Protein AF-A0A7Y3UN35-F1 (afdb_monomer_lite)

pLDDT: mean 78.1, std 20.45, range [21.5, 98.56]

Foldseek 3Di:
DDDDDDDDDDDDDPPPPPPDPPQPDVPPPPPPPDDDDPVNPDDLLWWAKAFDADPCRQCCVQLPPFQFKWKAKAFDDPVRQVVLCVLLVHHDPDRIWTKIFGHHPRHTFKIKTWDWFDWPHRTWIKMWMDTLVQFTQFIATRIDTTNPDCVCRDRVQRCLRGRDALPDNLDDPPSHDDDVRGNRRSVRVSRVVNSVRSVCVAAPNPVDHPDDGDDMGGPNPDPPDLDDFHKDKDWDDALNWIKIKIATNDDPNLVSVLVVVLVVLRVVLSQAARCVPCNRVLVVCLQPQQVDWDDDDPVSLVLLVVQVVLCVLLVNLRFQFLLLLLVQQVNQDPCLPVLVVQRGSVQWDWDPPDVVDTIIHGNDNNTGGHSVLQSQLVSQQVSVVSSVVSVGQFMWIFIFQKIFTAADHPPDRAWWFFAADPVHLQKGQWTFGDHGWMKGKDADSLVSSVVSVVVSCVPPDPPPNDDADPQWRIKMKIANTSSVNSSVRSSCNSYPCVVPVVSQVVHPRMWIWTWGQDPVRDTDIDTDDCSVVTIDRDMDGDDPVCSRGSGTD

Sequence (553 aa):
MKPLLLSTFLSLFIITIASHPRTLFSDYHYILGQKISADDVEPADNYEFQVLLEEDEALGLVLKGCDEVLLQKVELTPDEKQKLEHRIKARFNEDAFDVYIGKKDGEVERYAIITDEMGCFHPITYIMSTRADGKIEQVAIMIYRESRGKDVIKKRFLHQYQGKSVNNAIRINKDIINVTGATVSVRGLNRGIRKMLAVLDAFFLHHNLKIRPKPQITVANQVKEKGEQETFAQTYYSLGDYVEIVLTGITEKNASNAFKEAFKEVDRLNKVLNPDLKSSEIAKINRKAWKKPKKCRRELFNIIDKSLSYGDLTNGRFNITEGYLLTFGEKKPEDIEQTFKAASYKNVVIDSKKEEKLTIFLKDRRTKIDLSPVSKGYVVDKVFDVLKNSGISQLLVSFGGVIRVAGNPPDAPGWQIAIPDPENKGESIGFLNLRDGAIAISGEYENSLMRNREEFTHLLDANIHGTFNPDLIKSIVVAASAFDADAIASAAHLSGLNDDMALVDRIPLAEGINLYKRMDGSIEIEISGGMRKHFAQKREQISAQRIRQACAF

Radius of gyration: 30.13 Å; chains: 1; bounding box: 73×83×80 Å

Secondary structure (DSSP, 8-state):
------------------------S------TT----GGGS--GGGEEEEE---HHHHHHHHSBTBSEEEEEEEEPPHHHHHHHHHHHTS----SEEEEEEEEETTEEEEEEEEEEEE-SSSEEEEEEEEETTS-EEEEEEEEEEESS-GGGGSHHHHGGGTT--TTS---BTTTB---TT-HHHHHHHHHHHHHHHHHHHHHTS-SS--PPPPPPB---S---TT----EEEEEEEETTEEEEEEEESS-HHHHHHHHHHHHHHHHHHHHHH-SSSTTSHHHHHHHHGGGS-EE--HHHHHHHHHHHHHHHHTTTSS-TTSGGGGGTTTS--S-HHHHHHH--GGGEEEE-SSGGG-EEEESSSS-----HHHHHHHHHHHHHHHHHHTT--EEEEEETTEEEEES--TTSSSEEEEEE-SSSTTBEEEEEEESSEEEEEE-SHHHHHHHHHHHHHTTS-GGGS----TTEEEEEEEESSHHHHHHHHHHHHHH-HHHHHHHHHTSTT-EEEEEEE-TTS-EEEEE-TTGGGTEEE---B--HHHHHHT---

Structure (mmCIF, N/CA/C/O backbone):
data_AF-A0A7Y3UN35-F1
#
_entry.id   AF-A0A7Y3UN35-F1
#
loop_
_atom_site.group_PDB
_atom_site.id
_atom_site.type_symbol
_atom_site.label_atom_id
_atom_site.label_alt_id
_atom_site.label_comp_id
_atom_site.label_asym_id
_atom_site.label_entity_id
_atom_site.label_seq_id
_atom_site.pdbx_PDB_ins_code
_atom_site.Cartn_x
_atom_site.Cartn_y
_atom_site.Cartn_z
_atom_site.occupancy
_atom_site.B_iso_or_equiv
_atom_site.auth_seq_id
_atom_site.auth_comp_id
_atom_site.auth_asym_id
_atom_site.auth_atom_id
_atom_site.pdbx_PDB_model_num
ATOM 1 N N . MET A 1 1 ? -17.332 60.306 37.437 1.00 28.44 1 MET A N 1
ATOM 2 C CA . MET A 1 1 ? -17.434 59.200 38.423 1.00 28.44 1 MET A CA 1
ATOM 3 C C . MET A 1 1 ? -18.368 58.123 37.867 1.00 28.44 1 MET A C 1
ATOM 5 O O . MET A 1 1 ? -19.164 58.449 36.998 1.00 28.44 1 MET A O 1
ATOM 9 N N . LYS A 1 2 ? -18.276 56.870 38.338 1.00 31.70 2 LYS A N 1
ATOM 10 C CA . LYS A 1 2 ? -19.365 55.859 38.238 1.00 31.70 2 LYS A CA 1
ATOM 11 C C . LYS A 1 2 ? -20.546 56.293 39.160 1.00 31.70 2 LYS A C 1
ATOM 13 O O . LYS A 1 2 ? -20.263 57.158 39.993 1.00 31.70 2 LYS A O 1
ATOM 18 N N . PRO A 1 3 ? -21.790 55.738 39.097 1.00 44.53 3 PRO A N 1
ATOM 19 C CA . PRO A 1 3 ? -22.137 54.376 38.624 1.00 44.53 3 PRO A CA 1
ATOM 20 C C . PRO A 1 3 ? -23.514 54.156 37.906 1.00 44.53 3 PRO A C 1
ATOM 22 O O . PRO A 1 3 ? -24.346 55.045 37.927 1.00 44.53 3 PRO A O 1
ATOM 25 N N . LEU A 1 4 ? -23.732 52.921 37.384 1.00 27.61 4 LEU A N 1
ATOM 26 C CA . LEU A 1 4 ? -24.973 52.071 37.387 1.00 27.61 4 LEU A CA 1
ATOM 27 C C . LEU A 1 4 ? -26.331 52.627 36.817 1.00 27.61 4 LEU A C 1
ATOM 29 O O . LEU A 1 4 ? -26.540 53.826 36.824 1.00 27.61 4 LEU A O 1
ATOM 33 N N . LEU A 1 5 ? -27.333 51.873 36.299 1.00 27.45 5 LEU A N 1
ATOM 34 C CA . LEU A 1 5 ? -27.738 50.436 36.230 1.00 27.45 5 LEU A CA 1
ATOM 35 C C . LEU A 1 5 ? -28.613 50.149 34.963 1.00 27.45 5 LEU A C 1
ATOM 37 O O . LEU A 1 5 ? -29.275 51.072 34.512 1.00 27.45 5 LEU A O 1
ATOM 41 N N . LEU A 1 6 ? -28.719 48.862 34.543 1.00 24.56 6 LEU A N 1
ATOM 42 C CA . LEU A 1 6 ? -29.773 48.192 33.705 1.00 24.56 6 LEU A CA 1
ATOM 43 C C . LEU A 1 6 ? -30.105 48.773 32.290 1.00 24.56 6 LEU A C 1
ATOM 45 O O . LEU A 1 6 ? -30.072 49.976 32.090 1.00 24.56 6 LEU A O 1
ATOM 49 N N . SER A 1 7 ? -30.510 48.022 31.246 1.00 23.36 7 SER A N 1
ATOM 50 C CA . SER A 1 7 ? -30.516 46.576 30.874 1.00 23.36 7 SER A CA 1
ATOM 51 C C . SER A 1 7 ? -30.922 46.461 29.362 1.00 23.36 7 SER A C 1
ATOM 53 O O . SER A 1 7 ? -30.831 47.475 28.680 1.00 23.36 7 SER A O 1
ATOM 55 N N . THR A 1 8 ? -31.329 45.364 28.686 1.00 27.03 8 THR A N 1
ATOM 56 C CA . THR A 1 8 ? -31.783 43.991 29.039 1.00 27.03 8 THR A CA 1
ATOM 57 C C . THR A 1 8 ? -31.709 43.060 27.804 1.00 27.03 8 THR A C 1
ATOM 59 O O . THR A 1 8 ? -32.062 43.516 26.723 1.00 27.03 8 THR A O 1
ATOM 62 N N . PHE A 1 9 ? -31.401 41.759 27.982 1.00 25.73 9 PHE A N 1
ATOM 63 C CA . PHE A 1 9 ? -31.427 40.679 26.954 1.00 25.73 9 PHE A CA 1
ATOM 64 C C . PHE A 1 9 ? -30.495 40.872 25.722 1.00 25.73 9 PHE A C 1
ATOM 66 O O . PHE A 1 9 ? -29.955 41.948 25.508 1.00 25.73 9 PHE A O 1
ATOM 73 N N . LEU A 1 10 ? -30.176 39.854 24.906 1.00 23.58 10 LEU A N 1
ATOM 74 C CA . LEU A 1 10 ? -30.581 38.435 24.883 1.00 23.58 10 LEU A CA 1
ATOM 75 C C . LEU A 1 10 ? -29.333 37.535 24.721 1.00 23.58 10 LEU A C 1
ATOM 77 O O . LEU A 1 10 ? -28.447 37.848 23.931 1.00 23.58 10 LEU A O 1
ATOM 81 N N . SER A 1 11 ? -29.259 36.410 25.436 1.00 22.88 11 SER A N 1
ATOM 82 C CA . SER A 1 11 ? -28.114 35.486 25.396 1.00 22.88 11 SER A CA 1
ATOM 83 C C . SER A 1 11 ? -28.366 34.278 24.487 1.00 22.88 11 SER A C 1
ATOM 85 O O . SER A 1 11 ? -29.224 33.453 24.802 1.00 22.88 11 SER A O 1
ATOM 87 N N . LEU A 1 12 ? -27.574 34.120 23.421 1.00 23.47 12 LEU A N 1
ATOM 88 C CA . LEU A 1 12 ? -27.537 32.886 22.630 1.00 23.47 12 LEU A CA 1
ATOM 89 C C . LEU A 1 12 ? -26.418 31.970 23.153 1.00 23.47 12 LEU A C 1
ATOM 91 O O . LEU A 1 12 ? -25.238 32.199 22.894 1.00 23.47 12 LEU A O 1
ATOM 95 N N . PHE A 1 13 ? -26.787 30.943 23.919 1.00 22.52 13 PHE A N 1
ATOM 96 C CA . PHE A 1 13 ? -25.850 29.916 24.378 1.00 22.52 13 PHE A CA 1
ATOM 97 C C . PHE A 1 13 ? -25.593 28.927 23.231 1.00 22.52 13 PHE A C 1
ATOM 99 O O . PHE A 1 13 ? -26.361 27.987 23.029 1.00 22.52 13 PHE A O 1
ATOM 106 N N . ILE A 1 14 ? -24.519 29.135 22.466 1.00 23.50 14 ILE A N 1
ATOM 107 C CA . ILE A 1 14 ? -24.016 28.098 21.558 1.00 23.50 14 ILE A CA 1
ATOM 108 C C . ILE A 1 14 ? -23.361 27.026 22.429 1.00 23.50 14 ILE A C 1
ATOM 110 O O . ILE A 1 14 ? -22.270 27.219 22.963 1.00 23.50 14 ILE A O 1
ATOM 114 N N . ILE A 1 15 ? -24.053 25.900 22.602 1.00 22.08 15 ILE A N 1
ATOM 115 C CA . ILE A 1 15 ? -23.472 24.706 23.213 1.00 22.08 15 ILE A CA 1
ATOM 116 C C . ILE A 1 15 ? -22.549 24.084 22.167 1.00 22.08 15 ILE A C 1
ATOM 118 O O . ILE A 1 15 ? -23.001 23.369 21.275 1.00 22.08 15 ILE A O 1
ATOM 122 N N . THR A 1 16 ? -21.252 24.369 22.270 1.00 21.50 16 THR A N 1
ATOM 123 C CA . THR A 1 16 ? -20.226 23.713 21.456 1.00 21.50 16 THR A CA 1
ATOM 124 C C . THR A 1 16 ? -20.115 22.249 21.873 1.00 21.50 16 THR A C 1
ATOM 126 O O . THR A 1 16 ? -19.304 21.893 22.730 1.00 21.50 16 THR A O 1
ATOM 129 N N . ILE A 1 17 ? -20.935 21.386 21.271 1.00 22.88 17 ILE A N 1
ATOM 130 C CA . ILE A 1 17 ? -20.717 19.939 21.303 1.00 22.88 17 ILE A CA 1
ATOM 131 C C . ILE A 1 17 ? -19.449 19.686 20.488 1.00 22.88 17 ILE A C 1
ATOM 133 O O . ILE A 1 17 ? -19.477 19.642 19.263 1.00 22.88 17 ILE A O 1
ATOM 137 N N . ALA A 1 18 ? -18.316 19.585 21.182 1.00 22.25 18 ALA A N 1
ATOM 138 C CA . ALA A 1 18 ? -17.018 19.316 20.580 1.00 22.25 18 ALA A CA 1
ATOM 139 C C . ALA A 1 18 ? -16.896 17.829 20.213 1.00 22.25 18 ALA A C 1
ATOM 141 O O . ALA A 1 18 ? -16.095 17.099 20.805 1.00 22.25 18 ALA A O 1
ATOM 142 N N . SER A 1 19 ? -17.699 17.390 19.239 1.00 23.92 19 SER A N 1
ATOM 143 C CA . SER A 1 19 ? -17.537 16.116 18.542 1.00 23.92 19 SER A CA 1
ATOM 144 C C . SER A 1 19 ? -16.182 16.111 17.836 1.00 23.92 19 SER A C 1
ATOM 146 O O . SER A 1 19 ? -16.053 16.541 16.692 1.00 23.92 19 SER A O 1
ATOM 148 N N . HIS A 1 20 ? -15.152 15.668 18.556 1.00 23.73 20 HIS A N 1
ATOM 149 C CA . HIS A 1 20 ? -13.916 15.230 17.933 1.00 23.73 20 HIS A CA 1
ATOM 150 C C . HIS A 1 20 ? -14.251 13.927 17.203 1.00 23.73 20 HIS A C 1
ATOM 152 O O . HIS A 1 20 ? -14.602 12.964 17.896 1.00 23.73 20 HIS A O 1
ATOM 158 N N . PRO A 1 21 ? -14.146 13.855 15.864 1.00 26.39 21 PRO A N 1
ATOM 159 C CA . PRO A 1 21 ? -14.113 12.555 15.213 1.00 26.39 21 PRO A CA 1
ATOM 160 C C . PRO A 1 21 ? -12.942 11.773 15.819 1.00 26.39 21 PRO A C 1
ATOM 162 O O . PRO A 1 21 ? -11.858 12.332 16.017 1.00 26.39 21 PRO A O 1
ATOM 165 N N . ARG A 1 22 ? -13.132 10.484 16.133 1.00 29.48 22 ARG A N 1
ATOM 166 C CA . ARG A 1 22 ? -12.012 9.607 16.522 1.00 29.48 22 ARG A CA 1
ATOM 167 C C . ARG A 1 22 ? -11.182 9.308 15.270 1.00 29.48 22 ARG A C 1
ATOM 169 O O . ARG A 1 22 ? -11.250 8.216 14.714 1.00 29.48 22 ARG A O 1
ATOM 176 N N . THR A 1 23 ? -10.392 10.281 14.816 1.00 26.75 23 THR A N 1
ATOM 177 C CA . THR A 1 23 ? -9.374 10.075 13.785 1.00 26.75 23 THR A CA 1
ATOM 178 C C . THR A 1 23 ? -8.322 9.119 14.329 1.00 26.75 23 THR A C 1
ATOM 180 O O . THR A 1 23 ? -7.358 9.546 14.959 1.00 26.75 23 THR A O 1
ATOM 183 N N . LEU A 1 24 ? -8.504 7.820 14.076 1.00 29.22 24 LEU A N 1
ATOM 184 C CA . LEU A 1 24 ? -7.547 6.754 14.383 1.00 29.22 24 LEU A CA 1
ATOM 185 C C . LEU A 1 24 ? -6.341 6.783 13.425 1.00 29.22 24 LEU A C 1
ATOM 187 O O . LEU A 1 24 ? -5.913 5.772 12.867 1.00 29.22 24 LEU A O 1
ATOM 191 N N . PHE A 1 25 ? -5.728 7.964 13.311 1.00 28.55 25 PHE A N 1
ATOM 192 C CA . PHE A 1 25 ? -4.288 8.033 13.153 1.00 28.55 25 PHE A CA 1
ATOM 193 C C . PHE A 1 25 ? -3.626 7.330 14.341 1.00 28.55 25 PHE A C 1
ATOM 195 O O . PHE A 1 25 ? -4.165 7.248 15.448 1.00 28.55 25 PHE A O 1
ATOM 202 N N . SER A 1 26 ? -2.410 6.844 14.117 1.00 29.91 26 SER A N 1
ATOM 203 C CA . SER A 1 26 ? -1.549 6.393 15.201 1.00 29.91 26 SER A CA 1
ATOM 204 C C . SER A 1 26 ? -1.017 7.603 15.982 1.00 29.91 26 SER A C 1
ATOM 206 O O . SER A 1 26 ? 0.170 7.916 15.894 1.00 29.91 26 SER A O 1
ATOM 208 N N . ASP A 1 27 ? -1.862 8.218 16.818 1.00 25.61 27 ASP A N 1
ATOM 209 C CA . ASP A 1 27 ? -1.500 9.270 17.793 1.00 25.61 27 ASP A CA 1
ATOM 210 C C . ASP A 1 27 ? -0.646 8.738 18.967 1.00 25.61 27 ASP A C 1
ATOM 212 O O . ASP A 1 27 ? -0.583 9.293 20.067 1.00 25.61 27 ASP A O 1
ATOM 216 N N . TYR A 1 28 ? 0.132 7.690 18.695 1.00 28.31 28 TYR A N 1
ATOM 217 C CA . TYR A 1 28 ? 1.390 7.434 19.372 1.00 28.31 28 TYR A CA 1
ATOM 218 C C . TYR A 1 28 ? 2.398 8.505 18.967 1.00 28.31 28 TYR A C 1
ATOM 220 O O . TYR A 1 28 ? 3.316 8.280 18.178 1.00 28.31 28 TYR A O 1
ATOM 228 N N . HIS A 1 29 ? 2.249 9.675 19.591 1.00 24.02 29 HIS A N 1
ATOM 229 C CA . HIS A 1 29 ? 3.366 10.571 19.830 1.00 24.02 29 HIS A CA 1
ATOM 230 C C . HIS A 1 29 ? 4.499 9.769 20.488 1.00 24.02 29 HIS A C 1
ATOM 232 O O . HIS A 1 29 ? 4.500 9.534 21.700 1.00 24.02 29 HIS A O 1
ATOM 238 N N . TYR A 1 30 ? 5.485 9.362 19.684 1.00 25.25 30 TYR A N 1
ATOM 239 C CA . TYR A 1 30 ? 6.802 8.982 20.183 1.00 25.25 30 TYR A CA 1
ATOM 240 C C . TYR A 1 30 ? 7.269 10.087 21.131 1.00 25.25 30 TYR A C 1
ATOM 242 O O . TYR A 1 30 ? 7.232 11.265 20.772 1.00 25.25 30 TYR A O 1
ATOM 250 N N . ILE A 1 31 ? 7.639 9.715 22.359 1.00 25.39 31 ILE A N 1
ATOM 251 C CA . ILE A 1 31 ? 7.820 10.668 23.460 1.00 25.39 31 ILE A CA 1
ATOM 252 C C . ILE A 1 31 ? 8.952 11.645 23.111 1.00 25.39 31 ILE A C 1
ATOM 254 O O . ILE A 1 31 ? 10.137 11.315 23.214 1.00 25.39 31 ILE A O 1
ATOM 258 N N . LEU A 1 32 ? 8.565 12.854 22.691 1.00 22.33 32 LEU A N 1
ATOM 259 C CA . LEU A 1 32 ? 9.464 13.922 22.261 1.00 22.33 32 LEU A CA 1
ATOM 260 C C . LEU A 1 32 ? 10.412 14.294 23.406 1.00 22.33 32 LEU A C 1
ATOM 262 O O . LEU A 1 32 ? 10.026 14.961 24.364 1.00 22.33 32 LEU A O 1
ATOM 266 N N . GLY A 1 33 ? 11.659 13.832 23.306 1.00 24.28 33 GLY A N 1
ATOM 267 C CA . GLY A 1 33 ? 12.692 14.051 24.319 1.00 24.28 33 GLY A CA 1
ATOM 268 C C . GLY A 1 33 ? 13.729 12.933 24.443 1.00 24.28 33 GLY A C 1
ATOM 269 O O . GLY A 1 33 ? 14.814 13.191 24.962 1.00 24.28 33 GLY A O 1
ATOM 270 N N . GLN A 1 34 ? 13.458 11.712 23.960 1.00 24.11 34 GLN A N 1
ATOM 271 C CA . GLN A 1 34 ? 14.479 10.655 23.924 1.00 24.11 34 GLN A CA 1
ATOM 272 C C . GLN A 1 34 ? 15.329 10.699 22.646 1.00 24.11 34 GLN A C 1
ATOM 274 O O . GLN A 1 34 ? 14.834 10.916 21.541 1.00 24.11 34 GLN A O 1
ATOM 279 N N . LYS A 1 35 ? 16.639 10.489 22.818 1.00 23.02 35 LYS A N 1
ATOM 280 C CA . LYS A 1 35 ? 17.636 10.476 21.743 1.00 23.02 35 LYS A CA 1
ATOM 281 C C . LYS A 1 35 ? 17.771 9.055 21.186 1.00 23.02 35 LYS A C 1
ATOM 283 O O . LYS A 1 35 ? 18.624 8.297 21.632 1.00 23.02 35 LYS A O 1
ATOM 288 N N . ILE A 1 36 ? 16.883 8.736 20.251 1.00 27.17 36 ILE A N 1
ATOM 289 C CA . ILE A 1 36 ? 16.747 7.447 19.555 1.00 27.17 36 ILE A CA 1
ATOM 290 C C . ILE A 1 36 ? 18.049 7.071 18.817 1.00 27.17 36 ILE A C 1
ATOM 292 O O . ILE A 1 36 ? 18.595 7.891 18.072 1.00 27.17 36 ILE A O 1
ATOM 296 N N . SER A 1 37 ? 18.548 5.849 19.033 1.00 28.19 37 SER A N 1
ATOM 297 C CA . SER A 1 37 ? 19.635 5.234 18.259 1.00 28.19 37 SER A CA 1
ATOM 298 C C . SER A 1 37 ? 19.111 4.657 16.940 1.00 28.19 37 SER A C 1
ATOM 300 O O . SER A 1 37 ? 17.914 4.432 16.772 1.00 28.19 37 SER A O 1
ATOM 302 N N . ALA A 1 38 ? 20.015 4.338 16.011 1.00 29.56 38 ALA A N 1
ATOM 303 C CA . ALA A 1 38 ? 19.664 3.573 14.812 1.00 29.56 38 ALA A CA 1
ATOM 304 C C . ALA A 1 38 ? 19.137 2.159 15.148 1.00 29.56 38 ALA A C 1
ATOM 306 O O . ALA A 1 38 ? 18.395 1.579 14.360 1.00 29.56 38 ALA A O 1
ATOM 307 N N . ASP A 1 39 ? 19.491 1.632 16.325 1.00 31.72 39 ASP A N 1
ATOM 308 C CA . ASP A 1 39 ? 19.073 0.321 16.837 1.00 31.72 39 ASP A CA 1
ATOM 309 C C . ASP A 1 39 ? 17.653 0.314 17.441 1.00 31.72 39 ASP A C 1
ATOM 311 O O . ASP A 1 39 ? 17.081 -0.756 17.639 1.00 31.72 39 ASP A O 1
ATOM 315 N N . ASP A 1 40 ? 17.078 1.490 17.730 1.00 31.33 40 ASP A N 1
ATOM 316 C CA . ASP A 1 40 ? 15.750 1.632 18.351 1.00 31.33 40 ASP A CA 1
ATOM 317 C C . ASP A 1 40 ? 14.607 1.713 17.311 1.00 31.33 40 ASP A C 1
ATOM 319 O O . ASP A 1 40 ? 13.440 1.891 17.669 1.00 31.33 40 ASP A O 1
ATOM 323 N N . VAL A 1 41 ? 14.915 1.594 16.012 1.00 36.03 41 VAL A N 1
ATOM 324 C CA . VAL A 1 41 ? 13.903 1.489 14.949 1.00 36.03 41 VAL A CA 1
ATOM 325 C C . VAL A 1 41 ? 13.362 0.061 14.920 1.00 36.03 41 VAL A C 1
ATOM 327 O O . VAL A 1 41 ? 14.054 -0.877 14.524 1.00 36.03 41 VAL A O 1
ATOM 330 N N . GLU A 1 42 ? 12.110 -0.110 15.342 1.00 43.66 42 GLU A N 1
ATOM 331 C CA . GLU A 1 42 ? 11.475 -1.425 15.421 1.00 43.66 42 GLU A CA 1
ATOM 332 C C . GLU A 1 42 ? 11.355 -2.104 14.036 1.00 43.66 42 GLU A C 1
ATOM 334 O O . GLU A 1 42 ? 10.855 -1.489 13.089 1.00 43.66 42 GLU A O 1
ATOM 339 N N . PRO A 1 43 ? 11.770 -3.381 13.887 1.00 44.12 43 PRO A N 1
ATOM 340 C CA . PRO A 1 43 ? 11.574 -4.125 12.648 1.00 44.12 43 PRO A CA 1
ATOM 341 C C . PRO A 1 43 ? 10.089 -4.285 12.307 1.00 44.12 43 PRO A C 1
ATOM 343 O O . PRO A 1 43 ? 9.295 -4.692 13.156 1.00 44.12 43 PRO A O 1
ATOM 346 N N . ALA A 1 44 ? 9.730 -4.080 11.035 1.00 46.50 44 ALA A N 1
ATOM 347 C CA . ALA A 1 44 ? 8.354 -4.227 10.543 1.00 46.50 44 ALA A CA 1
ATOM 348 C C . ALA A 1 44 ? 7.722 -5.606 10.854 1.00 46.50 44 ALA A C 1
ATOM 350 O O . ALA A 1 44 ? 6.506 -5.712 10.980 1.00 46.50 44 ALA A O 1
ATOM 351 N N . ASP A 1 45 ? 8.543 -6.644 11.057 1.00 52.12 45 ASP A N 1
ATOM 352 C CA . ASP A 1 45 ? 8.146 -7.997 11.478 1.00 52.12 45 ASP A CA 1
ATOM 353 C C . ASP A 1 45 ? 7.468 -8.072 12.873 1.00 52.12 45 ASP A C 1
ATOM 355 O O . ASP A 1 45 ? 6.899 -9.110 13.238 1.00 52.12 45 ASP A O 1
ATOM 359 N N . ASN A 1 46 ? 7.546 -7.019 13.696 1.00 54.12 46 ASN A N 1
ATOM 360 C CA . ASN A 1 46 ? 6.958 -6.996 15.042 1.00 54.12 46 ASN A CA 1
ATOM 361 C C . ASN A 1 46 ? 5.507 -6.474 15.091 1.00 54.12 46 ASN A C 1
ATOM 363 O O . ASN A 1 46 ? 4.768 -6.847 16.010 1.00 54.12 46 ASN A O 1
ATOM 367 N N . TYR A 1 47 ? 5.072 -5.674 14.113 1.00 60.34 47 TYR A N 1
ATOM 368 C CA . TYR A 1 47 ? 3.728 -5.090 14.077 1.00 60.34 47 TYR A CA 1
ATOM 369 C C . TYR A 1 47 ? 2.747 -6.014 13.343 1.00 60.34 47 TYR A C 1
ATOM 371 O O . TYR A 1 47 ? 2.957 -6.364 12.184 1.00 60.34 47 TYR A O 1
ATOM 379 N N . GLU A 1 48 ? 1.640 -6.400 13.985 1.00 66.88 48 GLU A N 1
ATOM 380 C CA . GLU A 1 48 ? 0.539 -7.080 13.284 1.00 66.88 48 GLU A CA 1
ATOM 381 C C . GLU A 1 48 ? -0.817 -6.593 13.797 1.00 66.88 48 GLU A C 1
ATOM 383 O O . GLU A 1 48 ? -1.368 -7.120 14.767 1.00 66.88 48 GLU A O 1
ATOM 388 N N . PHE A 1 49 ? -1.365 -5.591 13.111 1.00 68.50 49 PHE A N 1
ATOM 389 C CA . PHE A 1 49 ? -2.663 -4.993 13.404 1.00 68.50 49 PHE A CA 1
ATOM 390 C C . PHE A 1 49 ? -3.824 -5.950 13.085 1.00 68.50 49 PHE A C 1
ATOM 392 O O . PHE A 1 49 ? -4.118 -6.243 11.925 1.00 68.50 49 PHE A O 1
ATOM 399 N N . GLN A 1 50 ? -4.487 -6.440 14.131 1.00 75.50 50 GLN A N 1
ATOM 400 C CA . GLN A 1 50 ? -5.610 -7.375 14.077 1.00 75.50 50 GLN A CA 1
ATOM 401 C C . GLN A 1 50 ? -6.781 -6.817 14.888 1.00 75.50 50 GLN A C 1
ATOM 403 O O . GLN A 1 50 ? -6.760 -6.849 16.122 1.00 75.50 50 GLN A O 1
ATOM 408 N N . VAL A 1 51 ? -7.824 -6.365 14.196 1.00 77.81 51 VAL A N 1
ATOM 409 C CA . VAL A 1 51 ? -9.134 -6.096 14.801 1.00 77.81 51 VAL A CA 1
ATOM 410 C C . VAL A 1 51 ? -9.902 -7.413 14.893 1.00 77.81 51 VAL A C 1
ATOM 412 O O . VAL A 1 51 ? -10.043 -8.154 13.919 1.00 77.81 51 VAL A O 1
ATOM 415 N N . LEU A 1 52 ? -10.357 -7.729 16.098 1.00 85.00 52 LEU A N 1
ATOM 416 C CA . LEU A 1 52 ? -10.957 -9.003 16.488 1.00 85.00 52 LEU A CA 1
ATOM 417 C C . LEU A 1 52 ? -12.457 -8.854 16.765 1.00 85.00 52 LEU A C 1
ATOM 419 O O . LEU A 1 52 ? -13.223 -9.771 16.464 1.00 85.00 52 LEU A O 1
ATOM 423 N N . LEU A 1 53 ? -12.844 -7.710 17.338 1.00 81.38 53 LEU A N 1
ATOM 424 C CA . LEU A 1 53 ? -14.213 -7.296 17.638 1.00 81.38 53 LEU A CA 1
ATOM 425 C C . LEU A 1 53 ? -14.326 -5.783 17.417 1.00 81.38 53 LEU A C 1
ATOM 427 O O . LEU A 1 53 ? -13.483 -5.046 17.932 1.00 81.38 53 LEU A O 1
ATOM 431 N N . GLU A 1 54 ? -15.357 -5.336 16.701 1.00 77.19 54 GLU A N 1
ATOM 432 C CA . GLU A 1 54 ? -15.767 -3.920 16.681 1.00 77.19 54 GLU A CA 1
ATOM 433 C C . GLU A 1 54 ? -16.466 -3.531 18.008 1.00 77.19 54 GLU A C 1
ATOM 435 O O . GLU A 1 54 ? -16.708 -4.385 18.866 1.00 77.19 54 GLU A O 1
ATOM 440 N N . GLU A 1 55 ? -16.736 -2.239 18.238 1.00 80.88 55 GLU A N 1
ATOM 441 C CA . GLU A 1 55 ? -17.261 -1.740 19.527 1.00 80.88 55 GLU A CA 1
ATOM 442 C C . GLU A 1 55 ? -18.643 -2.335 19.867 1.00 80.88 55 GLU A C 1
ATOM 444 O O . GLU A 1 55 ? -18.881 -2.764 20.998 1.00 80.88 55 GLU A O 1
ATOM 449 N N . ASP A 1 56 ? -19.521 -2.464 18.872 1.00 78.31 56 ASP A N 1
ATOM 450 C CA . ASP A 1 56 ? -20.848 -3.076 18.985 1.00 78.31 56 ASP A CA 1
ATOM 451 C C . ASP A 1 56 ? -20.778 -4.605 19.166 1.00 78.31 56 ASP A C 1
ATOM 453 O O . ASP A 1 56 ? -21.444 -5.153 20.048 1.00 78.31 56 ASP A O 1
ATOM 457 N N . GLU A 1 57 ? -19.917 -5.298 18.411 1.00 81.88 57 GLU A N 1
ATOM 458 C CA . GLU A 1 57 ? -19.646 -6.730 18.586 1.00 81.88 57 GLU A CA 1
ATOM 459 C C . GLU A 1 57 ? -19.109 -7.031 19.994 1.00 81.88 57 GLU A C 1
ATOM 461 O O . GLU A 1 57 ? -19.477 -8.036 20.609 1.00 81.88 57 GLU A O 1
ATOM 466 N N . ALA A 1 58 ? -18.241 -6.162 20.517 1.00 89.25 58 ALA A N 1
ATOM 467 C CA . ALA A 1 58 ? -17.662 -6.273 21.848 1.00 89.25 58 ALA A CA 1
ATOM 468 C C . ALA A 1 58 ? -18.712 -6.044 22.946 1.00 89.25 58 ALA A C 1
ATOM 470 O O . ALA A 1 58 ? -18.803 -6.848 23.880 1.00 89.25 58 ALA A O 1
ATOM 471 N N . LEU A 1 59 ? -19.539 -5.002 22.821 1.00 88.81 59 LEU A N 1
ATOM 472 C CA . LEU A 1 59 ? -20.627 -4.703 23.757 1.00 88.81 59 LEU A CA 1
ATOM 473 C C . LEU A 1 59 ? -21.700 -5.798 23.745 1.00 88.81 59 LEU A C 1
ATOM 475 O O . LEU A 1 59 ? -22.013 -6.351 24.801 1.00 88.81 59 LEU A O 1
ATOM 479 N N . GLY A 1 60 ? -22.193 -6.191 22.567 1.00 86.38 60 GLY A N 1
ATOM 480 C CA . GLY A 1 60 ? -23.178 -7.266 22.403 1.00 86.38 60 GLY A CA 1
ATOM 481 C C . GLY A 1 60 ? -22.675 -8.636 22.872 1.00 86.38 60 GLY A C 1
ATOM 482 O O . GLY A 1 60 ? -23.468 -9.486 23.284 1.00 86.38 60 GLY A O 1
ATOM 483 N N . LEU A 1 61 ? -21.354 -8.850 22.881 1.00 91.50 61 LEU A N 1
ATOM 484 C CA . LEU A 1 61 ? -20.725 -10.032 23.462 1.00 91.50 61 LEU A CA 1
ATOM 485 C C . LEU A 1 61 ? -20.712 -10.002 25.001 1.00 91.50 61 LEU A C 1
ATOM 487 O O . LEU A 1 61 ? -21.034 -11.022 25.613 1.00 91.50 61 LEU A O 1
ATOM 491 N N . VAL A 1 62 ? -20.319 -8.890 25.637 1.00 93.25 62 VAL A N 1
ATOM 492 C CA . VAL A 1 62 ?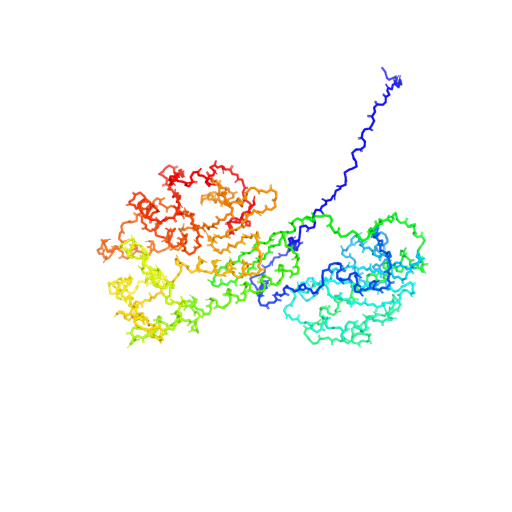 -20.080 -8.852 27.099 1.00 93.25 62 VAL A CA 1
ATOM 493 C C . VAL A 1 62 ? -21.281 -8.393 27.933 1.00 93.25 62 VAL A C 1
ATOM 495 O O . VAL A 1 62 ? -21.428 -8.835 29.078 1.00 93.25 62 VAL A O 1
ATOM 498 N N . LEU A 1 63 ? -22.162 -7.565 27.363 1.00 91.25 63 LEU A N 1
ATOM 499 C CA . LEU A 1 63 ? -23.448 -7.139 27.937 1.00 91.25 63 LEU A CA 1
ATOM 500 C C . LEU A 1 63 ? -24.609 -8.052 27.494 1.00 91.25 63 LEU A C 1
ATOM 502 O O . LEU A 1 63 ? -25.778 -7.718 27.668 1.00 91.25 63 LEU A O 1
ATOM 506 N N . LYS A 1 64 ? -24.307 -9.226 26.924 1.00 90.06 64 LYS A N 1
ATOM 507 C CA . LYS A 1 64 ? -25.311 -10.183 26.449 1.00 90.06 64 LYS A CA 1
ATOM 508 C C . LYS A 1 64 ? -26.342 -10.521 27.534 1.00 90.06 64 LYS A C 1
ATOM 510 O O . LYS A 1 64 ? -25.987 -11.055 28.584 1.00 90.06 64 LYS A O 1
ATOM 515 N N . GLY A 1 65 ? -27.617 -10.301 27.214 1.00 86.19 65 GLY A N 1
ATOM 516 C CA . GLY A 1 65 ? -28.755 -10.519 28.114 1.00 86.19 65 GLY A CA 1
ATOM 517 C C . GLY A 1 65 ? -29.370 -9.226 28.652 1.00 86.19 65 GLY A C 1
ATOM 518 O O . GLY A 1 65 ? -30.470 -9.285 29.190 1.00 86.19 65 GLY A O 1
ATOM 519 N N . CYS A 1 66 ? -28.699 -8.089 28.465 1.00 87.75 66 CYS A N 1
ATOM 520 C CA . CYS A 1 66 ? -29.260 -6.761 28.680 1.00 87.75 66 CYS A CA 1
ATOM 521 C C . CYS A 1 66 ? -30.209 -6.346 27.536 1.00 87.75 66 CYS A C 1
ATOM 523 O O . CYS A 1 66 ? -30.039 -6.801 26.401 1.00 87.75 66 CYS A O 1
ATOM 525 N N . ASP A 1 67 ? -31.182 -5.484 27.836 1.00 87.69 67 ASP A N 1
ATOM 526 C CA . ASP A 1 67 ? -32.146 -4.897 26.889 1.00 87.69 67 ASP A CA 1
ATOM 527 C C . ASP A 1 67 ? -31.888 -3.399 26.625 1.00 87.69 67 ASP A C 1
ATOM 529 O O . ASP A 1 67 ? -31.983 -2.953 25.481 1.00 87.69 67 ASP A O 1
ATOM 533 N N . GLU A 1 68 ? -31.480 -2.645 27.648 1.00 83.75 68 GLU A N 1
ATOM 534 C CA . GLU A 1 68 ? -30.979 -1.269 27.562 1.00 83.75 68 GLU A CA 1
ATOM 535 C C . GLU A 1 68 ? -29.461 -1.215 27.825 1.00 83.75 68 GLU A C 1
ATOM 537 O O . GLU A 1 68 ? -28.933 -1.891 28.714 1.00 83.75 68 GLU A O 1
ATOM 542 N N . VAL A 1 69 ? -28.753 -0.360 27.076 1.00 84.19 69 VAL A N 1
ATOM 543 C CA . VAL A 1 69 ? -27.359 0.025 27.347 1.00 84.19 69 VAL A CA 1
ATOM 544 C C . VAL A 1 69 ? -27.270 1.549 27.438 1.00 84.19 69 VAL A C 1
ATOM 546 O O . VAL A 1 69 ? -27.728 2.267 26.551 1.00 84.19 69 VAL A O 1
ATOM 549 N N . LEU A 1 70 ? -26.668 2.050 28.515 1.00 81.38 70 LEU A N 1
ATOM 550 C CA . LEU A 1 70 ? -26.397 3.475 28.735 1.00 81.38 70 LEU A CA 1
ATOM 551 C C . LEU A 1 70 ? -24.890 3.735 28.685 1.00 81.38 70 LEU A C 1
ATOM 553 O O . LEU A 1 70 ? -24.110 2.872 29.085 1.00 81.38 70 LEU A O 1
ATOM 557 N N . LEU A 1 71 ? -24.481 4.937 28.279 1.00 81.88 71 LEU A N 1
ATOM 558 C CA . LEU A 1 71 ? -23.090 5.386 28.347 1.00 81.88 71 LEU A CA 1
ATOM 559 C C . LEU A 1 71 ? -22.946 6.490 29.403 1.00 81.88 71 LEU A C 1
ATOM 561 O O . LEU A 1 71 ? -23.682 7.478 29.404 1.00 81.88 71 LEU A O 1
ATOM 565 N N . GLN A 1 72 ? -21.976 6.340 30.303 1.00 81.94 72 GLN A N 1
ATOM 566 C CA . GLN A 1 72 ? -21.631 7.341 31.307 1.00 81.94 72 GLN A CA 1
ATOM 567 C C . GLN A 1 72 ? -20.117 7.573 31.315 1.00 81.94 72 GLN A C 1
ATOM 569 O O . GLN A 1 72 ? -19.337 6.684 31.655 1.00 81.94 72 GLN A O 1
ATOM 574 N N . LYS A 1 73 ? -19.696 8.796 30.978 1.00 84.38 73 LYS A N 1
ATOM 575 C CA . LYS A 1 73 ? -18.285 9.189 31.004 1.00 84.38 73 LYS A CA 1
ATOM 576 C C . LYS A 1 73 ? -17.848 9.578 32.417 1.00 84.38 73 LYS A C 1
ATOM 578 O O . LYS A 1 73 ? -18.429 10.460 33.053 1.00 84.38 73 LYS A O 1
ATOM 583 N N . VAL A 1 74 ? -16.801 8.926 32.909 1.00 85.62 74 VAL A N 1
ATOM 584 C CA . VAL A 1 74 ? -16.220 9.125 34.241 1.00 85.62 74 VAL A CA 1
ATOM 585 C C . VAL A 1 74 ? -14.854 9.783 34.097 1.00 85.62 74 VAL A C 1
ATOM 587 O O . VAL A 1 74 ? -13.826 9.112 34.059 1.00 85.62 74 VAL A O 1
ATOM 590 N N . GLU A 1 75 ? -14.840 11.112 33.992 1.00 85.56 75 GLU A N 1
ATOM 591 C CA . GLU A 1 75 ? -13.604 11.897 34.144 1.00 85.56 75 GLU A CA 1
ATOM 592 C C . GLU A 1 75 ? -13.170 11.886 35.613 1.00 85.56 75 GLU A C 1
ATOM 594 O O . GLU A 1 75 ? -14.009 12.130 36.490 1.00 85.56 75 GLU A O 1
ATOM 599 N N . LEU A 1 76 ? -11.884 11.631 35.854 1.00 84.81 76 LEU A N 1
ATOM 600 C CA . LEU A 1 76 ? -11.254 11.570 37.169 1.00 84.81 76 LEU A CA 1
ATOM 601 C C . LEU A 1 76 ? -10.638 12.926 37.525 1.00 84.81 76 LEU A C 1
ATOM 603 O O . LEU A 1 76 ? -9.826 13.462 36.771 1.00 84.81 76 LEU A O 1
ATOM 607 N N . THR A 1 77 ? -10.936 13.461 38.708 1.00 88.25 77 THR A N 1
ATOM 608 C CA . THR A 1 77 ? -10.134 14.568 39.252 1.00 88.25 77 THR A CA 1
ATOM 609 C C . THR A 1 77 ? -8.732 14.078 39.659 1.00 88.25 77 THR A C 1
ATOM 611 O O . THR A 1 77 ? -8.559 12.890 39.950 1.00 88.25 77 THR A O 1
ATOM 614 N N . PRO A 1 78 ? -7.713 14.959 39.749 1.00 88.94 78 PRO A N 1
ATOM 615 C CA . PRO A 1 78 ? -6.358 14.557 40.147 1.00 88.94 78 PRO A CA 1
ATOM 616 C C . PRO A 1 78 ? -6.280 13.840 41.507 1.00 88.94 78 PRO A C 1
ATOM 618 O O . PRO A 1 78 ? -5.467 12.935 41.682 1.00 88.94 78 PRO A O 1
ATOM 621 N N . ASP A 1 79 ? -7.148 14.206 42.453 1.00 88.38 79 ASP A N 1
ATOM 622 C CA . ASP A 1 79 ? -7.254 13.592 43.784 1.00 88.38 79 ASP A CA 1
ATOM 623 C C . ASP A 1 79 ? -7.905 12.193 43.732 1.00 88.38 79 ASP A C 1
ATOM 625 O O . ASP A 1 79 ? -7.381 11.239 44.312 1.00 88.38 79 ASP A O 1
ATOM 629 N N . GLU A 1 80 ? -8.992 12.020 42.972 1.00 87.94 80 GLU A N 1
ATOM 630 C CA . GLU A 1 80 ? -9.592 10.698 42.719 1.00 87.94 80 GLU A CA 1
ATOM 631 C C . GLU A 1 80 ? -8.607 9.771 41.994 1.00 87.94 80 GLU A C 1
ATOM 633 O O . GLU A 1 80 ? -8.414 8.625 42.408 1.00 87.94 80 GLU A O 1
ATOM 638 N N . LYS A 1 81 ? -7.921 10.287 40.966 1.00 90.44 81 LYS A N 1
ATOM 639 C CA . LYS A 1 81 ? -6.873 9.581 40.222 1.00 90.44 81 LYS A CA 1
ATOM 640 C C . LYS A 1 81 ? -5.748 9.129 41.157 1.00 90.44 81 LYS A C 1
ATOM 642 O O . LYS A 1 81 ? -5.455 7.937 41.207 1.00 90.44 81 LYS A O 1
ATOM 647 N N . GLN A 1 82 ? -5.200 10.018 41.990 1.00 89.38 82 GLN A N 1
ATOM 648 C CA . GLN A 1 82 ? -4.156 9.671 42.965 1.00 89.38 82 GLN A CA 1
ATOM 649 C C . GLN A 1 82 ? -4.617 8.611 43.989 1.00 89.38 82 GLN A C 1
ATOM 651 O O . GLN A 1 82 ? -3.859 7.692 44.319 1.00 89.38 82 GLN A O 1
ATOM 656 N N . LYS A 1 83 ? -5.867 8.685 44.467 1.00 89.56 83 LYS A N 1
ATOM 657 C CA . LYS A 1 83 ? -6.454 7.686 45.382 1.00 89.56 83 LYS A CA 1
ATOM 658 C C . LYS A 1 83 ? -6.589 6.310 44.725 1.00 89.56 83 LYS A C 1
ATOM 660 O O . LYS A 1 83 ? -6.241 5.301 45.347 1.00 89.56 83 LYS A O 1
ATOM 665 N N . LEU A 1 84 ? -7.046 6.259 43.473 1.00 89.81 84 LEU A N 1
ATOM 666 C CA . LEU A 1 84 ? -7.130 5.025 42.688 1.00 89.81 84 LEU A CA 1
ATOM 667 C C . LEU A 1 84 ? -5.736 4.435 42.423 1.00 89.81 84 LEU A C 1
ATOM 669 O O . LEU A 1 84 ? -5.530 3.246 42.673 1.00 89.81 84 LEU A O 1
ATOM 673 N N . GLU A 1 85 ? -4.767 5.258 42.006 1.00 90.69 85 GLU A N 1
ATOM 674 C CA . GLU A 1 85 ? -3.372 4.847 41.787 1.00 90.69 85 GLU A CA 1
ATOM 675 C C . GLU A 1 85 ? -2.752 4.207 43.033 1.00 90.69 85 GLU A C 1
ATOM 677 O O . GLU A 1 85 ? -2.165 3.121 42.958 1.00 90.69 85 GLU A O 1
ATOM 682 N N . HIS A 1 86 ? -2.917 4.847 44.195 1.00 88.75 86 HIS A N 1
ATOM 683 C CA . HIS A 1 86 ? -2.410 4.340 45.469 1.00 88.75 86 HIS A CA 1
ATOM 684 C C . HIS A 1 86 ? -3.065 3.003 45.859 1.00 88.75 86 HIS A C 1
ATOM 686 O O . HIS A 1 86 ? -2.374 2.085 46.312 1.00 88.75 86 HIS A O 1
ATOM 692 N N . ARG A 1 87 ? -4.380 2.857 45.627 1.00 86.12 87 ARG A N 1
ATOM 693 C CA . ARG A 1 87 ? -5.131 1.617 45.888 1.00 86.12 87 ARG A CA 1
ATOM 694 C C . ARG A 1 87 ? -4.634 0.449 45.034 1.00 86.12 87 ARG A C 1
ATOM 696 O O . ARG A 1 87 ? -4.375 -0.624 45.577 1.00 86.12 87 ARG A O 1
ATOM 703 N N . ILE A 1 88 ? -4.483 0.636 43.718 1.00 87.25 88 ILE A N 1
ATOM 704 C CA . ILE A 1 88 ? -4.093 -0.455 42.801 1.00 87.25 88 ILE A CA 1
ATOM 705 C C . ILE A 1 88 ? -2.576 -0.636 42.656 1.00 87.25 88 ILE A C 1
ATOM 707 O O . ILE A 1 88 ? -2.135 -1.645 42.099 1.00 87.25 88 ILE A O 1
ATOM 711 N N . LYS A 1 89 ? -1.773 0.314 43.152 1.00 86.00 89 LYS A N 1
ATOM 712 C CA . LYS A 1 89 ? -0.307 0.376 43.008 1.00 86.00 89 LYS A CA 1
ATOM 713 C C . LYS A 1 89 ? 0.144 0.338 41.542 1.00 86.00 89 LYS A C 1
ATOM 715 O O . LYS A 1 89 ? 1.031 -0.427 41.164 1.00 86.00 89 LYS A O 1
ATOM 720 N N . ALA A 1 90 ? -0.512 1.141 40.710 1.00 82.81 90 ALA A N 1
ATOM 721 C CA . ALA A 1 90 ? -0.193 1.364 39.302 1.00 82.81 90 ALA A CA 1
ATOM 722 C C . ALA A 1 90 ? -0.729 2.735 38.870 1.00 82.81 90 ALA A C 1
ATOM 724 O O . ALA A 1 90 ? -1.745 3.172 39.402 1.00 82.81 90 ALA A O 1
ATOM 725 N N . ARG A 1 91 ? -0.061 3.390 37.912 1.00 83.25 91 ARG A N 1
ATOM 726 C CA . ARG A 1 91 ? -0.503 4.687 37.384 1.00 83.25 91 ARG A CA 1
ATOM 727 C C . ARG A 1 91 ? -1.679 4.570 36.417 1.00 83.25 91 ARG A C 1
ATOM 729 O O . ARG A 1 91 ? -1.794 3.567 35.706 1.00 83.25 91 ARG A O 1
ATOM 736 N N . PHE A 1 92 ? -2.488 5.621 36.376 1.00 83.44 92 PHE A N 1
ATOM 737 C CA . PHE A 1 92 ? -3.487 5.889 35.349 1.00 83.44 92 PHE A CA 1
ATOM 738 C C . PHE A 1 92 ? -2.878 6.847 34.319 1.00 83.44 92 PHE A C 1
ATOM 740 O O . PHE A 1 92 ? -2.465 7.955 34.659 1.00 83.44 92 PHE A O 1
ATOM 747 N N . ASN A 1 93 ? -2.833 6.433 33.055 1.00 79.19 93 ASN A N 1
ATOM 748 C CA . ASN A 1 93 ? -2.472 7.338 31.957 1.00 79.19 93 ASN A CA 1
ATOM 749 C C . ASN A 1 93 ? -3.707 8.127 31.489 1.00 79.19 93 ASN A C 1
ATOM 751 O O . ASN A 1 93 ? -3.589 9.180 30.882 1.00 79.19 93 ASN A O 1
ATOM 755 N N . GLU A 1 94 ? -4.886 7.609 31.818 1.00 82.31 94 GLU A N 1
ATOM 756 C CA . GLU A 1 94 ? -6.205 8.042 31.392 1.00 82.31 94 GLU A CA 1
ATOM 757 C C . GLU A 1 94 ? -6.750 9.083 32.378 1.00 82.31 94 GLU A C 1
ATOM 759 O O . GLU A 1 94 ? -6.624 8.905 33.594 1.00 82.31 94 GLU A O 1
ATOM 764 N N . ASP A 1 95 ? -7.362 10.158 31.881 1.00 83.81 95 ASP A N 1
ATOM 765 C CA . ASP A 1 95 ? -8.076 11.147 32.711 1.00 83.81 95 ASP A CA 1
ATOM 766 C C . ASP A 1 95 ? -9.603 10.954 32.683 1.00 83.81 95 ASP A C 1
ATOM 768 O O . ASP A 1 95 ? -10.319 11.553 33.483 1.00 83.81 95 ASP A O 1
ATOM 772 N N . ALA A 1 96 ? -10.118 10.080 31.812 1.00 85.62 96 ALA A N 1
ATOM 773 C CA . ALA A 1 96 ? -11.523 9.690 31.780 1.00 85.62 96 ALA A CA 1
ATOM 774 C C . ALA A 1 96 ? -11.717 8.240 31.318 1.00 85.62 96 ALA A C 1
ATOM 776 O O . ALA A 1 96 ? -10.883 7.697 30.596 1.00 85.62 96 ALA A O 1
ATOM 777 N N . PHE A 1 97 ? -12.845 7.646 31.712 1.00 88.94 97 PHE A N 1
ATOM 778 C CA . PHE A 1 97 ? -13.294 6.321 31.281 1.00 88.94 97 PHE A CA 1
ATOM 779 C C . PHE A 1 97 ? -14.711 6.386 30.720 1.00 88.94 97 PHE A C 1
ATOM 781 O O . PHE A 1 97 ? -15.607 6.927 31.366 1.00 88.94 97 PHE A O 1
ATOM 788 N N . ASP A 1 98 ? -14.916 5.786 29.554 1.00 86.25 98 ASP A N 1
ATOM 789 C CA . ASP A 1 98 ? -16.239 5.571 28.973 1.00 86.25 98 ASP A CA 1
ATOM 790 C C . ASP A 1 98 ? -16.812 4.266 29.557 1.00 86.25 98 ASP A C 1
ATOM 792 O O . ASP A 1 98 ? -16.258 3.181 29.350 1.00 86.25 98 ASP A O 1
ATOM 796 N N . VAL A 1 99 ? -17.874 4.380 30.366 1.00 91.38 99 VAL A N 1
ATOM 797 C CA . VAL A 1 99 ? -18.470 3.256 31.107 1.00 91.38 99 VAL A CA 1
ATOM 798 C C . VAL A 1 99 ? -19.857 2.940 30.566 1.00 91.38 99 VAL A C 1
ATOM 800 O O . VAL A 1 99 ? -20.768 3.766 30.629 1.00 91.38 99 VAL A O 1
ATOM 803 N N . TYR A 1 100 ? -20.020 1.717 30.078 1.00 91.75 100 TYR A N 1
ATOM 804 C CA . TYR A 1 100 ? -21.272 1.194 29.550 1.00 91.75 100 TYR A CA 1
ATOM 805 C C . TYR A 1 100 ? -22.038 0.481 30.668 1.00 91.75 100 TYR A C 1
ATOM 807 O O . TYR A 1 100 ? -21.474 -0.352 31.381 1.00 91.75 100 TYR A O 1
ATOM 815 N N . ILE A 1 101 ? -23.319 0.798 30.826 1.00 91.31 101 ILE A N 1
ATOM 816 C CA . ILE A 1 101 ? -24.201 0.247 31.860 1.00 91.31 101 ILE A CA 1
ATOM 817 C C . ILE A 1 101 ? -25.268 -0.585 31.151 1.00 91.31 101 ILE A C 1
ATOM 819 O O . ILE A 1 101 ? -26.150 -0.028 30.502 1.00 91.31 101 ILE A O 1
ATOM 823 N N . GLY A 1 102 ? -25.167 -1.908 31.252 1.00 90.44 102 GLY A N 1
ATOM 824 C CA . GLY A 1 102 ? -26.140 -2.848 30.706 1.00 90.44 102 GLY A CA 1
ATOM 825 C C . GLY A 1 102 ? -27.224 -3.167 31.732 1.00 90.44 102 GLY A C 1
ATOM 826 O O . GLY A 1 102 ? -26.934 -3.656 32.829 1.00 90.44 102 GLY A O 1
ATOM 827 N N . LYS A 1 103 ? -28.477 -2.917 31.366 1.00 86.81 103 LYS A N 1
ATOM 828 C CA . LYS A 1 103 ? -29.660 -3.183 32.188 1.00 86.81 103 LYS A CA 1
ATOM 829 C C . LYS A 1 103 ? -30.512 -4.313 31.627 1.00 86.81 103 LYS A C 1
ATOM 831 O O . LYS A 1 103 ? -30.394 -4.645 30.454 1.00 86.81 103 LYS A O 1
ATOM 836 N N . LYS A 1 104 ? -31.378 -4.880 32.460 1.00 90.50 104 LYS A N 1
ATOM 837 C CA . LYS A 1 104 ? -32.435 -5.804 32.054 1.00 90.50 104 LYS A CA 1
ATOM 838 C C . LYS A 1 104 ? -33.688 -5.542 32.883 1.00 90.50 104 LYS A C 1
ATOM 840 O O . LYS A 1 104 ? -33.584 -5.379 34.096 1.00 90.50 104 LYS A O 1
ATOM 845 N N . ASP A 1 105 ? -34.854 -5.482 32.243 1.00 90.69 105 ASP A N 1
ATOM 846 C CA . ASP A 1 105 ? -36.141 -5.161 32.883 1.00 90.69 105 ASP A CA 1
ATOM 847 C C . ASP A 1 105 ? -36.095 -3.840 33.702 1.00 90.69 105 ASP A C 1
ATOM 849 O O . ASP A 1 105 ? -36.847 -3.646 34.657 1.00 90.69 105 ASP A O 1
ATOM 853 N N . GLY A 1 106 ? -35.191 -2.921 33.329 1.00 81.88 106 GLY A N 1
ATOM 854 C CA . GLY A 1 106 ? -34.914 -1.645 34.005 1.00 81.88 106 GLY A CA 1
ATOM 855 C C . GLY A 1 106 ? -33.793 -1.668 35.060 1.00 81.88 106 GLY A C 1
ATOM 856 O O . GLY A 1 106 ? -33.187 -0.620 35.309 1.00 81.88 106 GLY A O 1
ATOM 857 N N . GLU A 1 107 ? -33.472 -2.832 35.630 1.00 88.06 107 GLU A N 1
ATOM 858 C CA . GLU A 1 107 ? -32.440 -3.013 36.665 1.00 88.06 107 GLU A CA 1
ATOM 859 C C . GLU A 1 107 ? -31.033 -3.163 36.074 1.00 88.06 107 GLU A C 1
ATOM 861 O O . GLU A 1 107 ? -30.864 -3.656 34.960 1.00 88.06 107 GLU A O 1
ATOM 866 N N . VAL A 1 108 ? -29.992 -2.751 36.807 1.00 90.06 108 VAL A N 1
ATOM 867 C CA . VAL A 1 108 ? -28.602 -2.849 36.317 1.00 90.06 108 VAL A CA 1
ATOM 868 C C . VAL A 1 108 ? -28.049 -4.257 36.537 1.00 90.06 108 VAL A C 1
ATOM 870 O O . VAL A 1 108 ? -27.745 -4.653 37.657 1.00 90.06 108 VAL A O 1
ATOM 873 N N . GLU A 1 109 ? -27.846 -4.987 35.443 1.00 92.25 109 GLU A N 1
ATOM 874 C CA . GLU A 1 109 ? -27.248 -6.326 35.435 1.00 92.25 109 GLU A CA 1
ATOM 875 C C . GLU A 1 109 ? -25.715 -6.267 35.342 1.00 92.25 109 GLU A C 1
ATOM 877 O O . GLU A 1 109 ? -25.000 -7.013 36.022 1.00 92.25 109 GLU A O 1
ATOM 882 N N . ARG A 1 110 ? -25.190 -5.396 34.466 1.00 94.81 110 ARG A N 1
ATOM 883 C CA . ARG A 1 110 ? -23.788 -5.412 34.024 1.00 94.81 110 ARG A CA 1
ATOM 884 C C . ARG A 1 110 ? -23.203 -4.013 33.857 1.00 94.81 110 ARG A C 1
ATOM 886 O O . ARG A 1 110 ? -23.883 -3.073 33.462 1.00 94.81 110 ARG A O 1
ATOM 893 N N . TYR A 1 111 ? -21.895 -3.919 34.052 1.00 95.75 111 TYR A N 1
ATOM 894 C CA . TYR A 1 111 ? -21.077 -2.781 33.635 1.00 95.75 111 TYR A CA 1
ATOM 895 C C . TYR A 1 111 ? -20.006 -3.266 32.663 1.00 95.75 111 TYR A C 1
ATOM 897 O O . TYR A 1 111 ? -19.524 -4.389 32.811 1.00 95.75 111 TYR A O 1
ATOM 905 N N . ALA A 1 112 ? -19.585 -2.434 31.715 1.00 96.88 112 ALA A N 1
ATOM 906 C CA . ALA A 1 112 ? -18.412 -2.686 30.886 1.00 96.88 112 ALA A CA 1
ATOM 907 C C . ALA A 1 112 ? -17.578 -1.418 30.673 1.00 96.88 112 ALA A C 1
ATOM 909 O O . ALA A 1 112 ? -18.104 -0.308 30.655 1.00 96.88 112 ALA A O 1
ATOM 910 N N . ILE A 1 113 ? -16.267 -1.594 30.509 1.00 95.69 113 ILE A N 1
ATOM 911 C CA . ILE A 1 113 ? -15.318 -0.531 30.160 1.00 95.69 113 ILE A CA 1
ATOM 912 C C . ILE A 1 113 ? -14.401 -1.052 29.049 1.00 95.69 113 ILE A C 1
ATOM 914 O O . ILE A 1 113 ? -13.973 -2.210 29.086 1.00 95.69 113 ILE A O 1
ATOM 918 N N . ILE A 1 114 ? -14.107 -0.187 28.079 1.00 91.56 114 ILE A N 1
ATOM 919 C CA . ILE A 1 114 ? -13.097 -0.397 27.035 1.00 91.56 114 ILE A CA 1
ATOM 920 C C . ILE A 1 114 ? -11.834 0.369 27.439 1.00 91.56 114 ILE A C 1
ATOM 922 O O . ILE A 1 114 ? -11.921 1.486 27.950 1.00 91.56 114 ILE A O 1
ATOM 926 N N . THR A 1 115 ? -10.657 -0.226 27.254 1.00 89.31 115 THR A N 1
ATOM 927 C CA . THR A 1 115 ? -9.387 0.429 27.588 1.00 89.31 115 THR A CA 1
ATOM 928 C C . THR A 1 115 ? -8.238 -0.037 26.696 1.00 89.31 115 THR A C 1
ATOM 930 O O . THR A 1 115 ? -8.266 -1.142 26.146 1.00 89.31 115 THR A O 1
ATOM 933 N N . ASP A 1 116 ? -7.208 0.800 26.609 1.00 87.56 116 ASP A N 1
ATOM 934 C CA . ASP A 1 116 ? -5.938 0.513 25.954 1.00 87.56 116 ASP A CA 1
ATOM 935 C C . ASP A 1 116 ? -4.835 0.343 26.997 1.00 87.56 116 ASP A C 1
ATOM 937 O O . ASP A 1 116 ? -4.608 1.206 27.844 1.00 87.56 116 ASP A O 1
ATOM 941 N N . GLU A 1 117 ? -4.095 -0.761 26.918 1.00 86.38 117 GLU A N 1
ATOM 942 C CA . GLU A 1 117 ? -2.886 -0.952 27.718 1.00 86.38 117 GLU A CA 1
ATOM 943 C C . GLU A 1 117 ? -1.696 -1.306 26.839 1.00 86.38 117 GLU A C 1
ATOM 945 O O . GLU A 1 117 ? -1.764 -2.221 26.019 1.00 86.38 117 GLU A O 1
ATOM 950 N N . MET A 1 118 ? -0.576 -0.612 27.055 1.00 81.25 118 MET A N 1
ATOM 951 C CA . MET A 1 118 ? 0.679 -0.917 26.371 1.00 81.25 118 MET A CA 1
ATOM 952 C C . MET A 1 118 ? 1.115 -2.358 26.671 1.00 81.25 118 MET A C 1
ATOM 954 O O . MET A 1 118 ? 1.281 -2.726 27.842 1.00 81.25 118 MET A O 1
ATOM 958 N N . GLY A 1 119 ? 1.285 -3.145 25.608 1.00 80.81 119 GLY A N 1
ATOM 959 C CA . GLY A 1 119 ? 1.787 -4.511 25.633 1.00 80.81 119 GLY A CA 1
ATOM 960 C C . GLY A 1 119 ? 3.311 -4.564 25.733 1.00 80.81 119 GLY A C 1
ATOM 961 O O . GLY A 1 119 ? 3.919 -3.865 26.542 1.00 80.81 119 GLY A O 1
ATOM 962 N N . CYS A 1 120 ? 3.931 -5.424 24.930 1.00 77.62 120 CYS A N 1
ATOM 963 C CA . CYS A 1 120 ? 5.378 -5.481 24.749 1.00 77.62 120 CYS A CA 1
ATOM 964 C C . CYS A 1 120 ? 5.901 -4.301 23.921 1.00 77.62 120 CYS A C 1
ATOM 966 O O . CYS A 1 120 ? 6.922 -3.728 24.297 1.00 77.62 120 CYS A O 1
ATOM 968 N N . PHE A 1 121 ? 5.187 -3.932 22.852 1.00 69.00 121 PHE A N 1
ATOM 969 C CA . PHE A 1 121 ? 5.585 -2.852 21.932 1.00 69.00 121 PHE A CA 1
ATOM 970 C C . PHE A 1 121 ? 4.443 -1.876 21.603 1.00 69.00 121 PHE A C 1
ATOM 972 O O . PHE A 1 121 ? 4.674 -0.681 21.432 1.00 69.00 121 PHE A O 1
ATOM 979 N N . HIS A 1 122 ? 3.197 -2.361 21.566 1.00 76.69 122 HIS A N 1
ATOM 980 C CA . HIS A 1 122 ? 2.035 -1.597 21.095 1.00 76.69 122 HIS A CA 1
ATOM 981 C C . HIS A 1 122 ? 0.835 -1.740 22.047 1.00 76.69 122 HIS A C 1
ATOM 983 O O . HIS A 1 122 ? 0.781 -2.700 22.825 1.00 76.69 122 HIS A O 1
ATOM 989 N N . PRO A 1 123 ? -0.147 -0.818 22.018 1.00 79.62 123 PRO A N 1
ATOM 990 C CA . PRO A 1 123 ? -1.373 -0.954 22.800 1.00 79.62 123 PRO A CA 1
ATOM 991 C C . PRO A 1 123 ? -2.192 -2.180 22.391 1.00 79.62 123 PRO A C 1
ATOM 993 O O . PRO A 1 123 ? -2.355 -2.502 21.207 1.00 79.62 123 PRO A O 1
ATOM 996 N N . ILE A 1 124 ? -2.789 -2.804 23.397 1.00 86.69 124 ILE A N 1
ATOM 997 C CA . ILE A 1 124 ? -3.840 -3.804 23.264 1.00 86.69 124 ILE A CA 1
ATOM 998 C C . ILE A 1 124 ? -5.139 -3.120 23.684 1.00 86.69 124 ILE A C 1
ATOM 1000 O O . ILE A 1 124 ? -5.238 -2.688 24.833 1.00 86.69 124 ILE A O 1
ATOM 1004 N N . THR A 1 125 ? -6.117 -3.045 22.780 1.00 89.31 125 THR A N 1
ATOM 1005 C CA . THR A 1 125 ? -7.458 -2.509 23.068 1.00 89.31 125 THR A CA 1
ATOM 1006 C C . THR A 1 125 ? -8.370 -3.658 23.463 1.00 89.31 125 THR A C 1
ATOM 1008 O O . THR A 1 125 ? -8.437 -4.673 22.760 1.00 89.31 125 THR A O 1
ATOM 1011 N N . TYR A 1 126 ? -9.069 -3.542 24.587 1.00 93.56 126 TYR A N 1
ATOM 1012 C CA . TYR A 1 126 ? -9.913 -4.622 25.087 1.00 93.56 126 TYR A CA 1
ATOM 1013 C C . TYR A 1 126 ? -11.049 -4.127 25.977 1.00 93.56 126 TYR A C 1
ATOM 1015 O O . TYR A 1 126 ? -10.944 -3.100 26.647 1.00 93.56 126 TYR A O 1
ATOM 1023 N N . ILE A 1 127 ? -12.122 -4.915 26.004 1.00 95.94 127 ILE A N 1
ATOM 1024 C CA . ILE A 1 127 ? -13.290 -4.699 26.852 1.00 95.94 127 ILE A CA 1
ATOM 1025 C C . ILE A 1 127 ? -13.266 -5.661 28.045 1.00 95.94 127 ILE A C 1
ATOM 1027 O O . ILE A 1 127 ? -12.862 -6.826 27.931 1.00 95.94 127 ILE A O 1
ATOM 1031 N N . MET A 1 128 ? -13.724 -5.187 29.199 1.00 97.56 128 MET A N 1
ATOM 1032 C CA . MET A 1 128 ? -13.994 -6.005 30.382 1.00 97.56 128 MET A CA 1
ATOM 1033 C C . MET A 1 128 ? -15.367 -5.646 30.937 1.00 97.56 128 MET A C 1
ATOM 1035 O O . MET A 1 128 ? -15.678 -4.463 31.066 1.00 97.56 128 MET A O 1
ATOM 1039 N N . SER A 1 129 ? -16.166 -6.661 31.277 1.00 97.50 129 SER A N 1
ATOM 1040 C CA . SER A 1 129 ? -17.438 -6.489 31.973 1.00 97.50 129 SER A CA 1
ATOM 1041 C C . SER A 1 129 ? -17.441 -7.110 33.364 1.0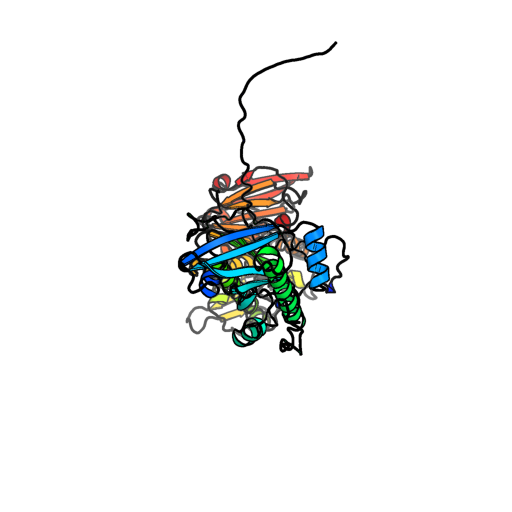0 97.50 129 SER A C 1
ATOM 1043 O O . SER A 1 129 ? -16.861 -8.176 33.596 1.00 97.50 129 SER A O 1
ATOM 1045 N N . THR A 1 130 ? -18.159 -6.468 34.283 1.00 97.56 130 THR A N 1
ATOM 1046 C CA . THR A 1 130 ? -18.576 -7.049 35.563 1.00 97.56 130 THR A CA 1
ATOM 1047 C C . THR A 1 130 ? -20.090 -7.186 35.597 1.00 97.56 130 THR A C 1
ATOM 1049 O O . THR A 1 130 ? -20.807 -6.489 34.880 1.00 97.56 130 THR A O 1
ATOM 1052 N N . ARG A 1 131 ? -20.596 -8.038 36.487 1.00 95.31 131 ARG A N 1
ATOM 1053 C CA . ARG A 1 131 ? -21.992 -7.932 36.937 1.00 95.31 131 ARG A CA 1
ATOM 1054 C C . ARG A 1 131 ? -22.132 -6.809 37.973 1.00 95.31 131 ARG A C 1
ATOM 1056 O O . ARG A 1 131 ? -21.127 -6.246 38.425 1.00 95.31 131 ARG A O 1
ATOM 1063 N N . ALA A 1 132 ? -23.359 -6.563 38.422 1.00 90.62 132 ALA A N 1
ATOM 1064 C CA . ALA A 1 132 ? -23.666 -5.707 39.569 1.00 90.62 132 ALA A CA 1
ATOM 1065 C C . ALA A 1 132 ? -22.983 -6.131 40.892 1.00 90.62 132 ALA A C 1
ATOM 1067 O O . ALA A 1 132 ? -22.818 -5.306 41.783 1.00 90.62 132 ALA A O 1
ATOM 1068 N N . ASP A 1 133 ? -22.516 -7.384 41.027 1.00 90.88 133 ASP A N 1
ATOM 1069 C CA . ASP A 1 133 ? -21.751 -7.857 42.199 1.00 90.88 133 ASP A CA 1
ATOM 1070 C C . ASP A 1 133 ? -20.236 -7.567 42.132 1.00 90.88 133 ASP A C 1
ATOM 1072 O O . ASP A 1 133 ? -19.462 -8.117 42.924 1.00 90.88 133 ASP A O 1
ATOM 1076 N N . GLY A 1 134 ? -19.794 -6.754 41.163 1.00 92.31 134 GLY A N 1
ATOM 1077 C CA . GLY A 1 134 ? -18.401 -6.326 40.998 1.00 92.31 134 GLY A CA 1
ATOM 1078 C C . GLY A 1 134 ? -17.418 -7.418 40.581 1.00 92.31 134 GLY A C 1
ATOM 1079 O O . GLY A 1 134 ? -16.207 -7.178 40.543 1.00 92.31 134 GLY A O 1
ATOM 1080 N N . LYS A 1 135 ? -17.909 -8.623 40.277 1.00 96.44 135 LYS A N 1
ATOM 1081 C CA . LYS A 1 135 ? -17.088 -9.712 39.746 1.00 96.44 135 LYS A CA 1
ATOM 1082 C C . LYS A 1 135 ? -17.075 -9.637 38.223 1.00 96.44 135 LYS A C 1
ATOM 1084 O O . LYS A 1 135 ? -18.123 -9.470 37.600 1.00 96.44 135 LYS A O 1
ATOM 1089 N N . ILE A 1 136 ? -15.887 -9.784 37.639 1.00 97.88 136 ILE A N 1
ATOM 1090 C CA . ILE A 1 136 ? -15.671 -9.900 36.198 1.00 97.88 136 ILE A CA 1
ATOM 1091 C C . ILE A 1 136 ? -16.519 -11.053 35.680 1.00 97.88 136 ILE A C 1
ATOM 1093 O O . ILE A 1 136 ? -16.389 -12.194 36.126 1.00 97.88 136 ILE A O 1
ATOM 1097 N N . GLU A 1 137 ? -17.349 -10.745 34.702 1.00 96.06 137 GLU A N 1
ATOM 1098 C CA . GLU A 1 137 ? -18.137 -11.719 33.970 1.00 96.06 137 GLU A CA 1
ATOM 1099 C C . GLU A 1 137 ? -17.375 -12.155 32.716 1.00 96.06 137 GLU A C 1
ATOM 1101 O O . GLU A 1 137 ? -17.230 -13.351 32.467 1.00 96.06 137 GLU A O 1
ATOM 1106 N N . GLN A 1 138 ? -16.816 -11.198 31.964 1.00 96.44 138 GLN A N 1
ATOM 1107 C CA . GLN A 1 138 ? -16.090 -11.484 30.731 1.00 96.44 138 GLN A CA 1
ATOM 1108 C C . GLN A 1 138 ? -14.995 -10.448 30.422 1.00 96.44 138 GLN A C 1
ATOM 1110 O O . GLN A 1 138 ? -15.092 -9.278 30.778 1.00 96.44 138 GLN A O 1
ATOM 1115 N N . VAL A 1 139 ? -13.951 -10.890 29.715 1.00 97.12 139 VAL A N 1
ATOM 1116 C CA . VAL A 1 139 ? -12.929 -10.039 29.082 1.00 97.12 139 VAL A CA 1
ATOM 1117 C C . VAL A 1 139 ? -12.804 -10.466 27.620 1.00 97.12 139 VAL A C 1
ATOM 1119 O O . VAL A 1 139 ? -12.805 -11.668 27.338 1.00 97.12 139 VAL A O 1
ATOM 1122 N N . ALA A 1 140 ? -12.681 -9.514 26.697 1.00 95.69 140 ALA A N 1
ATOM 1123 C CA . ALA A 1 140 ? -12.438 -9.783 25.280 1.00 95.69 140 ALA A CA 1
ATOM 1124 C C . ALA A 1 140 ? -11.454 -8.763 24.687 1.00 95.69 140 ALA A C 1
ATOM 1126 O O . ALA A 1 140 ? -11.615 -7.562 24.884 1.00 95.69 140 ALA A O 1
ATOM 1127 N N . ILE A 1 141 ? -10.438 -9.237 23.956 1.00 94.31 141 ILE A N 1
ATOM 1128 C CA . ILE A 1 141 ? -9.548 -8.349 23.194 1.00 94.31 141 ILE A CA 1
ATOM 1129 C C . ILE A 1 141 ? -10.293 -7.874 21.946 1.00 94.31 141 ILE A C 1
ATOM 1131 O O . ILE A 1 141 ? -10.843 -8.700 21.218 1.00 94.31 141 ILE A O 1
ATOM 1135 N N . MET A 1 142 ? -10.297 -6.562 21.718 1.00 89.31 142 MET A N 1
ATOM 1136 C CA . MET A 1 142 ? -10.916 -5.920 20.558 1.00 89.31 142 MET A CA 1
ATOM 1137 C C . MET A 1 142 ? -9.889 -5.699 19.453 1.00 89.31 142 MET A C 1
ATOM 1139 O O . MET A 1 142 ? -10.116 -6.114 18.323 1.00 89.31 142 MET A O 1
ATOM 1143 N N . ILE A 1 143 ? -8.727 -5.129 19.790 1.00 83.00 143 ILE A N 1
ATOM 1144 C CA . ILE A 1 143 ? -7.661 -4.827 18.830 1.00 83.00 143 ILE A CA 1
ATOM 1145 C C . ILE A 1 143 ? -6.324 -5.278 19.417 1.00 83.00 143 ILE A C 1
ATOM 1147 O O . ILE A 1 143 ? -5.950 -4.905 20.532 1.00 83.00 143 ILE A O 1
ATOM 1151 N N . TYR A 1 144 ? -5.594 -6.094 18.662 1.00 84.88 144 TYR A N 1
ATOM 1152 C CA . TYR A 1 144 ? -4.263 -6.577 19.013 1.00 84.88 144 TYR A CA 1
ATOM 1153 C C . TYR A 1 144 ? -3.269 -6.133 17.945 1.00 84.88 144 TYR A C 1
ATOM 1155 O O . TYR A 1 144 ? -3.527 -6.319 16.760 1.00 84.88 144 TYR A O 1
ATOM 1163 N N . ARG A 1 145 ? -2.147 -5.530 18.348 1.00 78.94 145 ARG A N 1
ATOM 1164 C CA . ARG A 1 145 ? -1.225 -4.848 17.420 1.00 78.94 145 ARG A CA 1
ATOM 1165 C C . ARG A 1 145 ? 0.184 -5.454 17.388 1.00 78.94 145 ARG A C 1
ATOM 1167 O O . ARG A 1 145 ? 1.091 -4.871 16.811 1.00 78.94 145 ARG A O 1
ATOM 1174 N N . GLU A 1 146 ? 0.371 -6.631 17.985 1.00 77.38 146 GLU A N 1
ATOM 1175 C CA . GLU A 1 146 ? 1.672 -7.303 18.131 1.00 77.38 146 GLU A CA 1
ATOM 1176 C C . GLU A 1 146 ? 1.733 -8.594 17.285 1.00 77.38 146 GLU A C 1
ATOM 1178 O O . GLU A 1 146 ? 0.783 -9.387 17.272 1.00 77.38 146 GLU A O 1
ATOM 1183 N N . SER A 1 147 ? 2.863 -8.873 16.627 1.00 70.88 147 SER A N 1
ATOM 1184 C CA . SER A 1 147 ? 3.063 -10.138 15.894 1.00 70.88 147 SER A CA 1
ATOM 1185 C C . SER A 1 147 ? 3.272 -11.337 16.833 1.00 70.88 147 SER A C 1
ATOM 1187 O O . SER A 1 147 ? 2.909 -12.477 16.517 1.00 70.88 147 SER A O 1
ATOM 1189 N N . ARG A 1 148 ? 3.799 -11.086 18.039 1.00 70.75 148 ARG A N 1
ATOM 1190 C CA . ARG A 1 148 ? 4.079 -12.083 19.086 1.00 70.75 148 ARG A CA 1
ATOM 1191 C C . ARG A 1 148 ? 3.122 -11.926 20.260 1.00 70.75 148 ARG A C 1
ATOM 1193 O O . ARG A 1 148 ? 2.733 -10.824 20.599 1.00 70.75 148 ARG A O 1
ATOM 1200 N N . GLY A 1 149 ? 2.797 -13.042 20.913 1.00 73.06 149 GLY A N 1
ATOM 1201 C CA . GLY A 1 149 ? 2.024 -13.056 22.161 1.00 73.06 149 GLY A CA 1
ATOM 1202 C C . GLY A 1 149 ? 0.536 -13.399 22.037 1.00 73.06 149 GLY A C 1
ATOM 1203 O O . GLY A 1 149 ? -0.140 -13.523 23.057 1.00 73.06 149 GLY A O 1
ATOM 1204 N N . LYS A 1 150 ? 0.057 -13.696 20.820 1.00 79.88 150 LYS A N 1
ATOM 1205 C CA . LYS A 1 150 ? -1.338 -14.039 20.451 1.00 79.88 150 LYS A CA 1
ATOM 1206 C C . LYS A 1 150 ? -2.062 -15.101 21.299 1.00 79.88 150 LYS A C 1
ATOM 1208 O O . LYS A 1 150 ? -3.263 -15.299 21.136 1.00 79.88 150 LYS A O 1
ATOM 1213 N N . ASP A 1 151 ? -1.386 -15.812 22.199 1.00 86.00 151 ASP A N 1
ATOM 1214 C CA . ASP A 1 151 ? -2.051 -16.644 23.208 1.00 86.00 151 ASP A CA 1
ATOM 1215 C C . ASP A 1 151 ? -2.899 -15.833 24.199 1.00 86.00 151 ASP A C 1
ATOM 1217 O O . ASP A 1 151 ? -3.917 -16.356 24.652 1.00 86.00 151 ASP A O 1
ATOM 1221 N N . VAL A 1 152 ? -2.575 -14.554 24.450 1.00 88.56 152 VAL A N 1
ATOM 1222 C CA . VAL A 1 152 ? -3.394 -13.680 25.316 1.00 88.56 152 VAL A CA 1
ATOM 1223 C C . VAL A 1 152 ? -4.771 -13.353 24.722 1.00 88.56 152 VAL A C 1
ATOM 1225 O O . VAL A 1 152 ? -5.712 -13.096 25.464 1.00 88.56 152 VAL A O 1
ATOM 1228 N N . ILE A 1 153 ? -4.917 -13.432 23.394 1.00 89.19 153 ILE A N 1
ATOM 1229 C CA . ILE A 1 153 ? -6.186 -13.224 22.674 1.00 89.19 153 ILE A CA 1
ATOM 1230 C C . ILE A 1 153 ? -7.178 -14.370 22.937 1.00 89.19 153 ILE A C 1
ATOM 1232 O O . ILE A 1 153 ? -8.397 -14.206 22.866 1.00 89.19 153 ILE A O 1
ATOM 1236 N N . LYS A 1 154 ? -6.673 -15.582 23.189 1.00 90.69 154 LYS A N 1
ATOM 1237 C CA . LYS A 1 154 ? -7.485 -16.803 23.123 1.00 90.69 154 LYS A CA 1
ATOM 1238 C C . LYS A 1 154 ? -8.443 -16.860 24.314 1.00 90.69 154 LYS A C 1
ATOM 1240 O O . LYS A 1 154 ? -8.014 -16.741 25.457 1.00 90.69 154 LYS A O 1
ATOM 1245 N N . LYS A 1 155 ? -9.725 -17.169 24.068 1.00 89.19 155 LYS A N 1
ATOM 1246 C CA . LYS A 1 155 ? -10.780 -17.263 25.106 1.00 89.19 155 LYS A CA 1
ATOM 1247 C C . LYS A 1 155 ? -10.354 -18.075 26.345 1.00 89.19 155 LYS A C 1
ATOM 1249 O O . LYS A 1 155 ? -10.634 -17.667 27.465 1.00 89.19 155 LYS A O 1
ATOM 1254 N N . ARG A 1 156 ? -9.590 -19.163 26.152 1.00 91.38 156 ARG A N 1
ATOM 1255 C CA . ARG A 1 156 ? -9.000 -19.996 27.225 1.00 91.38 156 ARG A CA 1
ATOM 1256 C C . ARG A 1 156 ? -8.097 -19.233 28.208 1.00 91.38 156 ARG A C 1
ATOM 1258 O O . ARG A 1 156 ? -8.052 -19.580 29.379 1.00 91.38 156 ARG A O 1
ATOM 1265 N N . PHE A 1 157 ? -7.372 -18.220 27.732 1.00 94.75 157 PHE A N 1
ATOM 1266 C CA . PHE A 1 157 ? -6.512 -17.370 28.550 1.00 94.75 157 PHE A CA 1
ATOM 1267 C C . PHE A 1 157 ? -7.342 -16.308 29.281 1.00 94.75 157 PHE A C 1
ATOM 1269 O O . PHE A 1 157 ? -7.171 -16.120 30.483 1.00 94.75 157 PHE A O 1
ATOM 1276 N N . LEU A 1 158 ? -8.274 -15.660 28.575 1.00 95.56 158 LEU A N 1
ATOM 1277 C CA . LEU A 1 158 ? -9.119 -14.588 29.118 1.00 95.56 158 LEU A CA 1
ATOM 1278 C C . LEU A 1 158 ? -10.115 -15.085 30.180 1.00 95.56 158 LEU A C 1
ATOM 1280 O O . LEU A 1 158 ? -10.405 -14.369 31.134 1.00 95.56 158 LEU A O 1
ATOM 1284 N N . HIS A 1 159 ? -10.576 -16.335 30.077 1.00 94.62 159 HIS A N 1
ATOM 1285 C CA . HIS A 1 159 ? -11.443 -16.972 31.076 1.00 94.62 159 HIS A CA 1
ATOM 1286 C C . HIS A 1 159 ? -10.830 -16.980 32.492 1.00 94.62 159 HIS A C 1
ATOM 1288 O O . HIS A 1 159 ? -11.562 -16.943 33.475 1.00 94.62 159 HIS A O 1
ATOM 1294 N N . GLN A 1 160 ? -9.497 -16.906 32.622 1.00 96.38 160 GLN A N 1
ATOM 1295 C CA . GLN A 1 160 ? -8.822 -16.768 33.919 1.00 96.38 160 GLN A CA 1
ATOM 1296 C C . GLN A 1 160 ? -9.209 -15.498 34.697 1.00 96.38 160 GLN A C 1
ATOM 1298 O O . GLN A 1 160 ? -8.931 -15.426 35.894 1.00 96.38 160 GLN A O 1
ATOM 1303 N N . TYR A 1 161 ? -9.787 -14.480 34.055 1.00 97.25 161 TYR A N 1
ATOM 1304 C CA . TYR A 1 161 ? -10.252 -13.269 34.736 1.00 97.25 161 TYR A CA 1
ATOM 1305 C C . TYR A 1 161 ? -11.656 -13.415 35.340 1.00 97.25 161 TYR A C 1
ATOM 1307 O O . TYR A 1 161 ? -11.984 -12.670 36.260 1.00 97.25 161 TYR A O 1
ATOM 1315 N N . GLN A 1 162 ? -12.464 -14.371 34.874 1.00 96.62 162 GLN A N 1
ATOM 1316 C CA . GLN A 1 162 ? -13.859 -14.523 35.289 1.00 96.62 162 GLN A CA 1
ATOM 1317 C C . GLN A 1 162 ? -13.985 -14.817 36.796 1.00 96.62 162 GLN A C 1
ATOM 1319 O O . GLN A 1 162 ? -13.173 -15.527 37.389 1.00 96.62 162 GLN A O 1
ATOM 1324 N N . GLY A 1 163 ? -14.996 -14.226 37.434 1.00 96.44 163 GLY A N 1
ATOM 1325 C CA . GLY A 1 163 ? -15.268 -14.328 38.869 1.00 96.44 163 GLY A CA 1
ATOM 1326 C C . GLY A 1 163 ? -14.373 -13.472 39.777 1.00 96.44 163 GLY A C 1
ATOM 1327 O O . GLY A 1 163 ? -14.678 -13.349 40.964 1.00 96.44 163 GLY A O 1
ATOM 1328 N N . LYS A 1 164 ? -13.297 -12.857 39.264 1.00 96.81 164 LYS A N 1
ATOM 1329 C CA . LYS A 1 164 ? -12.415 -11.977 40.054 1.00 96.81 164 LYS A CA 1
ATOM 1330 C C . LYS A 1 164 ? -13.016 -10.585 40.227 1.00 96.81 164 LYS A C 1
ATOM 1332 O O . LYS A 1 164 ? -13.802 -10.137 39.411 1.00 96.81 164 LYS A O 1
ATOM 1337 N N . SER A 1 165 ? -12.620 -9.896 41.286 1.00 94.44 165 SER A N 1
ATOM 1338 C CA . SER A 1 165 ? -13.084 -8.560 41.677 1.00 94.44 165 SER A CA 1
ATOM 1339 C C . SER A 1 165 ? -11.893 -7.648 41.988 1.00 94.44 165 SER A C 1
ATOM 1341 O O . SER A 1 165 ? -10.744 -8.099 41.976 1.00 94.44 165 SER A O 1
ATOM 1343 N N . VAL A 1 166 ? -12.152 -6.387 42.350 1.00 91.50 166 VAL A N 1
ATOM 1344 C CA . VAL A 1 166 ? -11.126 -5.434 42.825 1.00 91.50 166 VAL A CA 1
ATOM 1345 C C . VAL A 1 166 ? -10.314 -5.950 44.031 1.00 91.50 166 VAL A C 1
ATOM 1347 O O . VAL A 1 166 ? -9.200 -5.491 44.270 1.00 91.50 166 VAL A O 1
ATOM 1350 N N . ASN A 1 167 ? -10.850 -6.925 44.776 1.00 89.75 167 ASN A N 1
ATOM 1351 C CA . ASN A 1 167 ? -10.203 -7.531 45.943 1.00 89.75 167 ASN A CA 1
ATOM 1352 C C . ASN A 1 167 ? -9.213 -8.655 45.580 1.00 89.75 167 ASN A C 1
ATOM 1354 O O . ASN A 1 167 ? -8.452 -9.111 46.435 1.00 89.75 167 ASN A O 1
ATOM 1358 N N . ASN A 1 168 ? -9.198 -9.121 44.326 1.00 93.06 168 ASN A N 1
ATOM 135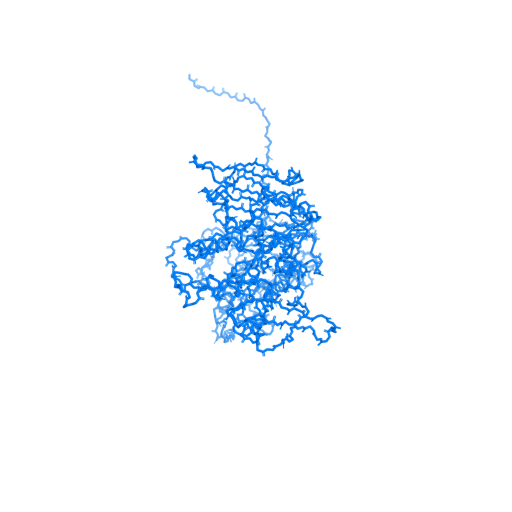9 C CA . ASN A 1 168 ? -8.231 -10.108 43.850 1.00 93.06 168 ASN A CA 1
ATOM 1360 C C . ASN A 1 168 ? -6.925 -9.423 43.422 1.00 93.06 168 ASN A C 1
ATOM 1362 O O . ASN A 1 168 ? -6.925 -8.319 42.883 1.00 93.06 168 ASN A O 1
ATOM 1366 N N . ALA A 1 169 ? -5.786 -10.087 43.629 1.00 87.56 169 ALA A N 1
ATOM 1367 C CA . ALA A 1 169 ? -4.486 -9.460 43.401 1.00 87.56 169 ALA A CA 1
ATOM 1368 C C . ALA A 1 169 ? -4.107 -9.356 41.909 1.00 87.56 169 ALA A C 1
ATOM 1370 O O . ALA A 1 169 ? -3.292 -8.503 41.552 1.00 87.56 169 ALA A O 1
ATOM 1371 N N . ILE A 1 170 ? -4.683 -10.223 41.061 1.00 93.12 170 ILE A N 1
ATOM 1372 C CA . ILE A 1 170 ? -4.482 -10.305 39.599 1.00 93.12 170 ILE A CA 1
ATOM 1373 C C . ILE A 1 170 ? -2.984 -10.275 39.227 1.00 93.12 170 ILE A C 1
ATOM 1375 O O . ILE A 1 170 ? -2.524 -9.530 38.360 1.00 93.12 170 ILE A O 1
ATOM 1379 N N . ARG A 1 171 ? -2.185 -11.083 39.937 1.00 88.75 171 ARG A N 1
ATOM 1380 C CA . ARG A 1 171 ? -0.737 -11.201 39.750 1.00 88.75 171 ARG A CA 1
ATOM 1381 C C . ARG A 1 171 ? -0.391 -12.343 38.805 1.00 88.75 171 ARG A C 1
ATOM 1383 O O . ARG A 1 171 ? -0.924 -13.450 38.882 1.00 88.75 171 ARG A O 1
ATOM 1390 N N . ILE A 1 172 ? 0.582 -12.068 37.949 1.00 89.88 172 ILE A N 1
ATOM 1391 C CA . ILE A 1 172 ? 1.190 -13.048 37.052 1.00 89.88 172 ILE A CA 1
ATOM 1392 C C . ILE A 1 172 ? 1.877 -14.166 37.859 1.00 89.88 172 ILE A C 1
ATOM 1394 O O . ILE A 1 172 ? 2.489 -13.898 38.895 1.00 89.88 172 ILE A O 1
ATOM 1398 N N . ASN A 1 173 ? 1.748 -15.414 37.407 1.00 86.94 173 ASN A N 1
ATOM 1399 C CA . ASN A 1 173 ? 2.205 -16.634 38.088 1.00 86.94 173 ASN A CA 1
ATOM 1400 C C . ASN A 1 173 ? 1.653 -16.831 39.520 1.00 86.94 173 ASN A C 1
ATOM 1402 O O . ASN A 1 173 ? 2.265 -17.542 40.317 1.00 86.94 173 ASN A O 1
ATOM 1406 N N . LYS A 1 174 ? 0.508 -16.216 39.856 1.00 86.50 174 LYS A N 1
ATOM 1407 C CA . LYS A 1 174 ? -0.257 -16.493 41.089 1.00 86.50 174 LYS A CA 1
ATOM 1408 C C . LYS A 1 174 ? -1.757 -16.559 40.822 1.00 86.50 174 LYS A C 1
ATOM 1410 O O . LYS A 1 174 ? -2.371 -17.592 41.041 1.00 86.50 174 LYS A O 1
ATOM 1415 N N . ASP A 1 175 ? -2.325 -15.471 40.308 1.00 89.31 175 ASP A N 1
ATOM 1416 C CA . ASP A 1 175 ? -3.729 -15.389 39.904 1.00 89.31 175 ASP A CA 1
ATOM 1417 C C . ASP A 1 175 ? -3.909 -15.702 38.409 1.00 89.31 175 ASP A C 1
ATOM 1419 O O . ASP A 1 175 ? -4.963 -16.191 38.013 1.00 89.31 175 ASP A O 1
ATOM 1423 N N . ILE A 1 176 ? -2.920 -15.356 37.575 1.00 95.06 176 ILE A N 1
ATOM 1424 C CA . ILE A 1 176 ? -2.957 -15.448 36.105 1.00 95.06 176 ILE A CA 1
ATOM 1425 C C . ILE A 1 176 ? -1.703 -16.181 35.612 1.00 95.06 176 ILE A C 1
ATOM 1427 O O . ILE A 1 176 ? -0.583 -15.771 35.927 1.00 95.06 176 ILE A O 1
ATOM 1431 N N . ILE A 1 177 ? -1.881 -17.245 34.830 1.00 91.62 177 ILE A N 1
ATOM 1432 C CA . ILE A 1 177 ? -0.803 -18.009 34.185 1.00 91.62 177 ILE A CA 1
ATOM 1433 C C . ILE A 1 177 ? -0.090 -17.105 33.167 1.00 91.62 177 ILE A C 1
ATOM 1435 O O . ILE A 1 177 ? -0.744 -16.417 32.385 1.00 91.62 177 ILE A O 1
ATOM 1439 N N . ASN A 1 178 ? 1.247 -17.088 33.162 1.00 89.81 178 ASN A N 1
ATOM 1440 C CA . ASN A 1 178 ? 2.007 -16.347 32.153 1.00 89.81 178 ASN A CA 1
ATOM 1441 C C . ASN A 1 178 ? 2.005 -17.048 30.783 1.00 89.81 178 ASN A C 1
ATOM 1443 O O . ASN A 1 178 ? 1.975 -18.273 30.694 1.00 89.81 178 ASN A O 1
ATOM 1447 N N . VAL A 1 179 ? 2.145 -16.262 29.717 1.00 85.56 179 VAL A N 1
ATOM 1448 C CA . VAL A 1 179 ? 2.384 -16.735 28.351 1.00 85.56 179 VAL A CA 1
ATOM 1449 C C . VAL A 1 179 ? 3.847 -16.472 27.988 1.00 85.56 179 VAL A C 1
ATOM 1451 O O . VAL A 1 179 ? 4.313 -15.330 28.009 1.00 85.56 179 VAL A O 1
ATOM 1454 N N . THR A 1 180 ? 4.585 -17.528 27.640 1.00 81.94 180 THR A N 1
ATOM 1455 C CA . THR A 1 180 ? 5.973 -17.432 27.161 1.00 81.94 180 THR A CA 1
ATOM 1456 C C . THR A 1 180 ? 6.052 -16.499 25.952 1.00 81.94 180 THR A C 1
ATOM 1458 O O . THR A 1 180 ? 5.310 -16.662 24.988 1.00 81.94 180 THR A O 1
ATOM 1461 N N . GLY A 1 181 ? 6.937 -15.500 26.008 1.00 77.19 181 GLY A N 1
ATOM 1462 C CA . GLY A 1 181 ? 7.068 -14.485 24.957 1.00 77.19 181 GLY A CA 1
ATOM 1463 C C . GLY A 1 181 ? 6.016 -13.366 24.978 1.00 77.19 181 GLY A C 1
ATOM 1464 O O . GLY A 1 181 ? 6.124 -12.463 24.161 1.00 77.19 181 GLY A O 1
ATOM 1465 N N . ALA A 1 182 ? 5.050 -13.377 25.908 1.00 84.44 182 ALA A N 1
ATOM 1466 C CA . ALA A 1 182 ? 4.034 -12.321 26.063 1.00 84.44 182 ALA A CA 1
ATOM 1467 C C . ALA A 1 182 ? 3.978 -11.730 27.486 1.00 84.44 182 ALA A C 1
ATOM 1469 O O . ALA A 1 182 ? 2.999 -11.093 27.870 1.00 84.44 182 ALA A O 1
ATOM 1470 N N . THR A 1 183 ? 5.019 -11.942 28.301 1.00 88.31 183 THR A N 1
ATOM 1471 C CA . THR A 1 183 ? 5.063 -11.539 29.720 1.00 88.31 183 THR A CA 1
ATOM 1472 C C . THR A 1 183 ? 4.740 -10.057 29.947 1.00 88.31 183 THR A C 1
ATOM 1474 O O . THR A 1 183 ? 4.186 -9.709 30.990 1.00 88.31 183 THR A O 1
ATOM 1477 N N . VAL A 1 184 ? 5.081 -9.177 28.999 1.00 85.56 184 VAL A N 1
ATOM 1478 C CA . VAL A 1 184 ? 4.769 -7.741 29.082 1.00 85.56 184 VAL A CA 1
ATOM 1479 C C . VAL A 1 184 ? 3.295 -7.488 28.751 1.00 85.56 184 VAL A C 1
ATOM 1481 O O . VAL A 1 184 ? 2.595 -6.901 29.570 1.00 85.56 184 VAL A O 1
ATOM 1484 N N . SER A 1 185 ? 2.784 -8.051 27.655 1.00 89.19 185 SER A N 1
ATOM 1485 C CA . SER A 1 185 ? 1.368 -8.033 27.255 1.00 89.19 185 SER A CA 1
ATOM 1486 C C . SER A 1 185 ? 0.434 -8.539 28.370 1.00 89.19 185 SER A C 1
ATOM 1488 O O . SER A 1 185 ? -0.562 -7.895 28.698 1.00 89.19 185 SER A O 1
ATOM 1490 N N . VAL A 1 186 ? 0.802 -9.630 29.057 1.00 92.44 186 VAL A N 1
ATOM 1491 C CA . VAL A 1 186 ? 0.075 -10.143 30.238 1.00 92.44 186 VAL A CA 1
ATOM 1492 C C . VAL A 1 186 ? 0.117 -9.156 31.417 1.00 92.44 186 VAL A C 1
ATOM 1494 O O . VAL A 1 186 ? -0.866 -9.020 32.145 1.00 92.44 186 VAL A O 1
ATOM 1497 N N . ARG A 1 187 ? 1.230 -8.438 31.629 1.00 90.69 187 ARG A N 1
ATOM 1498 C CA . ARG A 1 187 ? 1.325 -7.384 32.660 1.00 90.69 187 ARG A CA 1
ATOM 1499 C C . ARG A 1 187 ? 0.490 -6.149 32.306 1.00 90.69 187 ARG A C 1
ATOM 1501 O O . ARG A 1 187 ? -0.088 -5.576 33.226 1.00 90.69 187 ARG A O 1
ATOM 1508 N N . GLY A 1 188 ? 0.401 -5.783 31.024 1.00 89.31 188 GLY A N 1
ATOM 1509 C CA . GLY A 1 188 ? -0.473 -4.724 30.508 1.00 89.31 188 GLY A CA 1
ATOM 1510 C C . GLY A 1 188 ? -1.944 -5.027 30.792 1.00 89.31 188 GLY A C 1
ATOM 1511 O O . GLY A 1 188 ? -2.585 -4.284 31.532 1.00 89.31 188 GLY A O 1
ATOM 1512 N N . LEU A 1 189 ? -2.435 -6.193 30.355 1.00 92.50 189 LEU A N 1
ATOM 1513 C CA . LEU A 1 189 ? -3.797 -6.665 30.653 1.00 92.50 189 LEU A CA 1
ATOM 1514 C C . LEU A 1 189 ? -4.084 -6.680 32.167 1.00 92.50 189 LEU A C 1
ATOM 1516 O O . LEU A 1 189 ? -5.087 -6.135 32.633 1.00 92.50 189 LEU A O 1
ATOM 1520 N N . ASN A 1 190 ? -3.157 -7.217 32.969 1.00 94.12 190 ASN A N 1
ATOM 1521 C CA . ASN A 1 190 ? -3.265 -7.216 34.432 1.00 94.12 190 ASN A CA 1
ATOM 1522 C C . ASN A 1 190 ? -3.202 -5.806 35.061 1.00 94.12 190 ASN A C 1
ATOM 1524 O O . ASN A 1 190 ? -3.542 -5.665 36.236 1.00 94.12 190 ASN A O 1
ATOM 1528 N N . ARG A 1 191 ? -2.742 -4.764 34.355 1.00 91.81 191 ARG A N 1
ATOM 1529 C CA . ARG A 1 191 ? -2.777 -3.362 34.811 1.00 91.81 191 ARG A CA 1
ATOM 1530 C C . ARG A 1 191 ? -4.153 -2.757 34.543 1.00 91.81 191 ARG A C 1
ATOM 1532 O O . ARG A 1 191 ? -4.819 -2.388 35.510 1.00 91.81 191 ARG A O 1
ATOM 1539 N N . GLY A 1 192 ? -4.618 -2.758 33.296 1.00 92.38 192 GLY A N 1
ATOM 1540 C CA . GLY A 1 192 ? -5.880 -2.110 32.929 1.00 92.38 192 GLY A CA 1
ATOM 1541 C C . GLY A 1 192 ? -7.105 -2.802 33.519 1.00 92.38 192 GLY A C 1
ATOM 1542 O O . GLY A 1 192 ? -8.031 -2.130 33.958 1.00 92.38 192 GLY A O 1
ATOM 1543 N N . ILE A 1 193 ? -7.085 -4.132 33.687 1.00 95.38 193 ILE A N 1
ATOM 1544 C CA . ILE A 1 193 ? -8.176 -4.842 34.384 1.00 95.38 193 ILE A CA 1
ATOM 1545 C C . ILE A 1 193 ? -8.301 -4.364 35.840 1.00 95.38 193 ILE A C 1
ATOM 1547 O O . ILE A 1 193 ? -9.414 -4.186 36.330 1.00 95.38 193 ILE A O 1
ATOM 1551 N N . ARG A 1 194 ? -7.180 -4.075 36.521 1.00 94.31 194 ARG A N 1
ATOM 1552 C CA . ARG A 1 194 ? -7.202 -3.491 37.875 1.00 94.31 194 ARG A CA 1
ATOM 1553 C C . ARG A 1 194 ? -7.605 -2.013 37.877 1.00 94.31 194 ARG A C 1
ATOM 1555 O O . ARG A 1 194 ? -8.299 -1.619 38.810 1.00 94.31 194 ARG A O 1
ATOM 1562 N N . LYS A 1 195 ? -7.235 -1.219 36.859 1.00 93.94 195 LYS A N 1
ATOM 1563 C CA . LYS A 1 195 ? -7.746 0.158 36.680 1.00 93.94 195 LYS A CA 1
ATOM 1564 C C . LYS A 1 195 ? -9.271 0.159 36.577 1.00 93.94 195 LYS A C 1
ATOM 1566 O O . LYS A 1 195 ? -9.937 0.760 37.412 1.00 93.94 195 LYS A O 1
ATOM 1571 N N . MET A 1 196 ? -9.811 -0.572 35.601 1.00 94.81 196 MET A N 1
ATOM 1572 C CA . MET A 1 196 ? -11.246 -0.622 35.313 1.00 94.81 196 MET A CA 1
ATOM 1573 C C . MET A 1 196 ? -12.053 -1.148 36.507 1.00 94.81 196 MET A C 1
ATOM 1575 O O . MET A 1 196 ? -13.049 -0.536 36.880 1.00 94.81 196 MET A O 1
ATOM 1579 N N . LEU A 1 197 ? -11.590 -2.213 37.178 1.00 94.94 197 LEU A N 1
ATOM 1580 C CA . LEU A 1 197 ? -12.216 -2.697 38.417 1.00 94.94 197 LEU A CA 1
ATOM 1581 C C . LEU A 1 197 ? -12.244 -1.638 39.528 1.00 94.94 197 LEU A C 1
ATOM 1583 O O . LEU A 1 197 ? -13.236 -1.540 40.246 1.00 94.94 197 LEU A O 1
ATOM 1587 N N . ALA A 1 198 ? -11.179 -0.847 39.685 1.00 92.56 198 ALA A N 1
ATOM 1588 C CA . ALA A 1 198 ? -11.131 0.202 40.700 1.00 92.56 198 ALA A CA 1
ATOM 1589 C C . ALA A 1 198 ? -12.023 1.407 40.355 1.00 92.56 198 ALA A C 1
ATOM 1591 O O . ALA A 1 198 ? -12.581 2.008 41.271 1.00 92.56 198 ALA A O 1
ATOM 1592 N N . VAL A 1 199 ? -12.204 1.726 39.067 1.00 92.00 199 VAL A N 1
ATOM 1593 C CA . VAL A 1 199 ? -13.175 2.733 38.597 1.00 92.00 199 VAL A CA 1
ATOM 1594 C C . VAL A 1 199 ? -14.609 2.258 38.856 1.00 92.00 199 VAL A C 1
ATOM 1596 O O . VAL A 1 199 ? -15.384 2.983 39.476 1.00 92.00 199 VAL A O 1
ATOM 1599 N N . LEU A 1 200 ? -14.961 1.026 38.473 1.00 92.62 200 LEU A N 1
ATOM 1600 C CA . LEU A 1 200 ? -16.302 0.477 38.721 1.00 92.62 200 LEU A CA 1
ATOM 1601 C C . LEU A 1 200 ? -16.638 0.431 40.222 1.00 92.62 200 LEU A C 1
ATOM 1603 O O . LEU A 1 200 ? -17.705 0.887 40.635 1.00 92.62 200 LEU A O 1
ATOM 1607 N N . ASP A 1 201 ? -15.701 -0.032 41.054 1.00 90.62 201 ASP A N 1
ATOM 1608 C CA . ASP A 1 201 ? -15.870 -0.092 42.511 1.00 90.62 201 ASP A CA 1
ATOM 1609 C C . ASP A 1 201 ? -16.027 1.289 43.174 1.00 90.62 201 ASP A C 1
ATOM 1611 O O . ASP A 1 201 ? -16.842 1.453 44.085 1.00 90.62 201 ASP A O 1
ATOM 1615 N N . ALA A 1 202 ? -15.284 2.291 42.692 1.00 88.00 202 ALA A N 1
ATOM 1616 C CA . ALA A 1 202 ? -15.331 3.653 43.216 1.00 88.00 202 ALA A CA 1
ATOM 1617 C C . ALA A 1 202 ? -16.609 4.416 42.833 1.00 88.00 202 ALA A C 1
ATOM 1619 O O . ALA A 1 202 ? -17.165 5.115 43.680 1.00 88.00 202 ALA A O 1
ATOM 1620 N N . PHE A 1 203 ? -17.061 4.302 41.579 1.00 85.88 203 PHE A N 1
ATOM 1621 C CA . PHE A 1 203 ? -18.107 5.172 41.025 1.00 85.88 203 PHE A CA 1
ATOM 1622 C C . PHE A 1 203 ? -19.497 4.522 40.916 1.00 85.88 203 PHE A C 1
ATOM 1624 O O . PHE A 1 203 ? -20.480 5.260 40.896 1.00 85.88 203 PHE A O 1
ATOM 1631 N N . PHE A 1 204 ? -19.603 3.185 40.874 1.00 84.62 204 PHE A N 1
ATOM 1632 C CA . PHE A 1 204 ? -20.875 2.486 40.607 1.00 84.62 204 PHE A CA 1
ATOM 1633 C C . PHE A 1 204 ? -21.259 1.444 41.665 1.00 84.62 204 PHE A C 1
ATOM 1635 O O . PHE A 1 204 ? -22.426 1.342 42.024 1.00 84.62 204 PHE A O 1
ATOM 1642 N N . LEU A 1 205 ? -20.293 0.694 42.206 1.00 81.81 205 LEU A N 1
ATOM 1643 C CA . LEU A 1 205 ? -20.563 -0.358 43.206 1.00 81.81 205 LEU A CA 1
ATOM 1644 C C . LEU A 1 205 ? -20.569 0.179 44.656 1.00 81.81 205 LEU A C 1
ATOM 1646 O O . LEU A 1 205 ? -20.796 -0.565 45.611 1.00 81.81 205 LEU A O 1
ATOM 1650 N N . HIS A 1 206 ? -20.303 1.480 44.821 1.00 63.59 206 HIS A N 1
ATOM 1651 C CA . HIS A 1 206 ? -20.409 2.259 46.063 1.00 63.59 206 HIS A CA 1
ATOM 1652 C C . HIS A 1 206 ? -19.699 1.671 47.298 1.00 63.59 206 HIS A C 1
ATOM 1654 O O . HIS A 1 206 ? -20.076 1.949 48.437 1.00 63.59 206 HIS A O 1
ATOM 1660 N N . HIS A 1 207 ? -18.625 0.903 47.103 1.00 55.66 207 HIS A N 1
ATOM 1661 C CA . HIS A 1 207 ? -17.966 0.174 48.190 1.00 55.66 207 HIS A CA 1
ATOM 1662 C C . HIS A 1 207 ? -17.069 1.028 49.107 1.00 55.66 207 HIS A C 1
ATOM 1664 O O . HIS A 1 207 ? -16.666 0.524 50.154 1.00 55.66 207 HIS A O 1
ATOM 1670 N N . ASN A 1 208 ? -16.764 2.298 48.779 1.00 47.47 208 ASN A N 1
ATOM 1671 C CA . ASN A 1 208 ? -16.219 3.260 49.767 1.00 47.47 208 ASN A CA 1
ATOM 1672 C C . ASN A 1 208 ? -16.239 4.767 49.401 1.00 47.47 208 ASN A C 1
ATOM 1674 O O . ASN A 1 208 ? -15.770 5.577 50.199 1.00 47.47 208 ASN A O 1
ATOM 1678 N N . LEU A 1 209 ? -16.745 5.193 48.234 1.00 45.94 209 LEU A N 1
ATOM 1679 C CA . LEU A 1 209 ? -16.690 6.604 47.812 1.00 45.94 209 LEU A CA 1
ATOM 1680 C C . LEU A 1 209 ? -18.088 7.180 47.527 1.00 45.94 209 LEU A C 1
ATOM 1682 O O . LEU A 1 209 ? -18.816 6.705 46.659 1.00 45.94 209 LEU A O 1
ATOM 1686 N N . LYS A 1 210 ? -18.461 8.236 48.267 1.00 41.25 210 LYS A N 1
ATOM 1687 C CA . LYS A 1 210 ? -19.731 8.977 48.114 1.00 41.25 210 LYS A CA 1
ATOM 1688 C C . LYS A 1 210 ? -19.648 10.017 46.988 1.00 41.25 210 LYS A C 1
ATOM 1690 O O . LYS A 1 210 ? -19.828 11.212 47.221 1.00 41.25 210 LYS A O 1
ATOM 1695 N N . ILE A 1 211 ? -19.338 9.565 45.779 1.00 48.34 211 ILE A N 1
ATOM 1696 C CA . ILE A 1 211 ? -19.295 10.417 44.585 1.00 48.34 211 ILE A CA 1
ATOM 1697 C C . ILE A 1 211 ? -20.715 10.520 44.008 1.00 48.34 211 ILE A C 1
ATOM 1699 O O . ILE A 1 211 ? -21.469 9.548 44.021 1.00 48.34 211 ILE A O 1
ATOM 1703 N N . ARG A 1 212 ? -21.118 11.712 43.547 1.00 42.09 212 ARG A N 1
ATOM 1704 C CA . ARG A 1 212 ? -22.432 11.906 42.908 1.00 42.09 212 ARG A CA 1
ATOM 1705 C C . ARG A 1 212 ? -22.427 11.277 41.507 1.00 42.09 212 ARG A C 1
ATOM 1707 O O . ARG A 1 212 ? -21.445 11.479 40.791 1.00 42.09 212 ARG A O 1
ATOM 1714 N N . PRO A 1 213 ? -23.503 10.595 41.074 1.00 47.12 213 PRO A N 1
ATOM 1715 C CA . PRO A 1 213 ? -23.612 10.148 39.690 1.00 47.12 213 PRO A CA 1
ATOM 1716 C C . PRO A 1 213 ? -23.565 11.354 38.738 1.00 47.12 213 PRO A C 1
ATOM 1718 O O . PRO A 1 213 ? -24.258 12.353 38.950 1.00 47.12 213 PRO A O 1
ATOM 1721 N N . LYS A 1 214 ? -22.730 11.260 37.698 1.00 50.34 214 LYS A N 1
ATOM 1722 C CA . LYS A 1 214 ? -22.750 12.177 36.547 1.00 50.34 214 LYS A CA 1
ATOM 1723 C C . LYS A 1 214 ? -23.980 11.851 35.674 1.00 50.34 214 LYS A C 1
ATOM 1725 O O . LYS A 1 214 ? -24.452 10.714 35.728 1.00 50.34 214 LYS A O 1
ATOM 1730 N N . PRO A 1 215 ? -24.528 12.809 34.902 1.00 48.00 215 PRO A N 1
ATOM 1731 C CA . PRO A 1 215 ? -25.668 12.539 34.026 1.00 48.00 215 PRO A CA 1
ATOM 1732 C C . PRO A 1 215 ? -25.356 11.398 33.046 1.00 48.00 215 PRO A C 1
ATOM 1734 O O . PRO A 1 215 ? -24.280 11.354 32.451 1.00 48.00 215 PRO A O 1
ATOM 1737 N N . GLN A 1 216 ? -26.306 10.476 32.903 1.00 51.91 216 GLN A N 1
ATOM 1738 C CA . GLN A 1 216 ? -26.223 9.347 31.977 1.00 51.91 216 GLN A CA 1
ATOM 1739 C C . GLN A 1 216 ? -26.644 9.790 30.575 1.00 51.91 216 GLN A C 1
ATOM 1741 O O . GLN A 1 216 ? -27.587 10.570 30.431 1.00 51.91 216 GLN A O 1
ATOM 1746 N N . ILE A 1 217 ? -25.970 9.273 29.548 1.00 52.09 217 ILE A N 1
ATOM 1747 C CA . ILE A 1 217 ? -26.375 9.433 28.151 1.00 52.09 217 ILE A CA 1
ATOM 1748 C C . ILE A 1 217 ? -27.050 8.130 27.718 1.00 52.09 217 ILE A C 1
ATOM 1750 O O . ILE A 1 217 ? -26.430 7.063 27.694 1.00 52.09 217 ILE A O 1
ATOM 1754 N N . THR A 1 218 ? -28.338 8.208 27.393 1.00 43.34 218 THR A N 1
ATOM 1755 C CA . THR A 1 218 ? -29.119 7.062 26.917 1.00 43.34 218 THR A CA 1
ATOM 1756 C C . THR A 1 218 ? -28.787 6.764 25.458 1.00 43.34 218 THR A C 1
ATOM 1758 O O . THR A 1 218 ? -29.366 7.349 24.546 1.00 43.34 218 THR A O 1
ATOM 1761 N N . VAL A 1 219 ? -27.863 5.828 25.235 1.00 49.28 219 VAL A N 1
ATOM 1762 C CA . VAL A 1 219 ? -27.501 5.321 23.901 1.00 49.28 219 VAL A CA 1
ATOM 1763 C C . VAL A 1 219 ? -28.430 4.154 23.546 1.00 49.28 219 VAL A C 1
ATOM 1765 O O . VAL A 1 219 ? -28.017 3.003 23.443 1.00 49.28 219 VAL A O 1
ATOM 1768 N N . ALA A 1 220 ? -29.726 4.450 23.402 1.00 40.47 220 ALA A N 1
ATOM 1769 C CA . ALA A 1 220 ? -30.769 3.455 23.144 1.00 40.47 220 ALA A CA 1
ATOM 1770 C C . ALA A 1 220 ? -30.625 2.820 21.746 1.00 40.47 220 ALA A C 1
ATOM 1772 O O . ALA A 1 220 ? -31.248 3.275 20.790 1.00 40.47 220 ALA A O 1
ATOM 1773 N N . ASN A 1 221 ? -29.786 1.780 21.640 1.00 39.94 221 ASN A N 1
ATOM 1774 C CA . ASN A 1 221 ? -29.484 1.023 20.417 1.00 39.94 221 ASN A CA 1
ATOM 1775 C C . ASN A 1 221 ? -29.315 1.909 19.168 1.00 39.94 221 ASN A C 1
ATOM 1777 O O . ASN A 1 221 ? -29.838 1.614 18.091 1.00 39.94 221 ASN A O 1
ATOM 1781 N N . GLN A 1 222 ? -28.548 2.995 19.309 1.00 37.53 222 GLN A N 1
ATOM 1782 C CA . GLN A 1 222 ? -28.127 3.792 18.165 1.00 37.53 222 GLN A CA 1
ATOM 1783 C C . GLN A 1 222 ? -27.107 3.006 17.338 1.00 37.53 222 GLN A C 1
ATOM 1785 O O . GLN A 1 222 ? -25.896 3.115 17.517 1.00 37.53 222 GLN A O 1
ATOM 1790 N N . VAL A 1 223 ? -27.630 2.251 16.369 1.00 39.84 223 VAL A N 1
ATOM 1791 C CA . VAL A 1 223 ? -26.959 2.049 15.081 1.00 39.84 223 VAL A CA 1
ATOM 1792 C C . VAL A 1 223 ? -26.434 3.420 14.649 1.00 39.84 223 VAL A C 1
ATOM 1794 O O . VAL A 1 223 ? -27.254 4.322 14.470 1.00 39.84 223 VAL A O 1
ATOM 1797 N N . LYS A 1 224 ? -25.104 3.595 14.540 1.00 34.88 224 LYS A N 1
ATOM 1798 C CA . LYS A 1 224 ? -24.467 4.875 14.163 1.00 34.88 224 LYS A CA 1
ATOM 1799 C C . LYS A 1 224 ? -25.233 5.491 12.986 1.00 34.88 224 LYS A C 1
ATOM 1801 O O . LYS A 1 224 ? -25.230 4.917 11.893 1.00 34.88 224 LYS A O 1
ATOM 1806 N N . GLU A 1 225 ? -25.896 6.631 13.195 1.00 33.09 225 GLU A N 1
ATOM 1807 C CA . GLU A 1 225 ? -26.625 7.309 12.119 1.00 33.09 225 GLU A CA 1
ATOM 1808 C C . GLU A 1 225 ? -25.636 7.662 11.006 1.00 33.09 225 GLU A C 1
ATOM 1810 O O . GLU A 1 225 ? -24.716 8.434 11.249 1.00 33.09 225 GLU A O 1
ATOM 1815 N N . LYS A 1 226 ? -25.808 7.043 9.821 1.00 35.75 226 LYS A N 1
ATOM 1816 C CA . LYS A 1 226 ? -24.978 7.203 8.604 1.00 35.75 226 LYS A CA 1
ATOM 1817 C C . LYS A 1 226 ? -23.544 7.651 8.913 1.00 35.75 226 LYS A C 1
ATOM 1819 O O . LYS A 1 226 ? -23.190 8.798 8.658 1.00 35.75 226 LYS A O 1
ATOM 1824 N N . GLY A 1 227 ? -22.783 6.726 9.499 1.00 40.31 227 GLY A N 1
ATOM 1825 C CA . GLY A 1 227 ? -21.557 7.031 10.232 1.00 40.31 227 GLY A CA 1
ATOM 1826 C C . GLY A 1 227 ? -20.562 7.955 9.528 1.00 40.31 227 GLY A C 1
ATOM 1827 O O . GLY A 1 227 ? -20.436 7.956 8.300 1.00 40.31 227 GLY A O 1
ATOM 1828 N N . GLU A 1 228 ? -19.817 8.687 10.361 1.00 46.19 228 GLU A N 1
ATOM 1829 C CA . GLU A 1 228 ? -18.575 9.364 9.987 1.00 46.19 228 GLU A CA 1
ATOM 1830 C C . GLU A 1 228 ? -17.741 8.439 9.087 1.00 46.19 228 GLU A C 1
ATOM 1832 O O . GLU A 1 228 ? -17.585 7.251 9.384 1.00 46.19 228 GLU A O 1
ATOM 1837 N N . GLN A 1 229 ? -17.224 8.956 7.967 1.00 55.81 229 GLN A N 1
ATOM 1838 C CA . GLN A 1 229 ? -16.406 8.161 7.048 1.00 55.81 229 GLN A CA 1
ATOM 1839 C C . GLN A 1 229 ? -15.000 7.991 7.631 1.00 55.81 229 GLN A C 1
ATOM 1841 O O . GLN A 1 229 ? -14.043 8.651 7.220 1.00 55.81 229 GLN A O 1
ATOM 1846 N N . GLU A 1 230 ? -14.902 7.101 8.620 1.00 71.69 230 GLU A N 1
ATOM 1847 C CA . GLU A 1 230 ? -13.661 6.754 9.301 1.00 71.69 230 GLU A CA 1
ATOM 1848 C C . GLU A 1 230 ? -12.572 6.422 8.268 1.00 71.69 230 GLU A C 1
ATOM 1850 O O . GLU A 1 230 ? -12.784 5.701 7.285 1.00 71.69 230 GLU A O 1
ATOM 1855 N N . THR A 1 231 ? -11.419 7.056 8.467 1.00 76.25 231 THR A N 1
ATOM 1856 C CA . THR A 1 231 ? -10.278 7.047 7.555 1.00 76.25 231 THR A CA 1
ATOM 1857 C C . THR A 1 231 ? -9.129 6.336 8.241 1.00 76.25 231 THR A C 1
ATOM 1859 O O . THR A 1 231 ? -8.677 6.761 9.304 1.00 76.25 231 THR A O 1
ATOM 1862 N N . PHE A 1 232 ? -8.649 5.263 7.622 1.00 77.19 232 PHE A N 1
ATOM 1863 C CA . PHE A 1 232 ? -7.575 4.431 8.150 1.00 77.19 232 PHE A CA 1
ATOM 1864 C C . PHE A 1 232 ? -6.367 4.521 7.228 1.00 77.19 232 PHE A C 1
ATOM 1866 O O . PHE A 1 232 ? -6.505 4.361 6.016 1.00 77.19 232 PHE A O 1
ATOM 1873 N N . ALA A 1 233 ? -5.183 4.722 7.802 1.00 78.12 233 ALA A N 1
ATOM 1874 C CA . ALA A 1 233 ? -3.924 4.756 7.068 1.00 78.12 233 ALA A CA 1
ATOM 1875 C C . ALA A 1 233 ? -2.905 3.797 7.695 1.00 78.12 233 ALA A C 1
ATOM 1877 O O . ALA A 1 233 ? -2.760 3.761 8.919 1.00 78.12 233 ALA A O 1
ATOM 1878 N N . GLN A 1 234 ? -2.187 3.034 6.868 1.00 76.88 234 GLN A N 1
ATOM 1879 C CA . GLN A 1 234 ? -1.043 2.222 7.297 1.00 76.88 234 GLN A CA 1
ATOM 1880 C C . GLN A 1 234 ? 0.092 2.269 6.274 1.00 76.88 234 GLN A C 1
ATOM 1882 O O . GLN A 1 234 ? -0.132 2.401 5.070 1.00 76.88 234 GLN A O 1
ATOM 1887 N N . THR A 1 235 ? 1.318 2.110 6.771 1.00 76.38 235 THR A N 1
ATOM 1888 C CA . THR A 1 235 ? 2.553 2.160 5.984 1.00 76.38 235 THR A CA 1
ATOM 1889 C C . THR A 1 235 ? 3.389 0.907 6.247 1.00 76.38 235 THR A C 1
ATOM 1891 O O . THR A 1 235 ? 3.496 0.459 7.388 1.00 76.38 235 THR A O 1
ATOM 1894 N N . TYR A 1 236 ? 4.005 0.346 5.207 1.00 77.81 236 TYR A N 1
ATOM 1895 C CA . TYR A 1 236 ? 4.794 -0.883 5.265 1.00 77.81 236 TYR A CA 1
ATOM 1896 C C . TYR A 1 236 ? 6.069 -0.756 4.423 1.00 77.81 236 TYR A C 1
ATOM 1898 O O . TYR A 1 236 ? 6.016 -0.408 3.244 1.00 77.81 236 TYR A O 1
ATOM 1906 N N . TYR A 1 237 ? 7.225 -1.038 5.027 1.00 80.25 237 TYR A N 1
ATOM 1907 C CA . TYR A 1 237 ? 8.521 -0.945 4.352 1.00 80.25 237 TYR A CA 1
ATOM 1908 C C . TYR A 1 237 ? 8.839 -2.231 3.581 1.00 80.25 237 TYR A C 1
ATOM 1910 O O . TYR A 1 237 ? 8.929 -3.312 4.167 1.00 80.25 237 TYR A O 1
ATOM 1918 N N . SER A 1 238 ? 9.031 -2.131 2.266 1.00 81.88 238 SER A N 1
ATOM 1919 C CA . SER A 1 238 ? 9.426 -3.263 1.422 1.00 81.88 238 SER A CA 1
ATOM 1920 C C . SER A 1 238 ? 10.040 -2.791 0.106 1.00 81.88 238 SER A C 1
ATOM 1922 O O . SER A 1 238 ? 9.870 -1.646 -0.293 1.00 81.88 238 SER A O 1
ATOM 1924 N N . LEU A 1 239 ? 10.763 -3.674 -0.594 1.00 82.75 239 LEU A N 1
ATOM 1925 C CA . LEU A 1 239 ? 11.400 -3.353 -1.886 1.00 82.75 239 LEU A CA 1
ATOM 1926 C C . LEU A 1 239 ? 12.319 -2.099 -1.861 1.00 82.75 239 LEU A C 1
ATOM 1928 O O . LEU A 1 239 ? 12.640 -1.551 -2.909 1.00 82.75 239 LEU A O 1
ATOM 1932 N N . GLY A 1 240 ? 12.788 -1.690 -0.675 1.00 79.44 240 GLY A N 1
ATOM 1933 C CA . GLY A 1 240 ? 13.693 -0.553 -0.460 1.00 79.44 240 GLY A CA 1
ATOM 1934 C C . GLY A 1 240 ? 13.018 0.754 -0.025 1.00 79.44 240 GLY A C 1
ATOM 1935 O O . GLY A 1 240 ? 13.728 1.685 0.354 1.00 79.44 240 GLY A O 1
ATOM 1936 N N . ASP A 1 241 ? 11.685 0.825 -0.021 1.00 80.62 241 ASP A N 1
ATOM 1937 C CA . ASP A 1 241 ? 10.914 2.063 0.172 1.00 80.62 241 ASP A CA 1
ATOM 1938 C C . ASP A 1 241 ? 9.587 1.779 0.926 1.00 80.62 241 ASP A C 1
ATOM 1940 O O . ASP A 1 241 ? 9.322 0.645 1.335 1.00 80.62 241 ASP A O 1
ATOM 1944 N N . TYR A 1 242 ? 8.753 2.791 1.165 1.00 80.44 242 TYR A N 1
ATOM 1945 C CA . TYR A 1 242 ? 7.517 2.677 1.947 1.00 80.44 242 TYR A CA 1
ATOM 1946 C C . TYR A 1 242 ? 6.269 2.612 1.058 1.00 80.44 242 TYR A C 1
ATOM 1948 O O . TYR A 1 242 ? 5.968 3.559 0.332 1.00 80.44 242 TYR A O 1
ATOM 1956 N N . VAL A 1 243 ? 5.518 1.509 1.153 1.00 83.69 243 VAL A N 1
ATOM 1957 C CA . VAL A 1 243 ? 4.151 1.400 0.618 1.00 83.69 243 VAL A CA 1
ATOM 1958 C C . VAL A 1 243 ? 3.185 1.957 1.658 1.00 83.69 243 VAL A C 1
ATOM 1960 O O . VAL A 1 243 ? 3.195 1.518 2.806 1.00 83.69 243 VAL A O 1
ATOM 1963 N N . GLU A 1 244 ? 2.326 2.883 1.264 1.00 83.94 244 GLU A N 1
ATOM 1964 C CA . GLU A 1 244 ? 1.303 3.499 2.103 1.00 83.94 244 GLU A CA 1
ATOM 1965 C C . GLU A 1 244 ? -0.083 3.274 1.508 1.00 83.94 244 GLU A C 1
ATOM 1967 O O . GLU A 1 244 ? -0.267 3.295 0.291 1.00 83.94 244 GLU A O 1
ATOM 1972 N N . ILE A 1 245 ? -1.061 3.027 2.372 1.00 86.50 245 ILE A N 1
ATOM 1973 C CA . ILE A 1 245 ? -2.437 2.733 1.984 1.00 86.50 245 ILE A CA 1
ATOM 1974 C C . ILE A 1 245 ? -3.362 3.561 2.870 1.00 86.50 245 ILE A C 1
ATOM 1976 O O . ILE A 1 245 ? -3.254 3.488 4.094 1.00 86.50 245 ILE A O 1
ATOM 1980 N N . VAL A 1 246 ? -4.292 4.291 2.255 1.00 86.50 246 VAL A N 1
ATOM 1981 C CA . VAL A 1 246 ? -5.376 5.020 2.927 1.00 86.50 246 VAL A CA 1
ATOM 1982 C C . VAL A 1 246 ? -6.716 4.466 2.444 1.00 86.50 246 VAL A C 1
ATOM 1984 O O . VAL A 1 246 ? -6.944 4.350 1.240 1.00 86.50 246 VAL A O 1
ATOM 1987 N N . LEU A 1 247 ? -7.595 4.114 3.381 1.00 85.25 247 LEU A N 1
ATOM 1988 C CA . LEU A 1 247 ? -8.911 3.513 3.144 1.00 85.25 247 LEU A CA 1
ATOM 1989 C C . LEU A 1 247 ? -9.977 4.354 3.855 1.00 85.25 247 LEU A C 1
ATOM 1991 O O . LEU A 1 247 ? -9.800 4.682 5.029 1.00 85.25 247 LEU A O 1
ATOM 1995 N N . THR A 1 248 ? -11.078 4.681 3.177 1.00 82.50 248 THR A N 1
ATOM 1996 C CA . THR A 1 248 ? -12.134 5.555 3.723 1.00 82.50 248 THR A CA 1
ATOM 1997 C C . THR A 1 248 ? -13.526 4.964 3.500 1.00 82.50 248 THR A C 1
ATOM 1999 O O . THR A 1 248 ? -13.727 4.144 2.601 1.00 82.50 248 THR A O 1
ATOM 2002 N N . GLY A 1 249 ? -14.490 5.331 4.353 1.00 78.00 249 GLY A N 1
ATOM 2003 C CA . GLY A 1 249 ? -15.869 4.827 4.251 1.00 78.00 249 GLY A CA 1
ATOM 2004 C C . GLY A 1 249 ? -15.994 3.317 4.507 1.00 78.00 249 GLY A C 1
ATOM 2005 O O . GLY A 1 249 ? -16.845 2.649 3.920 1.00 78.00 249 GLY A O 1
ATOM 2006 N N . ILE A 1 250 ? -15.120 2.777 5.358 1.00 77.19 250 ILE A N 1
ATOM 2007 C CA . ILE A 1 250 ? -14.956 1.353 5.683 1.00 77.19 250 ILE A CA 1
ATOM 2008 C C . ILE A 1 250 ? -14.979 1.170 7.212 1.00 77.19 250 ILE A C 1
ATOM 2010 O O . ILE A 1 250 ? -14.754 2.133 7.936 1.00 77.19 250 ILE A O 1
ATOM 2014 N N . THR A 1 251 ? -15.232 -0.037 7.728 1.00 75.75 251 THR A N 1
ATOM 2015 C CA . THR A 1 251 ? -15.075 -0.314 9.173 1.00 75.75 251 THR A CA 1
ATOM 2016 C C . THR A 1 251 ? -13.630 -0.690 9.519 1.00 75.75 251 THR A C 1
ATOM 2018 O O . THR A 1 251 ? -12.926 -1.279 8.690 1.00 75.75 251 THR A O 1
ATOM 2021 N N . GLU A 1 252 ? -13.185 -0.416 10.752 1.00 74.94 252 GLU A N 1
ATOM 2022 C CA . GLU A 1 252 ? -11.809 -0.694 11.210 1.00 74.94 252 GLU A CA 1
ATOM 2023 C C . GLU A 1 252 ? -11.408 -2.170 10.998 1.00 74.94 252 GLU A C 1
ATOM 2025 O O . GLU A 1 252 ? -10.280 -2.480 10.606 1.00 74.94 252 GLU A O 1
ATOM 2030 N N . LYS A 1 253 ? -12.352 -3.105 11.175 1.00 72.12 253 LYS A N 1
ATOM 2031 C CA . LYS A 1 253 ? -12.142 -4.547 10.968 1.00 72.12 253 LYS A CA 1
ATOM 2032 C C . LYS A 1 253 ? -11.910 -4.908 9.509 1.00 72.12 253 LYS A C 1
ATOM 2034 O O . LYS A 1 253 ? -11.045 -5.731 9.201 1.00 72.12 253 LYS A O 1
ATOM 2039 N N . ASN A 1 254 ? -12.656 -4.293 8.599 1.00 78.19 254 ASN A N 1
ATOM 2040 C CA . ASN A 1 254 ? -12.466 -4.503 7.169 1.00 78.19 254 ASN A CA 1
ATOM 2041 C C . ASN A 1 254 ? -11.171 -3.828 6.687 1.00 78.19 254 ASN A C 1
ATOM 2043 O O . ASN A 1 254 ? -10.427 -4.446 5.927 1.00 78.19 254 ASN A O 1
ATOM 2047 N N . ALA A 1 255 ? -10.819 -2.653 7.222 1.00 78.00 255 ALA A N 1
ATOM 2048 C CA . ALA A 1 255 ? -9.522 -2.016 6.988 1.00 78.00 255 ALA A CA 1
ATOM 2049 C C . ALA A 1 255 ? -8.345 -2.890 7.477 1.00 78.00 255 ALA A C 1
ATOM 2051 O O . ALA A 1 255 ? -7.420 -3.154 6.713 1.00 78.00 255 ALA A O 1
ATOM 2052 N N . SER A 1 256 ? -8.410 -3.431 8.702 1.00 77.44 256 SER A N 1
ATOM 2053 C CA . SER A 1 256 ? -7.406 -4.352 9.270 1.00 77.44 256 SER A CA 1
ATOM 2054 C C . SER A 1 256 ? -7.143 -5.567 8.372 1.00 77.44 256 SER A C 1
ATOM 2056 O O . SER A 1 256 ? -5.987 -5.911 8.115 1.00 77.44 256 SER A O 1
ATOM 2058 N N . ASN A 1 257 ? -8.202 -6.198 7.856 1.00 77.69 257 ASN A N 1
ATOM 2059 C CA . ASN A 1 257 ? -8.073 -7.326 6.932 1.00 77.69 257 ASN A CA 1
ATOM 2060 C C . ASN A 1 257 ? -7.514 -6.896 5.562 1.00 77.69 257 ASN A C 1
ATOM 2062 O O . ASN A 1 257 ? -6.681 -7.602 4.991 1.00 77.69 257 ASN A O 1
ATOM 2066 N N . ALA A 1 258 ? -7.923 -5.728 5.060 1.00 84.12 258 ALA A N 1
ATOM 2067 C CA . ALA A 1 258 ? -7.478 -5.188 3.780 1.00 84.12 258 ALA A CA 1
ATOM 2068 C C . ALA A 1 258 ? -5.980 -4.834 3.772 1.00 84.12 258 ALA A C 1
ATOM 2070 O O . ALA A 1 258 ? -5.263 -5.278 2.876 1.00 84.12 258 ALA A O 1
ATOM 2071 N N . PHE A 1 259 ? -5.479 -4.127 4.794 1.00 83.44 259 PHE A N 1
ATOM 2072 C CA . PHE A 1 259 ? -4.043 -3.852 4.955 1.00 83.44 259 PHE A CA 1
ATOM 2073 C C . PHE A 1 259 ? -3.225 -5.147 5.015 1.00 83.44 259 PHE A C 1
ATOM 2075 O O . PHE A 1 259 ? -2.190 -5.272 4.362 1.00 83.44 259 PHE A O 1
ATOM 2082 N N . LYS A 1 260 ? -3.715 -6.150 5.754 1.00 82.12 260 LYS A N 1
ATOM 2083 C CA . LYS A 1 260 ? -3.039 -7.440 5.917 1.00 82.12 260 LYS A CA 1
ATOM 2084 C C . LYS A 1 260 ? -2.877 -8.204 4.602 1.00 82.12 260 LYS A C 1
ATOM 2086 O O . LYS A 1 260 ? -1.792 -8.718 4.332 1.00 82.12 260 LYS A O 1
ATOM 2091 N N . GLU A 1 261 ? -3.923 -8.282 3.782 1.00 86.56 261 GLU A N 1
ATOM 2092 C CA . GLU A 1 261 ? -3.841 -8.944 2.473 1.00 86.56 261 GLU A CA 1
ATOM 2093 C C . GLU A 1 261 ? -3.065 -8.102 1.444 1.00 86.56 261 GLU A C 1
ATOM 2095 O O . GLU A 1 261 ? -2.324 -8.662 0.635 1.00 86.56 261 GLU A O 1
ATOM 2100 N N . ALA A 1 262 ? -3.124 -6.770 1.531 1.00 90.62 262 ALA A N 1
ATOM 2101 C CA . ALA A 1 262 ? -2.318 -5.866 0.714 1.00 90.62 262 ALA A CA 1
ATOM 2102 C C . ALA A 1 262 ? -0.806 -5.985 0.988 1.00 90.62 262 ALA A C 1
ATOM 2104 O O . ALA A 1 262 ? -0.025 -6.182 0.059 1.00 90.62 262 ALA A O 1
ATOM 2105 N N . PHE A 1 263 ? -0.360 -5.925 2.247 1.00 87.31 263 PHE A N 1
ATOM 2106 C CA . PHE A 1 263 ? 1.069 -6.040 2.577 1.00 87.31 263 PHE A CA 1
ATOM 2107 C C . PHE A 1 263 ? 1.617 -7.451 2.316 1.00 87.31 263 PHE A C 1
ATOM 2109 O O . PHE A 1 263 ? 2.758 -7.608 1.885 1.00 87.31 263 PHE A O 1
ATOM 2116 N N . LYS A 1 264 ? 0.781 -8.485 2.457 1.00 84.94 264 LYS A N 1
ATOM 2117 C CA . LYS A 1 264 ? 1.065 -9.857 2.005 1.00 84.94 264 LYS A CA 1
ATOM 2118 C C . LYS A 1 264 ? 1.273 -9.948 0.484 1.00 84.94 264 LYS A C 1
ATOM 2120 O O . LYS A 1 264 ? 2.099 -10.747 0.039 1.00 84.94 264 LYS A O 1
ATOM 2125 N N . GLU A 1 265 ? 0.580 -9.129 -0.309 1.00 96.62 265 GLU A N 1
ATOM 2126 C CA . GLU A 1 265 ? 0.807 -9.009 -1.756 1.00 96.62 265 GLU A CA 1
ATOM 2127 C C . GLU A 1 265 ? 2.105 -8.246 -2.073 1.00 96.62 265 GLU A C 1
ATOM 2129 O O . GLU A 1 265 ? 2.902 -8.728 -2.880 1.00 96.62 265 GLU A O 1
ATOM 2134 N N . VAL A 1 266 ? 2.404 -7.138 -1.378 1.00 91.88 266 VAL A N 1
ATOM 2135 C CA . VAL A 1 266 ? 3.722 -6.464 -1.459 1.00 91.88 266 VAL A CA 1
ATOM 2136 C C . VAL A 1 266 ? 4.849 -7.463 -1.178 1.00 91.88 266 VAL A C 1
ATOM 2138 O O . VAL A 1 266 ? 5.810 -7.574 -1.939 1.00 91.88 266 VAL A O 1
ATOM 2141 N N . ASP A 1 267 ? 4.703 -8.258 -0.120 1.00 88.12 267 ASP A N 1
ATOM 2142 C CA . ASP A 1 267 ? 5.686 -9.253 0.291 1.00 88.12 267 ASP A CA 1
ATOM 2143 C C . ASP A 1 267 ? 5.766 -10.451 -0.688 1.00 88.12 267 ASP A C 1
ATOM 2145 O O . ASP A 1 267 ? 6.824 -11.076 -0.844 1.00 88.12 267 ASP A O 1
ATOM 2149 N N . ARG A 1 268 ? 4.698 -10.750 -1.442 1.00 95.50 268 ARG A N 1
ATOM 2150 C CA . ARG A 1 268 ? 4.740 -11.675 -2.590 1.00 95.50 268 ARG A CA 1
ATOM 2151 C C . ARG A 1 268 ? 5.522 -11.077 -3.762 1.00 95.50 268 ARG A C 1
ATOM 2153 O O . ARG A 1 268 ? 6.341 -11.781 -4.358 1.00 95.50 268 ARG A O 1
ATOM 2160 N N . LEU A 1 269 ? 5.302 -9.804 -4.080 1.00 96.56 269 LEU A N 1
ATOM 2161 C CA . LEU A 1 269 ? 5.941 -9.094 -5.194 1.00 96.56 269 LEU A CA 1
ATOM 2162 C C . LEU A 1 269 ? 7.424 -8.819 -4.939 1.00 96.56 269 LEU A C 1
ATOM 2164 O O . LEU A 1 269 ? 8.232 -8.978 -5.852 1.00 96.56 269 LEU A O 1
ATOM 2168 N N . ASN A 1 270 ? 7.820 -8.567 -3.690 1.00 91.12 270 ASN A N 1
ATOM 2169 C CA . ASN A 1 270 ? 9.216 -8.552 -3.243 1.00 91.12 270 ASN A CA 1
ATOM 2170 C C . ASN A 1 270 ? 9.953 -9.843 -3.674 1.00 91.12 270 ASN A C 1
ATOM 2172 O O . ASN A 1 270 ? 11.061 -9.808 -4.210 1.00 91.12 270 ASN A O 1
ATOM 2176 N N . LYS A 1 271 ? 9.286 -11.003 -3.583 1.00 91.94 271 LYS A N 1
ATOM 2177 C CA . LYS A 1 271 ? 9.820 -12.317 -4.001 1.00 91.94 271 LYS A CA 1
ATOM 2178 C C . LYS A 1 271 ? 9.831 -12.536 -5.529 1.00 91.94 271 LYS A C 1
ATOM 2180 O O . LYS A 1 271 ? 10.339 -13.561 -5.988 1.00 91.94 271 LYS A O 1
ATOM 2185 N N . VAL A 1 272 ? 9.334 -11.585 -6.323 1.00 95.38 272 VAL A N 1
ATOM 2186 C CA . VAL A 1 272 ? 9.373 -11.584 -7.799 1.00 95.38 272 VAL A CA 1
ATOM 2187 C C . VAL A 1 272 ? 10.343 -10.521 -8.329 1.00 95.38 272 VAL A C 1
ATOM 2189 O O . VAL A 1 272 ? 11.200 -10.859 -9.148 1.00 95.38 272 VAL A O 1
ATOM 2192 N N . LEU A 1 273 ? 10.229 -9.284 -7.830 1.00 95.12 273 LEU A N 1
ATOM 2193 C CA . LEU A 1 273 ? 10.795 -8.053 -8.399 1.00 95.12 273 LEU A CA 1
ATOM 2194 C C . LEU A 1 273 ? 12.098 -7.562 -7.749 1.00 95.12 273 LEU A C 1
ATOM 2196 O O . LEU A 1 273 ? 12.806 -6.776 -8.366 1.00 95.12 273 LEU A O 1
ATOM 2200 N N . ASN A 1 274 ? 12.447 -8.010 -6.539 1.00 91.31 274 ASN A N 1
ATOM 2201 C CA . ASN A 1 274 ? 13.642 -7.523 -5.841 1.00 91.31 274 ASN A CA 1
ATOM 2202 C C . ASN A 1 274 ? 14.935 -8.103 -6.472 1.00 91.31 274 ASN A C 1
ATOM 2204 O O . ASN A 1 274 ? 15.081 -9.333 -6.495 1.00 91.31 274 ASN A O 1
ATOM 2208 N N . PRO A 1 275 ? 15.882 -7.288 -6.981 1.00 88.00 275 PRO A N 1
ATOM 2209 C CA . PRO A 1 275 ? 17.105 -7.787 -7.619 1.00 88.00 275 PRO A CA 1
ATOM 2210 C C . PRO A 1 275 ? 18.135 -8.348 -6.620 1.00 88.00 275 PRO A C 1
ATOM 2212 O O . PRO A 1 275 ? 18.822 -9.327 -6.938 1.00 88.00 275 PRO A O 1
ATOM 2215 N N . ASP A 1 276 ? 18.211 -7.785 -5.413 1.00 86.25 276 ASP A N 1
ATOM 2216 C CA . ASP A 1 276 ? 19.180 -8.147 -4.368 1.00 86.25 276 ASP A CA 1
ATOM 2217 C C . ASP A 1 276 ? 18.788 -9.418 -3.614 1.00 86.25 276 ASP A C 1
ATOM 2219 O O . ASP A 1 276 ? 19.640 -10.227 -3.216 1.00 86.25 276 ASP A O 1
ATOM 2223 N N . LEU A 1 277 ? 17.481 -9.649 -3.470 1.00 87.94 277 LEU A N 1
ATOM 2224 C CA . LEU A 1 277 ? 16.924 -10.877 -2.927 1.00 87.94 277 LEU A CA 1
ATOM 2225 C C . LEU A 1 277 ? 17.306 -12.049 -3.838 1.00 87.94 277 LEU A C 1
ATOM 2227 O O . LEU A 1 277 ? 16.632 -12.378 -4.811 1.00 87.94 277 LEU A O 1
ATOM 2231 N N . LYS A 1 278 ? 18.395 -12.744 -3.493 1.00 91.12 278 LYS A N 1
ATOM 2232 C CA . LYS A 1 278 ? 18.982 -13.828 -4.305 1.00 91.12 278 LYS A CA 1
ATOM 2233 C C . LYS A 1 278 ? 17.974 -14.921 -4.692 1.00 91.12 278 LYS A C 1
ATOM 2235 O O . LYS A 1 278 ? 18.171 -15.589 -5.711 1.00 91.12 278 LYS A O 1
ATOM 2240 N N . SER A 1 279 ? 16.912 -15.117 -3.913 1.00 90.25 279 SER A N 1
ATOM 2241 C CA . SER A 1 279 ? 15.830 -16.075 -4.160 1.00 90.25 279 SER A CA 1
ATOM 2242 C C . SER A 1 279 ? 14.698 -15.563 -5.067 1.00 90.25 279 SER A C 1
ATOM 2244 O O . SER A 1 279 ? 13.857 -16.385 -5.438 1.00 90.25 279 SER A O 1
ATOM 2246 N N . SER A 1 280 ? 14.666 -14.287 -5.464 1.00 93.56 280 SER A N 1
ATOM 2247 C CA . SER A 1 280 ? 13.609 -13.710 -6.308 1.00 93.56 280 SER A CA 1
ATOM 2248 C C . SER A 1 280 ? 13.595 -14.275 -7.731 1.00 93.56 280 SER A C 1
ATOM 2250 O O . SER A 1 280 ? 14.494 -15.024 -8.135 1.00 93.56 280 SER A O 1
ATOM 2252 N N . GLU A 1 281 ? 12.554 -13.967 -8.505 1.00 95.19 281 GLU A N 1
ATOM 2253 C CA . GLU A 1 281 ? 12.470 -14.409 -9.897 1.00 95.19 281 GLU A CA 1
ATOM 2254 C C . GLU A 1 281 ? 13.372 -13.584 -10.829 1.00 95.19 281 GLU A C 1
ATOM 2256 O O . GLU A 1 281 ? 14.187 -14.177 -11.543 1.00 95.19 281 GLU A O 1
ATOM 2261 N N . ILE A 1 282 ? 13.349 -12.248 -10.741 1.00 95.69 282 ILE A N 1
ATOM 2262 C CA . ILE A 1 282 ? 14.227 -11.379 -11.543 1.00 95.69 282 ILE A CA 1
ATOM 2263 C C . ILE A 1 282 ? 15.717 -11.683 -11.310 1.00 95.69 282 ILE A C 1
ATOM 2265 O O . ILE A 1 282 ? 16.488 -11.839 -12.261 1.00 95.69 282 ILE A O 1
ATOM 2269 N N . ALA A 1 283 ? 16.128 -11.930 -10.061 1.00 94.19 283 ALA A N 1
ATOM 2270 C CA . ALA A 1 283 ? 17.516 -12.257 -9.742 1.00 94.19 283 ALA A CA 1
ATOM 2271 C C . ALA A 1 283 ? 17.932 -13.643 -10.289 1.00 94.19 283 ALA A C 1
ATOM 2273 O O . ALA A 1 283 ? 19.103 -13.873 -10.614 1.00 94.19 283 ALA A O 1
ATOM 2274 N N . LYS A 1 284 ? 16.988 -14.588 -10.447 1.00 95.50 284 LYS A N 1
ATOM 2275 C CA . LYS A 1 284 ? 17.236 -15.875 -11.130 1.00 95.50 284 LYS A CA 1
ATOM 2276 C C . LYS A 1 284 ? 17.393 -15.697 -12.643 1.00 95.50 284 LYS A C 1
ATOM 2278 O O . LYS A 1 284 ? 18.239 -16.390 -13.216 1.00 95.50 284 LYS A O 1
ATOM 2283 N N . ILE A 1 285 ? 16.628 -14.795 -13.266 1.00 96.50 285 ILE A N 1
ATOM 2284 C CA . ILE A 1 285 ? 16.772 -14.415 -14.682 1.00 96.50 285 ILE A CA 1
ATOM 2285 C C . ILE A 1 285 ? 18.149 -13.776 -14.900 1.00 96.50 285 ILE A C 1
ATOM 2287 O O . ILE A 1 285 ? 18.977 -14.355 -15.607 1.00 96.50 285 ILE A O 1
ATOM 2291 N N . ASN A 1 286 ? 18.466 -12.694 -14.188 1.00 95.50 286 ASN A N 1
ATOM 2292 C CA . ASN A 1 286 ? 19.710 -11.925 -14.329 1.00 95.50 286 ASN A CA 1
ATOM 2293 C C . ASN A 1 286 ? 20.998 -12.756 -14.194 1.00 95.50 286 ASN A C 1
ATOM 2295 O O . ASN A 1 286 ? 21.988 -12.497 -14.881 1.00 95.50 286 ASN A O 1
ATOM 2299 N N . ARG A 1 287 ? 20.997 -13.799 -13.353 1.00 94.44 287 ARG A N 1
ATOM 2300 C CA . ARG A 1 287 ? 22.155 -14.698 -13.184 1.00 94.44 287 ARG A CA 1
ATOM 2301 C C . ARG A 1 287 ? 22.241 -15.843 -14.200 1.00 94.44 287 ARG A C 1
ATOM 2303 O O . ARG A 1 287 ? 23.292 -16.481 -14.278 1.00 94.44 287 ARG A O 1
ATOM 2310 N N . LYS A 1 288 ? 21.155 -16.198 -14.903 1.00 95.19 288 LYS A N 1
ATOM 2311 C CA . LYS A 1 288 ? 21.080 -17.473 -15.652 1.00 95.19 288 LYS A CA 1
ATOM 2312 C C . LYS A 1 288 ? 20.486 -17.396 -17.063 1.00 95.19 288 LYS A C 1
ATOM 2314 O O . LYS A 1 288 ? 20.691 -18.354 -17.811 1.00 95.19 288 LYS A O 1
ATOM 2319 N N . ALA A 1 289 ? 19.766 -16.337 -17.430 1.00 95.94 289 ALA A N 1
ATOM 2320 C CA . ALA A 1 289 ? 19.065 -16.232 -18.714 1.00 95.94 289 ALA A CA 1
ATOM 2321 C C . ALA A 1 289 ? 19.993 -16.057 -19.920 1.00 95.94 289 ALA A C 1
ATOM 2323 O O . ALA A 1 289 ? 19.653 -16.525 -20.999 1.00 95.94 289 ALA A O 1
ATOM 2324 N N . TRP A 1 290 ? 21.206 -15.538 -19.725 1.00 95.94 290 TRP A N 1
ATOM 2325 C CA . TRP A 1 290 ? 22.228 -15.483 -20.776 1.00 95.94 290 TRP A CA 1
ATOM 2326 C C . TRP A 1 290 ? 22.817 -16.851 -21.164 1.00 95.94 290 TRP A C 1
ATOM 2328 O O . TRP A 1 290 ? 23.355 -17.016 -22.251 1.00 95.94 290 TRP A O 1
ATOM 2338 N N . LYS A 1 291 ? 22.720 -17.869 -20.292 1.00 96.69 291 LYS A N 1
ATOM 2339 C CA . LYS A 1 291 ? 23.297 -19.205 -20.561 1.00 96.69 291 LYS A CA 1
ATOM 2340 C C . LYS A 1 291 ? 22.413 -20.098 -21.435 1.00 96.69 291 LYS A C 1
ATOM 2342 O O . LYS A 1 291 ? 22.908 -21.055 -22.016 1.00 96.69 291 LYS A O 1
ATOM 2347 N N . LYS A 1 292 ? 21.098 -19.868 -21.401 1.00 94.81 292 LYS A N 1
ATOM 2348 C CA . LYS A 1 292 ? 20.034 -20.450 -22.245 1.00 94.81 292 LYS A CA 1
ATOM 2349 C C . LYS A 1 292 ? 18.683 -19.899 -21.771 1.00 94.81 292 LYS A C 1
ATOM 2351 O O . LYS A 1 292 ? 18.591 -19.626 -20.565 1.00 94.81 292 LYS A O 1
ATOM 2356 N N . PRO A 1 293 ? 17.647 -19.830 -22.632 1.00 94.88 293 PRO A N 1
ATOM 2357 C CA . PRO A 1 293 ? 16.323 -19.332 -22.259 1.00 94.88 293 PRO A CA 1
ATOM 2358 C C . PRO A 1 293 ? 15.802 -19.926 -20.942 1.00 94.88 293 PRO A C 1
ATOM 2360 O O . PRO A 1 293 ? 16.025 -21.107 -20.633 1.00 94.88 293 PRO A O 1
ATOM 2363 N N . LYS A 1 294 ? 15.137 -19.097 -20.133 1.00 95.12 294 LYS A N 1
ATOM 2364 C CA . LYS A 1 294 ? 14.610 -19.461 -18.810 1.00 95.12 294 LYS A CA 1
ATOM 2365 C C . LYS A 1 294 ? 13.121 -19.252 -18.740 1.00 95.12 294 LYS A C 1
ATOM 2367 O O . LYS A 1 294 ? 12.649 -18.174 -19.070 1.00 95.12 294 LYS A O 1
ATOM 2372 N N . LYS A 1 295 ? 12.417 -20.272 -18.243 1.00 93.25 295 LYS A N 1
ATOM 2373 C CA . LYS A 1 295 ? 11.010 -20.136 -17.884 1.00 93.25 295 LYS A CA 1
ATOM 2374 C C . LYS A 1 295 ? 10.849 -19.107 -16.768 1.00 93.25 295 LYS A C 1
ATOM 2376 O O . LYS A 1 295 ? 11.604 -19.142 -15.795 1.00 93.25 295 LYS A O 1
ATOM 2381 N N . CYS A 1 296 ? 9.843 -18.266 -16.928 1.00 92.69 296 CYS A N 1
ATOM 2382 C CA . CYS A 1 296 ? 9.327 -17.319 -15.948 1.00 92.69 296 CYS A CA 1
ATOM 2383 C C . CYS A 1 296 ? 7.813 -17.530 -15.783 1.00 92.69 296 CYS A C 1
ATOM 2385 O O . CYS A 1 296 ? 7.183 -18.277 -16.539 1.00 92.69 296 CYS A O 1
ATOM 2387 N N . ARG A 1 297 ? 7.225 -16.890 -14.774 1.00 92.81 297 ARG A N 1
ATOM 2388 C CA . ARG A 1 297 ? 5.774 -16.773 -14.596 1.00 92.81 297 ARG A CA 1
ATOM 2389 C C . ARG A 1 297 ? 5.197 -15.748 -15.576 1.00 92.81 297 ARG A C 1
ATOM 2391 O O . ARG A 1 297 ? 5.883 -14.806 -15.964 1.00 92.81 297 ARG A O 1
ATOM 2398 N N . ARG A 1 298 ? 3.905 -15.889 -15.912 1.00 93.56 298 ARG A N 1
ATOM 2399 C CA . ARG A 1 298 ? 3.162 -14.933 -16.761 1.00 93.56 298 ARG A CA 1
ATOM 2400 C C . ARG A 1 298 ? 3.233 -13.500 -16.234 1.00 93.56 298 ARG A C 1
ATOM 2402 O O . ARG A 1 298 ? 3.355 -12.584 -17.025 1.00 93.56 298 ARG A O 1
ATOM 2409 N N . GLU A 1 299 ? 3.232 -13.327 -14.918 1.00 95.12 299 GLU A N 1
ATOM 2410 C CA . GLU A 1 299 ? 3.447 -12.040 -14.252 1.00 95.12 299 GLU A CA 1
ATOM 2411 C C . GLU A 1 299 ? 4.758 -11.361 -14.678 1.00 95.12 299 GLU A C 1
ATOM 2413 O O . GLU A 1 299 ? 4.723 -10.313 -15.317 1.00 95.12 299 GLU A O 1
ATOM 2418 N N . LEU A 1 300 ? 5.913 -11.980 -14.397 1.00 95.94 300 LEU A N 1
ATOM 2419 C CA . LEU A 1 300 ? 7.212 -11.399 -14.743 1.00 95.94 300 LEU A CA 1
ATOM 2420 C C . LEU A 1 300 ? 7.407 -11.286 -16.263 1.00 95.94 300 LEU A C 1
ATOM 2422 O O . LEU A 1 300 ? 8.045 -10.345 -16.727 1.00 95.94 300 LEU A O 1
ATOM 2426 N N . PHE A 1 301 ? 6.839 -12.221 -17.036 1.00 96.19 301 PHE A N 1
ATOM 2427 C CA . PHE A 1 301 ? 6.801 -12.125 -18.494 1.00 96.19 301 PHE A CA 1
ATOM 2428 C C . PHE A 1 301 ? 6.082 -10.847 -18.945 1.00 96.19 301 PHE A C 1
ATOM 2430 O O . PHE A 1 301 ? 6.684 -10.054 -19.654 1.00 96.19 301 PHE A O 1
ATOM 2437 N N . ASN A 1 302 ? 4.844 -10.619 -18.492 1.00 95.69 302 ASN A N 1
ATOM 2438 C CA . ASN A 1 302 ? 4.024 -9.472 -18.892 1.00 95.69 302 ASN A CA 1
ATOM 2439 C C . ASN A 1 302 ? 4.641 -8.130 -18.479 1.00 95.69 302 ASN A C 1
ATOM 2441 O O . ASN A 1 302 ? 4.522 -7.159 -19.218 1.00 95.69 302 ASN A O 1
ATOM 2445 N N . ILE A 1 303 ? 5.293 -8.070 -17.313 1.00 97.38 303 ILE A N 1
ATOM 2446 C CA . ILE A 1 303 ? 6.011 -6.870 -16.856 1.00 97.38 303 ILE A CA 1
ATOM 2447 C C . ILE A 1 303 ? 7.135 -6.529 -17.839 1.00 97.38 303 ILE A C 1
ATOM 2449 O O . ILE A 1 303 ? 7.198 -5.409 -18.334 1.00 97.38 303 ILE A O 1
ATOM 2453 N N . ILE A 1 304 ? 7.982 -7.509 -18.169 1.00 97.25 304 ILE A N 1
ATOM 2454 C CA . ILE A 1 304 ? 9.099 -7.317 -19.101 1.00 97.25 304 ILE A CA 1
ATOM 2455 C C . ILE A 1 304 ? 8.589 -7.020 -20.517 1.00 97.25 304 ILE A C 1
ATOM 2457 O O . ILE A 1 304 ? 9.097 -6.106 -21.146 1.00 97.25 304 ILE A O 1
ATOM 2461 N N . ASP A 1 305 ? 7.574 -7.735 -21.000 1.00 96.00 305 ASP A N 1
ATOM 2462 C CA . ASP A 1 305 ? 6.932 -7.527 -22.306 1.00 96.00 305 ASP A CA 1
ATOM 2463 C C . ASP A 1 305 ? 6.388 -6.091 -22.449 1.00 96.00 305 ASP A C 1
ATOM 2465 O O . ASP A 1 305 ? 6.768 -5.361 -23.367 1.00 96.00 305 ASP A O 1
ATOM 2469 N N . LYS A 1 306 ? 5.614 -5.615 -21.461 1.00 94.69 306 LYS A N 1
ATOM 2470 C CA . LYS A 1 306 ? 5.104 -4.235 -21.445 1.00 94.69 306 LYS A CA 1
ATOM 2471 C C . LYS A 1 306 ? 6.242 -3.210 -21.358 1.00 94.69 306 LYS A C 1
ATOM 2473 O O . LYS A 1 306 ? 6.241 -2.247 -22.121 1.00 94.69 306 LYS A O 1
ATOM 2478 N N . SER A 1 307 ? 7.257 -3.433 -20.524 1.00 94.69 307 SER A N 1
ATOM 2479 C CA . SER A 1 307 ? 8.449 -2.572 -20.467 1.00 94.69 307 SER A CA 1
ATOM 2480 C C . SER A 1 307 ? 9.272 -2.555 -21.762 1.00 94.69 307 SER A C 1
ATOM 2482 O O . SER A 1 307 ? 9.824 -1.514 -22.110 1.00 94.69 307 SER A O 1
ATOM 2484 N N . LEU A 1 308 ? 9.355 -3.664 -22.503 1.00 94.00 308 LEU A N 1
ATOM 2485 C CA . LEU A 1 308 ? 9.996 -3.684 -23.822 1.00 94.00 308 LEU A CA 1
ATOM 2486 C C . LEU A 1 308 ? 9.176 -2.882 -24.841 1.00 94.00 308 LEU A C 1
ATOM 2488 O O . LEU A 1 308 ? 9.768 -2.135 -25.614 1.00 94.00 308 LEU A O 1
ATOM 2492 N N . SER A 1 309 ? 7.839 -2.934 -24.775 1.00 91.12 309 SER A N 1
ATOM 2493 C CA . SER A 1 309 ? 6.980 -2.085 -25.615 1.00 91.12 309 SER A CA 1
ATOM 2494 C C . SER A 1 309 ? 7.163 -0.586 -25.333 1.00 91.12 309 SER A C 1
ATOM 2496 O O . SER A 1 309 ? 7.198 0.202 -26.273 1.00 91.12 309 SER A O 1
ATOM 2498 N N . TYR A 1 310 ? 7.397 -0.187 -24.075 1.00 87.62 310 TYR A N 1
ATOM 2499 C CA . TYR A 1 310 ? 7.816 1.181 -23.737 1.00 87.62 310 TYR A CA 1
ATOM 2500 C C . TYR A 1 310 ? 9.202 1.523 -24.302 1.00 87.62 310 TYR A C 1
ATOM 2502 O O . TYR A 1 310 ? 9.409 2.637 -24.783 1.00 87.62 310 TYR A O 1
ATOM 2510 N N . GLY A 1 311 ? 10.134 0.566 -24.320 1.00 86.62 311 GLY A N 1
ATOM 2511 C CA . GLY A 1 311 ? 11.423 0.717 -24.999 1.00 86.62 311 GLY A CA 1
ATOM 2512 C C . GLY A 1 311 ? 11.275 0.968 -26.502 1.00 86.62 311 GLY A C 1
ATOM 2513 O O . GLY A 1 311 ? 11.903 1.881 -27.029 1.00 86.62 311 GLY A O 1
ATOM 2514 N N . ASP A 1 312 ? 10.398 0.240 -27.193 1.00 86.94 312 ASP A N 1
ATOM 2515 C CA . ASP A 1 312 ? 10.136 0.469 -28.620 1.00 86.94 312 ASP A CA 1
ATOM 2516 C C . ASP A 1 312 ? 9.381 1.786 -28.885 1.00 86.94 312 ASP A C 1
ATOM 2518 O O . ASP A 1 312 ? 9.773 2.538 -29.779 1.00 86.94 312 ASP A O 1
ATOM 2522 N N . LEU A 1 313 ? 8.363 2.126 -28.081 1.00 81.25 313 LEU A N 1
ATOM 2523 C CA . LEU A 1 313 ? 7.604 3.388 -28.189 1.00 81.25 313 LEU A CA 1
ATOM 2524 C C . LEU A 1 313 ? 8.477 4.642 -28.016 1.00 81.25 313 LEU A C 1
ATOM 2526 O O . LEU A 1 313 ? 8.175 5.680 -28.604 1.00 81.25 313 LEU A O 1
ATOM 2530 N N . THR A 1 314 ? 9.546 4.536 -27.223 1.00 78.94 314 THR A N 1
ATOM 2531 C CA . THR A 1 314 ? 10.483 5.624 -26.885 1.00 78.94 314 THR A CA 1
ATOM 2532 C C . THR A 1 314 ? 11.815 5.524 -27.642 1.00 78.94 314 THR A C 1
ATOM 2534 O O . THR A 1 314 ? 12.779 6.213 -27.306 1.00 78.94 314 THR A O 1
ATOM 2537 N N . ASN A 1 315 ? 11.909 4.631 -28.639 1.00 79.06 315 ASN A N 1
ATOM 2538 C CA . ASN A 1 315 ? 13.129 4.332 -29.404 1.00 79.06 315 ASN A CA 1
ATOM 2539 C C . ASN A 1 315 ? 14.375 4.038 -28.525 1.00 79.06 315 ASN A C 1
ATOM 2541 O O . ASN A 1 315 ? 15.511 4.333 -28.895 1.00 79.06 315 ASN A O 1
ATOM 2545 N N . GLY A 1 316 ? 14.164 3.446 -27.350 1.00 79.75 316 GLY A N 1
ATOM 2546 C CA . GLY A 1 316 ? 15.195 3.087 -26.379 1.00 79.75 316 GLY A CA 1
ATOM 2547 C C . GLY A 1 316 ? 15.522 4.145 -25.326 1.00 79.75 316 GLY A C 1
ATOM 2548 O O . GLY A 1 316 ? 16.378 3.867 -24.489 1.00 79.75 316 GLY A O 1
ATOM 2549 N N . ARG A 1 317 ? 14.854 5.313 -25.313 1.00 77.12 317 ARG A N 1
ATOM 2550 C CA . ARG A 1 317 ? 15.004 6.307 -24.228 1.00 77.12 317 ARG A CA 1
ATOM 2551 C C . ARG A 1 317 ? 14.567 5.715 -22.875 1.00 77.12 317 ARG A C 1
ATOM 2553 O O . ARG A 1 317 ? 15.253 5.921 -21.877 1.00 77.12 317 ARG A O 1
ATOM 2560 N N . PHE A 1 318 ? 13.506 4.899 -22.852 1.00 84.44 318 PHE A N 1
ATOM 2561 C CA . PHE A 1 318 ? 13.163 4.017 -21.729 1.00 84.44 318 PHE A CA 1
ATOM 2562 C C . PHE A 1 318 ? 13.857 2.649 -21.881 1.00 84.44 318 PHE A C 1
ATOM 2564 O O . PHE A 1 318 ? 13.674 1.963 -22.889 1.00 84.44 318 PHE A O 1
ATOM 2571 N N . ASN A 1 319 ? 14.643 2.215 -20.887 1.00 87.19 319 ASN A N 1
ATOM 2572 C CA . ASN A 1 319 ? 15.466 1.004 -21.011 1.00 87.19 319 ASN A CA 1
ATOM 2573 C C . ASN A 1 319 ? 15.659 0.240 -19.684 1.00 87.19 319 ASN A C 1
ATOM 2575 O O . ASN A 1 319 ? 16.557 0.535 -18.893 1.00 87.19 319 ASN A O 1
ATOM 2579 N N . ILE A 1 320 ? 14.890 -0.842 -19.502 1.00 92.31 320 ILE A N 1
ATOM 2580 C CA . ILE A 1 320 ? 14.974 -1.795 -18.370 1.00 92.31 320 ILE A CA 1
ATOM 2581 C C . ILE A 1 320 ? 16.266 -2.640 -18.315 1.00 92.31 320 ILE A C 1
ATOM 2583 O O . ILE A 1 320 ? 16.273 -3.735 -17.755 1.00 92.31 320 ILE A O 1
ATOM 2587 N N . THR A 1 321 ? 17.375 -2.188 -18.905 1.00 91.75 321 THR A N 1
ATOM 2588 C CA . THR A 1 321 ? 18.694 -2.838 -18.764 1.00 91.75 321 THR A CA 1
ATOM 2589 C C . THR A 1 321 ? 19.819 -1.898 -18.325 1.00 91.75 321 THR A C 1
ATOM 2591 O O . THR A 1 321 ? 20.930 -2.360 -18.060 1.00 91.75 321 THR A O 1
ATOM 2594 N N . GLU A 1 322 ? 19.537 -0.599 -18.183 1.00 84.94 322 GLU A N 1
ATOM 2595 C CA . GLU A 1 322 ? 20.537 0.415 -17.820 1.00 84.94 322 GLU A CA 1
ATOM 2596 C C . GLU A 1 322 ? 20.745 0.593 -16.315 1.00 84.94 322 GLU A C 1
ATOM 2598 O O . GLU A 1 322 ? 21.837 0.980 -15.917 1.00 84.94 322 GLU A O 1
ATOM 2603 N N . GLY A 1 323 ? 19.784 0.230 -15.458 1.00 78.06 323 GLY A N 1
ATOM 2604 C CA . GLY A 1 323 ? 19.950 0.319 -13.997 1.00 78.06 323 GLY A CA 1
ATOM 2605 C C . GLY A 1 323 ? 21.133 -0.493 -13.446 1.00 78.06 323 GLY A C 1
ATOM 2606 O O . GLY A 1 323 ? 21.659 -0.198 -12.376 1.00 78.06 323 GLY A O 1
ATOM 2607 N N . TYR A 1 324 ? 21.661 -1.454 -14.216 1.00 77.75 324 TYR A N 1
ATOM 2608 C CA . TYR A 1 324 ? 22.924 -2.125 -13.891 1.00 77.75 324 TYR A CA 1
ATOM 2609 C C . TYR A 1 324 ? 24.132 -1.169 -13.855 1.00 77.75 324 TYR A C 1
ATOM 2611 O O . TYR A 1 324 ? 25.061 -1.403 -13.081 1.00 77.75 324 TYR A O 1
ATOM 2619 N N . LEU A 1 325 ? 24.111 -0.079 -14.629 1.00 76.38 325 LEU A N 1
ATOM 2620 C CA . LEU A 1 325 ? 25.152 0.954 -14.626 1.00 76.38 325 LEU A CA 1
ATOM 2621 C C . LEU A 1 325 ? 25.279 1.619 -13.242 1.00 76.38 325 LEU A C 1
ATOM 2623 O O . LEU A 1 325 ? 26.392 1.875 -12.793 1.00 76.38 325 LEU A O 1
ATOM 2627 N N . LEU A 1 326 ? 24.168 1.771 -12.509 1.00 75.69 326 LEU A N 1
ATOM 2628 C CA . LEU A 1 326 ? 24.156 2.303 -11.139 1.00 75.69 326 LEU A CA 1
ATOM 2629 C C . LEU A 1 326 ? 24.923 1.423 -10.138 1.00 75.69 326 LEU A C 1
ATOM 2631 O O . LEU A 1 326 ? 25.379 1.916 -9.111 1.00 75.69 326 LEU A O 1
ATOM 2635 N N . THR A 1 327 ? 25.090 0.124 -10.419 1.00 76.19 327 THR A N 1
ATOM 2636 C CA . THR A 1 327 ? 25.780 -0.807 -9.501 1.00 76.19 327 THR A CA 1
ATOM 2637 C C . THR A 1 327 ? 27.300 -0.618 -9.457 1.00 76.19 327 THR A C 1
ATOM 2639 O O . THR A 1 327 ? 27.963 -1.196 -8.594 1.00 76.19 327 THR A O 1
ATOM 2642 N N . PHE A 1 328 ? 27.848 0.195 -10.364 1.00 72.19 328 PHE A N 1
ATOM 2643 C CA . PHE A 1 328 ? 29.260 0.571 -10.399 1.00 72.19 328 PHE A CA 1
ATOM 2644 C C . PHE A 1 328 ? 29.545 1.827 -9.564 1.00 72.19 328 PHE A C 1
ATOM 2646 O O . PHE A 1 328 ? 30.538 1.862 -8.830 1.00 72.19 328 PHE A O 1
ATOM 2653 N N . GLY A 1 329 ? 28.678 2.844 -9.656 1.00 69.69 329 GLY A N 1
ATOM 2654 C CA . GLY A 1 329 ? 28.978 4.192 -9.168 1.00 69.69 329 GLY A CA 1
ATOM 2655 C C . GLY A 1 329 ? 30.316 4.691 -9.729 1.00 69.69 329 GLY A C 1
ATOM 2656 O O . GLY A 1 329 ? 30.679 4.375 -10.861 1.00 69.69 329 GLY A O 1
ATOM 2657 N N . GLU A 1 330 ? 31.110 5.362 -8.892 1.00 63.38 330 GLU A N 1
ATOM 2658 C CA . GLU A 1 330 ? 32.456 5.859 -9.236 1.00 63.38 330 GLU A CA 1
ATOM 2659 C C . GLU A 1 330 ? 33.427 4.764 -9.750 1.00 63.38 330 GLU A C 1
ATOM 2661 O O . GLU A 1 330 ? 34.438 5.058 -10.398 1.00 63.38 330 GLU A O 1
ATOM 2666 N N . LYS A 1 331 ? 33.168 3.475 -9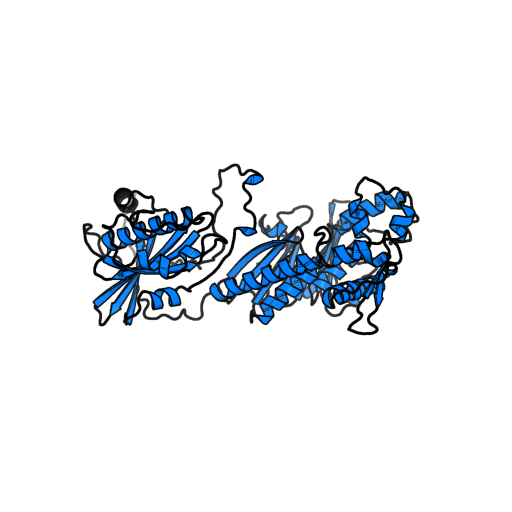.467 1.00 67.50 331 LYS A N 1
ATOM 2667 C CA . LYS A 1 331 ? 34.053 2.360 -9.847 1.00 67.50 331 LYS A CA 1
ATOM 2668 C C . LYS A 1 331 ? 33.788 1.897 -11.274 1.00 67.50 331 LYS A C 1
ATOM 2670 O O . LYS A 1 331 ? 33.092 0.905 -11.493 1.00 67.50 331 LYS A O 1
ATOM 2675 N N . LYS A 1 332 ? 34.402 2.588 -12.238 1.00 68.12 332 LYS A N 1
ATOM 2676 C CA . LYS A 1 332 ? 34.276 2.280 -13.672 1.00 68.12 332 LYS A CA 1
ATOM 2677 C C . LYS A 1 332 ? 34.490 0.774 -13.955 1.00 68.12 332 LYS A C 1
ATOM 2679 O O . LYS A 1 332 ? 35.461 0.203 -13.453 1.00 68.12 332 LYS A O 1
ATOM 2684 N N . PRO A 1 333 ? 33.621 0.121 -14.752 1.00 72.75 333 PRO A N 1
ATOM 2685 C CA . PRO A 1 333 ? 33.817 -1.270 -15.164 1.00 72.75 333 PRO A CA 1
ATOM 2686 C C . PRO A 1 333 ? 35.118 -1.450 -15.960 1.00 72.75 333 PRO A C 1
ATOM 2688 O O . PRO A 1 333 ? 35.488 -0.577 -16.742 1.00 72.75 333 PRO A O 1
ATOM 2691 N N . GLU A 1 334 ? 35.752 -2.624 -15.838 1.00 75.69 334 GLU A N 1
ATOM 2692 C CA . GLU A 1 334 ? 36.972 -3.004 -16.588 1.00 75.69 334 GLU A CA 1
ATOM 2693 C C . GLU A 1 334 ? 36.820 -2.866 -18.116 1.00 75.69 334 GLU A C 1
ATOM 2695 O O . GLU A 1 334 ? 37.794 -2.672 -18.836 1.00 75.69 334 GLU A O 1
ATOM 2700 N N . ASP A 1 335 ? 35.586 -2.988 -18.605 1.00 82.50 335 ASP A N 1
ATOM 2701 C CA . ASP A 1 335 ? 35.209 -2.969 -20.015 1.00 82.50 335 ASP A CA 1
ATOM 2702 C C . ASP A 1 335 ? 33.908 -2.169 -20.162 1.00 82.50 335 ASP A C 1
ATOM 2704 O O . ASP A 1 335 ? 32.793 -2.706 -20.170 1.00 82.50 335 ASP A O 1
ATOM 2708 N N . ILE A 1 336 ? 34.066 -0.847 -20.177 1.00 77.75 336 ILE A N 1
ATOM 2709 C CA . ILE A 1 336 ? 32.977 0.131 -20.233 1.00 77.75 336 ILE A CA 1
ATOM 2710 C C . ILE A 1 336 ? 32.187 0.050 -21.544 1.00 77.75 336 ILE A C 1
ATOM 2712 O O . ILE A 1 336 ? 30.957 0.051 -21.520 1.00 77.75 336 ILE A O 1
ATOM 2716 N N . GLU A 1 337 ? 32.871 -0.138 -22.672 1.00 78.75 337 GLU A N 1
ATOM 2717 C CA . GLU A 1 337 ? 32.258 -0.204 -23.999 1.00 78.75 337 GLU A CA 1
ATOM 2718 C C . GLU A 1 337 ? 31.332 -1.422 -24.144 1.00 78.75 337 GLU A C 1
ATOM 2720 O O . GLU A 1 337 ? 30.180 -1.275 -24.563 1.00 78.75 337 GLU A O 1
ATOM 2725 N N . GLN A 1 338 ? 31.773 -2.627 -23.750 1.00 82.50 338 GLN A N 1
ATOM 2726 C CA . GLN A 1 338 ? 30.891 -3.800 -23.790 1.00 82.50 338 GLN A CA 1
ATOM 2727 C C . GLN A 1 338 ? 29.836 -3.775 -22.677 1.00 82.50 338 GLN A C 1
ATOM 2729 O O . GLN A 1 338 ? 28.805 -4.431 -22.815 1.00 82.50 338 GLN A O 1
ATOM 2734 N N . THR A 1 339 ? 30.049 -3.032 -21.586 1.00 83.50 339 THR A N 1
ATOM 2735 C CA . THR A 1 339 ? 29.022 -2.851 -20.545 1.00 83.50 339 THR A CA 1
ATOM 2736 C C . THR A 1 339 ? 27.876 -1.974 -21.055 1.00 83.50 339 THR A C 1
ATOM 2738 O O . THR A 1 339 ? 26.721 -2.385 -20.944 1.00 83.50 339 THR A O 1
ATOM 2741 N N . PHE A 1 340 ? 28.174 -0.854 -21.723 1.00 79.75 340 PHE A N 1
ATOM 2742 C CA . PHE A 1 340 ? 27.168 -0.018 -22.392 1.00 79.75 340 PHE A CA 1
ATOM 2743 C C . PHE A 1 340 ? 26.457 -0.757 -23.533 1.00 79.75 340 PHE A C 1
ATOM 2745 O O . PHE A 1 340 ? 25.231 -0.828 -23.551 1.00 79.75 340 PHE A O 1
ATOM 2752 N N . LYS A 1 341 ? 27.199 -1.421 -24.431 1.00 83.25 341 LYS A N 1
ATOM 2753 C CA . LYS A 1 341 ? 26.603 -2.223 -25.522 1.00 83.25 341 LYS A CA 1
ATOM 2754 C C . LYS A 1 341 ? 25.724 -3.380 -25.019 1.00 83.25 341 LYS A C 1
ATOM 2756 O O . LYS A 1 341 ? 24.798 -3.804 -25.714 1.00 83.25 341 LYS A O 1
ATOM 2761 N N . ALA A 1 342 ? 25.978 -3.887 -23.811 1.00 87.62 342 ALA A N 1
ATOM 2762 C CA . ALA A 1 342 ? 25.132 -4.888 -23.170 1.00 87.62 342 ALA A CA 1
ATOM 2763 C C . ALA A 1 342 ? 23.868 -4.300 -22.512 1.00 87.62 342 ALA A C 1
ATOM 2765 O O . ALA A 1 342 ? 22.860 -5.013 -22.433 1.00 87.62 342 ALA A O 1
ATOM 2766 N N . ALA A 1 343 ? 23.895 -3.033 -22.088 1.00 87.81 343 ALA A N 1
ATOM 2767 C CA . ALA A 1 343 ? 22.782 -2.283 -21.499 1.00 87.81 343 ALA A CA 1
ATOM 2768 C C . ALA A 1 343 ? 21.789 -1.764 -22.564 1.00 87.81 343 ALA A C 1
ATOM 2770 O O . ALA A 1 343 ? 21.387 -0.604 -22.570 1.00 87.81 343 ALA A O 1
ATOM 2771 N N . SER A 1 344 ? 21.378 -2.640 -23.485 1.00 88.69 344 SER A N 1
ATOM 2772 C CA . SER A 1 344 ? 20.329 -2.367 -24.469 1.00 88.69 344 SER A CA 1
ATOM 2773 C C . SER A 1 344 ? 19.132 -3.283 -24.240 1.00 88.69 344 SER A C 1
ATOM 2775 O O . SER A 1 344 ? 19.287 -4.507 -24.200 1.00 88.69 344 SER A O 1
ATOM 2777 N N . TYR A 1 345 ? 17.923 -2.715 -24.189 1.00 88.88 345 TYR A N 1
ATOM 2778 C CA . TYR A 1 345 ? 16.675 -3.481 -24.084 1.00 88.88 345 TYR A CA 1
ATOM 2779 C C . TYR A 1 345 ? 16.535 -4.531 -25.206 1.00 88.88 345 TYR A C 1
ATOM 2781 O O . TYR A 1 345 ? 16.045 -5.634 -24.972 1.00 88.88 345 TYR A O 1
ATOM 2789 N N . LYS A 1 346 ? 17.106 -4.256 -26.391 1.00 91.75 346 LYS A N 1
ATOM 2790 C CA . LYS A 1 346 ? 17.175 -5.167 -27.552 1.00 91.75 346 LYS A CA 1
ATOM 2791 C C . LYS A 1 346 ? 18.025 -6.427 -27.299 1.00 91.75 346 LYS A C 1
ATOM 2793 O O . LYS A 1 346 ? 18.010 -7.342 -28.129 1.00 91.75 346 LYS A O 1
ATOM 2798 N N . ASN A 1 347 ? 18.751 -6.514 -26.180 1.00 94.56 347 ASN A N 1
ATOM 2799 C CA . ASN A 1 347 ? 19.429 -7.732 -25.718 1.00 94.56 347 ASN A CA 1
ATOM 2800 C C . ASN A 1 347 ? 18.519 -8.668 -24.911 1.00 94.56 347 ASN A C 1
ATOM 2802 O O . ASN A 1 347 ? 18.876 -9.835 -24.736 1.00 94.56 347 ASN A O 1
ATOM 2806 N N . VAL A 1 348 ? 17.351 -8.207 -24.461 1.00 96.69 348 VAL A N 1
ATOM 2807 C CA . VAL A 1 348 ? 16.311 -9.066 -23.888 1.00 96.69 348 VAL A CA 1
ATOM 2808 C C . VAL A 1 348 ? 15.527 -9.709 -25.031 1.00 96.69 348 VAL A C 1
ATOM 2810 O O . VAL A 1 348 ? 15.106 -9.042 -25.971 1.00 96.69 348 VAL A O 1
ATOM 2813 N N . VAL A 1 349 ? 15.343 -11.026 -24.969 1.00 95.88 349 VAL A N 1
ATOM 2814 C CA . VAL A 1 349 ? 14.490 -11.777 -25.897 1.00 95.88 349 VAL A CA 1
ATOM 2815 C C . VAL A 1 349 ? 13.451 -12.528 -25.088 1.00 95.88 349 VAL A C 1
ATOM 2817 O O . VAL A 1 349 ? 13.799 -13.312 -24.204 1.00 95.88 349 VAL A O 1
ATOM 2820 N N . ILE A 1 350 ? 12.187 -12.313 -25.426 1.00 94.75 350 ILE A N 1
ATOM 2821 C CA . ILE A 1 350 ? 11.046 -13.043 -24.883 1.00 94.75 350 ILE A CA 1
ATOM 2822 C C . ILE A 1 350 ? 10.487 -14.008 -25.937 1.00 94.75 350 ILE A C 1
ATOM 2824 O O . ILE A 1 350 ? 10.496 -13.709 -27.130 1.00 94.75 350 ILE A O 1
ATOM 2828 N N . ASP A 1 351 ? 10.015 -15.179 -25.508 1.00 92.06 351 ASP A N 1
ATOM 2829 C CA . ASP A 1 351 ? 9.277 -16.122 -26.359 1.00 92.06 351 ASP A CA 1
ATOM 2830 C C . ASP A 1 351 ? 7.947 -16.496 -25.692 1.00 92.06 351 ASP A C 1
ATOM 2832 O O . ASP A 1 351 ? 7.930 -17.022 -24.576 1.00 92.06 351 ASP A O 1
ATOM 2836 N N . SER A 1 352 ? 6.846 -16.205 -26.389 1.00 86.12 352 SER A N 1
ATOM 2837 C CA . SER A 1 352 ? 5.454 -16.463 -26.004 1.00 86.12 352 SER A CA 1
ATOM 2838 C C . SER A 1 352 ? 4.782 -17.576 -26.825 1.00 86.12 352 SER A C 1
ATOM 2840 O O . SER A 1 352 ? 3.624 -17.901 -26.565 1.00 86.12 352 SER A O 1
ATOM 2842 N N . LYS A 1 353 ? 5.477 -18.207 -27.789 1.00 75.00 353 LYS A N 1
ATOM 2843 C CA . LYS A 1 353 ? 4.888 -19.086 -28.832 1.00 75.00 353 LYS A CA 1
ATOM 2844 C C . LYS A 1 353 ? 4.102 -20.297 -28.319 1.00 75.00 353 LYS A C 1
ATOM 2846 O O . LYS A 1 353 ? 3.379 -20.916 -29.096 1.00 75.00 353 LYS A O 1
ATOM 2851 N N . LYS A 1 354 ? 4.261 -20.671 -27.046 1.00 67.88 354 LYS A N 1
ATOM 2852 C CA . LYS A 1 354 ? 3.361 -21.571 -26.307 1.00 67.88 354 LYS A CA 1
ATOM 2853 C C . LYS A 1 354 ? 3.262 -21.082 -24.866 1.00 67.88 354 LYS A C 1
ATOM 2855 O O . LYS A 1 354 ? 4.295 -20.853 -24.242 1.00 67.88 354 LYS A O 1
ATOM 2860 N N . GLU A 1 355 ? 2.055 -21.010 -24.307 1.00 61.47 355 GLU A N 1
ATOM 2861 C CA . GLU A 1 355 ? 1.832 -20.482 -22.950 1.00 61.47 355 GLU A CA 1
ATOM 2862 C C . GLU A 1 355 ? 2.578 -21.254 -21.848 1.00 61.47 355 GLU A C 1
ATOM 2864 O O . GLU A 1 355 ? 3.027 -20.664 -20.871 1.00 61.47 355 GLU A O 1
ATOM 2869 N N . GLU A 1 356 ? 2.804 -22.557 -22.027 1.00 63.84 356 GLU A N 1
ATOM 2870 C CA . GLU A 1 356 ? 3.619 -23.378 -21.119 1.00 63.84 356 GLU A CA 1
ATOM 2871 C C . GLU A 1 356 ? 5.131 -23.086 -21.200 1.00 63.84 356 GLU A C 1
ATOM 2873 O O . GLU A 1 356 ? 5.923 -23.637 -20.425 1.00 63.84 356 GLU A O 1
ATOM 2878 N N . LYS A 1 357 ? 5.568 -22.293 -22.183 1.00 73.69 357 LYS A N 1
ATOM 2879 C CA . LYS A 1 357 ? 6.971 -22.038 -22.538 1.00 73.69 357 LYS A CA 1
ATOM 2880 C C . LYS A 1 357 ? 7.292 -20.545 -22.658 1.00 73.69 357 LYS A C 1
ATOM 2882 O O . LYS A 1 357 ? 8.211 -20.199 -23.392 1.00 73.69 357 LYS A O 1
ATOM 2887 N N . LEU A 1 358 ? 6.613 -19.697 -21.879 1.00 92.00 358 LEU A N 1
ATOM 2888 C CA . LEU A 1 358 ? 7.077 -18.331 -21.608 1.00 92.00 358 LEU A CA 1
ATOM 2889 C C . LEU A 1 358 ? 8.548 -18.386 -21.197 1.00 92.00 358 LEU A C 1
ATOM 2891 O O . LEU A 1 358 ? 8.875 -19.026 -20.192 1.00 92.00 358 LEU A O 1
ATOM 2895 N N . THR A 1 359 ? 9.440 -17.777 -21.975 1.00 94.94 359 THR A N 1
ATOM 2896 C CA . THR A 1 359 ? 10.860 -17.721 -21.614 1.00 94.94 359 THR A CA 1
ATOM 2897 C C . THR A 1 359 ? 11.490 -16.368 -21.879 1.00 94.94 359 THR A C 1
ATOM 2899 O O . THR A 1 359 ? 11.112 -15.673 -22.814 1.00 94.94 359 THR A O 1
ATOM 2902 N N . ILE A 1 360 ? 12.485 -16.040 -21.052 1.00 96.69 360 ILE A N 1
ATOM 2903 C CA . ILE A 1 360 ? 13.378 -14.889 -21.204 1.00 96.69 360 ILE A CA 1
ATOM 2904 C C . ILE A 1 360 ? 14.789 -15.408 -21.505 1.00 96.69 360 ILE A C 1
ATOM 2906 O O . ILE A 1 360 ? 15.282 -16.335 -20.848 1.00 96.69 360 ILE A O 1
ATOM 2910 N N . PHE A 1 361 ? 15.453 -14.795 -22.476 1.00 97.06 361 PHE A N 1
ATOM 2911 C CA . PHE A 1 361 ? 16.856 -14.991 -22.830 1.00 97.06 361 PHE A CA 1
ATOM 2912 C C . PHE A 1 361 ? 17.563 -13.631 -22.894 1.00 97.06 361 PHE A C 1
ATOM 2914 O O . PHE A 1 361 ? 16.940 -12.623 -23.214 1.00 97.06 361 PHE A O 1
ATOM 2921 N N . LEU A 1 362 ? 18.858 -13.602 -22.572 1.00 97.06 362 LEU A N 1
ATOM 2922 C CA . LEU A 1 362 ? 19.682 -12.390 -22.617 1.00 97.06 362 LEU A CA 1
ATOM 2923 C C . LEU A 1 362 ? 20.830 -12.622 -23.602 1.00 97.06 362 LEU A C 1
ATOM 2925 O O . LEU A 1 362 ? 21.568 -13.594 -23.446 1.00 97.06 362 LEU A O 1
ATOM 2929 N N . LYS A 1 363 ? 20.971 -11.766 -24.620 1.00 96.06 363 LYS A N 1
ATOM 2930 C CA . LYS A 1 363 ? 21.970 -11.947 -25.690 1.00 96.06 363 LYS A CA 1
ATOM 2931 C C . LYS A 1 363 ? 23.413 -11.809 -25.187 1.00 96.06 363 LYS A C 1
ATOM 2933 O O . LYS A 1 363 ? 24.267 -12.564 -25.639 1.00 96.06 363 LYS A O 1
ATOM 2938 N N . ASP A 1 364 ? 23.674 -10.911 -24.231 1.00 93.00 364 ASP A N 1
ATOM 2939 C CA . ASP A 1 364 ? 24.975 -10.781 -23.556 1.00 93.00 364 ASP A CA 1
ATOM 2940 C C . ASP A 1 364 ? 24.905 -11.294 -22.100 1.00 93.00 364 ASP A C 1
ATOM 2942 O O . ASP A 1 364 ? 23.884 -11.202 -21.413 1.00 93.00 364 ASP A O 1
ATOM 2946 N N . ARG A 1 365 ? 26.032 -11.816 -21.602 1.00 91.81 365 ARG A N 1
ATOM 2947 C CA . ARG A 1 365 ? 26.251 -12.198 -20.195 1.00 91.81 365 ARG A CA 1
ATOM 2948 C C . ARG A 1 365 ? 26.222 -11.003 -19.230 1.00 91.81 365 ARG A C 1
ATOM 2950 O O . ARG A 1 365 ? 25.891 -11.174 -18.052 1.00 91.81 365 ARG A O 1
ATOM 2957 N N . ARG A 1 366 ? 26.587 -9.811 -19.713 1.00 90.31 366 ARG A N 1
ATOM 2958 C CA . ARG A 1 366 ? 26.639 -8.540 -18.981 1.00 90.31 366 ARG A CA 1
ATOM 2959 C C . ARG A 1 366 ? 25.253 -7.936 -18.800 1.00 90.31 366 ARG A C 1
ATOM 2961 O O . ARG A 1 366 ? 24.986 -7.477 -17.696 1.00 90.31 366 ARG A O 1
ATOM 2968 N N . THR A 1 367 ? 24.342 -8.058 -19.772 1.00 92.44 367 THR A N 1
ATOM 2969 C CA . THR A 1 367 ? 22.953 -7.573 -19.656 1.00 92.44 367 THR A CA 1
ATOM 2970 C C . THR A 1 367 ? 22.305 -8.079 -18.366 1.00 92.44 367 THR A C 1
ATOM 2972 O O . THR A 1 367 ? 22.343 -9.276 -18.054 1.00 92.44 367 THR A O 1
ATOM 2975 N N . LYS A 1 368 ? 21.728 -7.166 -17.590 1.00 93.12 368 LYS A N 1
ATOM 2976 C CA . LYS A 1 368 ? 20.820 -7.447 -16.474 1.00 93.12 368 LYS A CA 1
ATOM 2977 C C . LYS A 1 368 ? 19.527 -6.710 -16.785 1.00 93.12 368 LYS A C 1
ATOM 2979 O O . LYS A 1 368 ? 19.577 -5.664 -17.417 1.00 93.12 368 LYS A O 1
ATOM 2984 N N . ILE A 1 369 ? 18.399 -7.263 -16.367 1.00 95.12 369 ILE A N 1
ATOM 2985 C CA . ILE A 1 369 ? 17.134 -6.541 -16.367 1.00 95.12 369 ILE A CA 1
ATOM 2986 C C . ILE A 1 369 ? 17.009 -5.848 -15.012 1.00 95.12 369 ILE A C 1
ATOM 2988 O O . ILE A 1 369 ? 17.092 -6.520 -13.980 1.00 95.12 369 ILE A O 1
ATOM 2992 N N . ASP A 1 370 ? 16.807 -4.538 -15.023 1.00 92.19 370 ASP A N 1
ATOM 2993 C CA . ASP A 1 370 ? 16.343 -3.781 -13.864 1.00 92.19 370 ASP A CA 1
ATOM 2994 C C . ASP A 1 370 ? 14.915 -3.302 -14.136 1.00 92.19 370 ASP A C 1
ATOM 2996 O O . ASP A 1 370 ? 14.614 -2.797 -15.215 1.00 92.19 370 ASP A O 1
ATOM 3000 N N . LEU A 1 371 ? 14.032 -3.507 -13.163 1.00 93.69 371 LEU A N 1
ATOM 3001 C CA . LEU A 1 371 ? 12.623 -3.133 -13.235 1.00 93.69 371 LEU A CA 1
ATOM 3002 C C . LEU A 1 371 ? 12.307 -1.908 -12.372 1.00 93.69 371 LEU A C 1
ATOM 3004 O O . LEU A 1 371 ? 11.141 -1.530 -12.305 1.00 93.69 371 LEU A O 1
ATOM 3008 N N . SER A 1 372 ? 13.308 -1.274 -11.748 1.00 89.12 372 SER A N 1
ATOM 3009 C CA . SER A 1 372 ? 13.134 -0.064 -10.931 1.00 89.12 372 SER A CA 1
ATOM 3010 C C . SER A 1 372 ? 12.178 0.975 -11.562 1.00 89.12 372 SER A C 1
ATOM 3012 O O . SER A 1 372 ? 11.230 1.320 -10.860 1.00 89.12 372 SER A O 1
ATOM 3014 N N . PRO A 1 373 ? 12.279 1.335 -12.869 1.00 88.94 373 PRO A N 1
ATOM 3015 C CA . PRO A 1 373 ? 11.401 2.319 -13.546 1.00 88.94 373 PRO A CA 1
ATOM 3016 C C . PRO A 1 373 ? 9.913 1.953 -13.728 1.00 88.94 373 PRO A C 1
ATOM 3018 O O . PRO A 1 373 ? 9.177 2.690 -14.374 1.00 88.94 373 PRO A O 1
ATOM 3021 N N . VAL A 1 374 ? 9.487 0.761 -13.296 1.00 93.38 374 VAL A N 1
ATOM 3022 C CA . VAL A 1 374 ? 8.079 0.296 -13.354 1.00 93.38 374 VAL A CA 1
ATOM 3023 C C . VAL A 1 374 ? 7.653 -0.519 -12.132 1.00 93.38 374 VAL A C 1
ATOM 3025 O O . VAL A 1 374 ? 6.491 -0.912 -11.987 1.00 93.38 374 VAL A O 1
ATOM 3028 N N . SER A 1 375 ? 8.607 -0.875 -11.270 1.00 94.50 375 SER A N 1
ATOM 3029 C CA . SER A 1 375 ? 8.384 -1.777 -10.143 1.00 94.50 375 SER A CA 1
ATOM 3030 C C . SER A 1 375 ? 7.471 -1.160 -9.092 1.00 94.50 375 SER A C 1
ATOM 3032 O O . SER A 1 375 ? 6.664 -1.886 -8.503 1.00 94.50 375 SER A O 1
ATOM 3034 N N . LYS A 1 376 ? 7.545 0.165 -8.897 1.00 94.88 376 LYS A N 1
ATOM 3035 C CA . LYS A 1 376 ? 6.690 0.867 -7.943 1.00 94.88 376 LYS A CA 1
ATOM 3036 C C . LYS A 1 376 ? 5.262 0.917 -8.470 1.00 94.88 376 LYS A C 1
ATOM 3038 O O . LYS A 1 376 ? 4.351 0.451 -7.787 1.00 94.88 376 LYS A O 1
ATOM 3043 N N . GLY A 1 377 ? 5.082 1.327 -9.724 1.00 97.00 377 GLY A N 1
ATOM 3044 C CA . GLY A 1 377 ? 3.800 1.310 -10.420 1.00 97.00 377 GLY A CA 1
ATOM 3045 C C . GLY A 1 377 ? 3.143 -0.069 -10.467 1.00 97.00 377 GLY A C 1
ATOM 3046 O O . GLY A 1 377 ? 1.947 -0.183 -10.203 1.00 97.00 377 GLY A O 1
ATOM 3047 N N . TYR A 1 378 ? 3.908 -1.144 -10.696 1.00 98.19 378 TYR A N 1
ATOM 3048 C CA . TYR A 1 378 ? 3.357 -2.504 -10.650 1.00 98.19 378 TYR A CA 1
ATOM 3049 C C . TYR A 1 378 ? 2.855 -2.898 -9.253 1.00 98.19 378 TYR A C 1
ATOM 3051 O O . TYR A 1 378 ? 1.780 -3.488 -9.128 1.00 98.19 378 TYR A O 1
ATOM 3059 N N . VAL A 1 379 ? 3.620 -2.582 -8.201 1.00 98.25 379 VAL A N 1
ATOM 3060 C CA . VAL A 1 379 ? 3.236 -2.873 -6.810 1.00 98.25 379 VAL A CA 1
ATOM 3061 C C . VAL A 1 379 ? 2.003 -2.070 -6.409 1.00 98.25 379 VAL A C 1
ATOM 3063 O O . VAL A 1 379 ? 1.059 -2.662 -5.889 1.00 98.25 379 VAL A O 1
ATOM 3066 N N . VAL A 1 380 ? 1.963 -0.771 -6.722 1.00 98.44 380 VAL A N 1
ATOM 3067 C CA . VAL A 1 380 ? 0.789 0.087 -6.502 1.00 98.44 380 VAL A CA 1
ATOM 3068 C C . VAL A 1 380 ? -0.432 -0.486 -7.218 1.00 98.44 380 VAL A C 1
ATOM 3070 O O . VAL A 1 380 ? -1.468 -0.665 -6.584 1.00 98.44 380 VAL A O 1
ATOM 3073 N N . ASP A 1 381 ? -0.315 -0.868 -8.495 1.00 98.56 381 ASP A N 1
ATOM 3074 C CA . ASP A 1 381 ? -1.425 -1.469 -9.241 1.00 98.56 381 ASP A CA 1
ATOM 3075 C C . ASP A 1 381 ? -1.906 -2.793 -8.634 1.00 98.56 381 ASP A C 1
ATOM 3077 O O . ASP A 1 381 ? -3.106 -3.037 -8.583 1.00 98.56 381 ASP A O 1
ATOM 3081 N N . LYS A 1 382 ? -1.012 -3.679 -8.181 1.00 98.56 382 LYS A N 1
ATOM 3082 C CA . LYS A 1 382 ? -1.414 -4.960 -7.566 1.00 98.56 382 LYS A CA 1
ATOM 3083 C C . LYS A 1 382 ? -2.032 -4.792 -6.179 1.00 98.56 382 LYS A C 1
ATOM 3085 O O . LYS A 1 382 ? -3.039 -5.435 -5.898 1.00 98.56 382 LYS A O 1
ATOM 3090 N N . VAL A 1 383 ? -1.483 -3.913 -5.344 1.00 98.19 383 VAL A N 1
ATOM 3091 C CA . VAL A 1 383 ? -2.060 -3.577 -4.033 1.00 98.19 383 VAL A CA 1
ATOM 3092 C C . VAL A 1 383 ? -3.435 -2.933 -4.206 1.00 98.19 383 VAL A C 1
ATOM 3094 O O . VAL A 1 383 ? -4.398 -3.364 -3.575 1.00 98.19 383 VAL A O 1
ATOM 3097 N N . PHE A 1 384 ? -3.555 -1.970 -5.122 1.00 98.50 384 PHE A N 1
ATOM 3098 C CA . PHE A 1 384 ? -4.825 -1.351 -5.492 1.00 98.50 384 PHE A CA 1
ATOM 3099 C C . PHE A 1 384 ? -5.850 -2.395 -5.955 1.00 98.50 384 PHE A C 1
ATOM 3101 O O . PHE A 1 384 ? -6.978 -2.392 -5.465 1.00 98.50 384 PHE A O 1
ATOM 3108 N N . ASP A 1 385 ? -5.465 -3.326 -6.835 1.00 97.94 385 ASP A N 1
ATOM 3109 C CA . ASP A 1 385 ? -6.359 -4.392 -7.300 1.00 97.94 385 ASP A CA 1
ATOM 3110 C C . ASP A 1 385 ? -6.823 -5.300 -6.140 1.00 97.94 385 ASP A C 1
ATOM 3112 O O . ASP A 1 385 ? -7.998 -5.660 -6.088 1.00 97.94 385 ASP A O 1
ATOM 3116 N N . VAL A 1 386 ? -5.954 -5.659 -5.184 1.00 97.56 386 VAL A N 1
ATOM 3117 C CA . VAL A 1 386 ? -6.329 -6.456 -3.992 1.00 97.56 386 VAL A CA 1
ATOM 3118 C C . VAL A 1 386 ? -7.362 -5.723 -3.130 1.00 97.56 386 VAL A C 1
ATOM 3120 O O . VAL A 1 386 ? -8.368 -6.313 -2.731 1.00 97.56 386 VAL A O 1
ATOM 3123 N N . LEU A 1 387 ? -7.161 -4.429 -2.883 1.00 96.06 387 LEU A N 1
ATOM 3124 C CA . LEU A 1 387 ? -8.082 -3.597 -2.104 1.00 96.06 387 LEU A CA 1
ATOM 3125 C C . LEU A 1 387 ? -9.422 -3.413 -2.837 1.00 96.06 387 LEU A C 1
ATOM 3127 O O . LEU A 1 387 ? -10.488 -3.589 -2.244 1.00 96.06 387 LEU A O 1
ATOM 3131 N N . LYS A 1 388 ? -9.387 -3.146 -4.149 1.00 95.44 388 LYS A N 1
ATOM 3132 C CA . LYS A 1 388 ? -10.585 -2.966 -4.982 1.00 95.44 388 LYS A CA 1
ATOM 3133 C C . LYS A 1 388 ? -11.427 -4.239 -5.072 1.00 95.44 388 LYS A C 1
ATOM 3135 O O . LYS A 1 388 ? -12.644 -4.181 -4.911 1.00 95.44 388 LYS A O 1
ATOM 3140 N N . ASN A 1 389 ? -10.785 -5.393 -5.267 1.00 93.12 389 ASN A N 1
ATOM 3141 C CA . ASN A 1 389 ? -11.451 -6.700 -5.292 1.00 93.12 389 ASN A CA 1
ATOM 3142 C C . ASN A 1 389 ? -11.991 -7.120 -3.913 1.00 93.12 389 ASN A C 1
ATOM 3144 O O . ASN A 1 389 ? -12.898 -7.944 -3.843 1.00 93.12 389 ASN A O 1
ATOM 3148 N N . SER A 1 390 ? -11.496 -6.510 -2.831 1.00 87.75 390 SER A N 1
ATOM 3149 C CA . SER A 1 390 ? -12.048 -6.647 -1.475 1.00 87.75 390 SER A CA 1
ATOM 3150 C C . SER A 1 390 ? -13.277 -5.752 -1.232 1.00 87.75 390 SER A C 1
ATOM 3152 O O . SER A 1 390 ? -13.737 -5.628 -0.102 1.00 87.75 390 SER A O 1
ATOM 3154 N N . GLY A 1 391 ? -13.817 -5.113 -2.280 1.00 90.19 391 GLY A N 1
ATOM 3155 C CA . GLY A 1 391 ? -15.025 -4.278 -2.245 1.00 90.19 391 GLY A CA 1
ATOM 3156 C C . GLY A 1 391 ? -14.795 -2.802 -1.905 1.00 90.19 391 GLY A C 1
ATOM 3157 O O . GLY A 1 391 ? -15.762 -2.045 -1.821 1.00 90.19 391 GLY A O 1
ATOM 3158 N N . ILE A 1 392 ? -13.544 -2.366 -1.731 1.00 91.56 392 ILE A N 1
ATOM 3159 C CA . ILE A 1 392 ? -13.239 -1.008 -1.271 1.00 91.56 392 ILE A CA 1
ATOM 3160 C C . ILE A 1 392 ? -13.439 0.004 -2.409 1.00 91.56 392 ILE A C 1
ATOM 3162 O O . ILE A 1 392 ? -12.797 -0.036 -3.465 1.00 91.56 392 ILE A O 1
ATOM 3166 N N . SER A 1 393 ? -14.370 0.934 -2.204 1.00 90.88 393 SER A N 1
ATOM 3167 C CA . SER A 1 393 ? -14.779 1.920 -3.208 1.00 90.88 393 SER A CA 1
ATOM 3168 C C . SER A 1 393 ? -13.893 3.170 -3.207 1.00 90.88 393 SER A C 1
ATOM 3170 O O . SER A 1 393 ? -13.539 3.632 -4.292 1.00 90.88 393 SER A O 1
ATOM 3172 N N . GLN A 1 394 ? -13.491 3.649 -2.029 1.00 91.25 394 GLN A N 1
ATOM 3173 C CA . GLN A 1 394 ? -12.653 4.829 -1.812 1.00 91.25 394 GLN A CA 1
ATOM 3174 C C . GLN A 1 394 ? -11.291 4.400 -1.240 1.00 91.25 394 GLN A C 1
ATOM 3176 O O . GLN A 1 394 ? -11.242 3.788 -0.171 1.00 91.25 394 GLN A O 1
ATOM 3181 N N . LEU A 1 395 ? -10.191 4.669 -1.948 1.00 94.06 395 LEU A N 1
ATOM 3182 C CA . LEU A 1 395 ? -8.842 4.353 -1.457 1.00 94.06 395 LEU A CA 1
ATOM 3183 C C . LEU A 1 395 ? -7.734 5.120 -2.188 1.00 94.06 395 LEU A C 1
ATOM 3185 O O . LEU A 1 395 ? -7.884 5.469 -3.360 1.00 94.06 395 LEU A O 1
ATOM 3189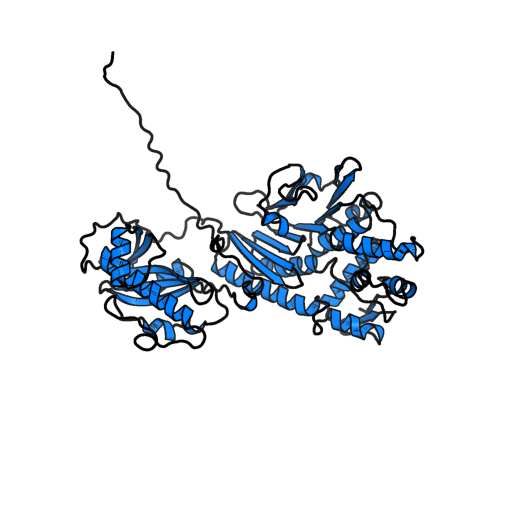 N N . LEU A 1 396 ? -6.599 5.273 -1.508 1.00 94.19 396 LEU A N 1
ATOM 3190 C CA . LEU A 1 396 ? -5.318 5.716 -2.053 1.00 94.19 396 LEU A CA 1
ATOM 3191 C C . LEU A 1 396 ? -4.243 4.674 -1.721 1.00 94.19 396 LEU A C 1
ATOM 3193 O O . LEU A 1 396 ? -4.180 4.168 -0.602 1.00 94.19 396 LEU A O 1
ATOM 3197 N N . VAL A 1 397 ? -3.378 4.375 -2.687 1.00 96.25 397 VAL A N 1
ATOM 3198 C CA . VAL A 1 397 ? -2.151 3.587 -2.502 1.00 96.25 397 VAL A CA 1
ATOM 3199 C C . VAL A 1 397 ? -0.983 4.426 -3.005 1.00 96.25 397 VAL A C 1
ATOM 3201 O O . VAL A 1 397 ? -1.015 4.857 -4.153 1.00 96.25 397 VAL A O 1
ATOM 3204 N N . SER A 1 398 ? 0.035 4.647 -2.176 1.00 91.06 398 SER A N 1
ATOM 3205 C CA . SER A 1 398 ? 1.290 5.318 -2.539 1.00 91.06 398 SER A CA 1
ATOM 3206 C C . SER A 1 398 ? 2.470 4.365 -2.347 1.00 91.06 398 SER A C 1
ATOM 3208 O O . SER A 1 398 ? 2.462 3.520 -1.453 1.00 91.06 398 SER A O 1
ATOM 3210 N N . PHE A 1 399 ? 3.491 4.477 -3.186 1.00 91.12 399 PHE A N 1
ATOM 3211 C CA . PHE A 1 399 ? 4.770 3.800 -3.023 1.00 91.12 399 PHE A CA 1
ATOM 3212 C C . PHE A 1 399 ? 5.864 4.655 -3.662 1.00 91.12 399 PHE A C 1
ATOM 3214 O O . PHE A 1 399 ? 6.003 4.702 -4.885 1.00 91.12 399 PHE A O 1
ATOM 3221 N N . GLY A 1 400 ? 6.637 5.354 -2.829 1.00 79.56 400 GLY A N 1
ATOM 3222 C CA . GLY A 1 400 ? 7.892 5.978 -3.248 1.00 79.56 400 GLY A CA 1
ATOM 3223 C C . GLY A 1 400 ? 7.805 6.959 -4.424 1.00 79.56 400 GLY A C 1
ATOM 3224 O O . GLY A 1 400 ? 8.677 6.919 -5.294 1.00 79.56 400 GLY A O 1
ATOM 3225 N N . GLY A 1 401 ? 6.755 7.786 -4.478 1.00 83.56 401 GLY A N 1
ATOM 3226 C CA . GLY A 1 401 ? 6.509 8.760 -5.553 1.00 83.56 401 GLY A CA 1
ATOM 3227 C C . GLY A 1 401 ? 5.495 8.320 -6.618 1.00 83.56 401 GLY A C 1
ATOM 3228 O O . GLY A 1 401 ? 5.129 9.134 -7.465 1.00 83.56 401 GLY A O 1
ATOM 3229 N N . VAL A 1 402 ? 5.007 7.076 -6.564 1.00 94.25 402 VAL A N 1
ATOM 3230 C CA . VAL A 1 402 ? 3.924 6.569 -7.425 1.00 94.25 402 VAL A CA 1
ATOM 3231 C C . VAL A 1 402 ? 2.659 6.360 -6.599 1.00 94.25 402 VAL A C 1
ATOM 3233 O O . VAL A 1 402 ? 2.719 5.771 -5.524 1.00 94.25 402 VAL A O 1
ATOM 3236 N N . ILE A 1 403 ? 1.514 6.836 -7.084 1.00 95.38 403 ILE A N 1
ATOM 3237 C CA . ILE A 1 403 ? 0.238 6.884 -6.358 1.00 95.38 403 ILE A CA 1
ATOM 3238 C C . ILE A 1 403 ? -0.884 6.360 -7.261 1.00 95.38 403 ILE A C 1
ATOM 3240 O O . ILE A 1 403 ? -0.904 6.658 -8.453 1.00 95.38 403 ILE A O 1
ATOM 3244 N N . ARG A 1 404 ? -1.867 5.638 -6.715 1.00 97.31 404 ARG A N 1
ATOM 3245 C CA . ARG A 1 404 ? -3.136 5.327 -7.394 1.00 97.31 404 ARG A CA 1
ATOM 3246 C C . ARG A 1 404 ? -4.320 5.527 -6.462 1.00 97.31 404 ARG A C 1
ATOM 3248 O O . ARG A 1 404 ? -4.284 5.100 -5.310 1.00 97.31 404 ARG A O 1
ATOM 3255 N N . VAL A 1 405 ? -5.363 6.168 -6.977 1.00 96.31 405 VAL A N 1
ATOM 3256 C CA . VAL A 1 405 ? -6.560 6.571 -6.234 1.00 96.31 405 VAL A CA 1
ATOM 3257 C C . VAL A 1 405 ? -7.838 6.050 -6.879 1.00 96.31 405 VAL A C 1
ATOM 3259 O O . VAL A 1 405 ? -7.897 5.817 -8.092 1.00 96.31 405 VAL A O 1
ATOM 3262 N N . ALA A 1 406 ? -8.861 5.856 -6.051 1.00 95.94 406 ALA A N 1
ATOM 3263 C CA . ALA A 1 406 ? -10.223 5.594 -6.488 1.00 95.94 406 ALA A CA 1
ATOM 3264 C C . ALA A 1 406 ? -11.253 6.313 -5.617 1.00 95.94 406 ALA A C 1
ATOM 3266 O O . ALA A 1 406 ? -11.070 6.453 -4.403 1.00 95.94 406 ALA A O 1
ATOM 3267 N N . GLY A 1 407 ? -12.379 6.668 -6.235 1.00 93.88 407 GLY A N 1
ATOM 3268 C CA . GLY A 1 407 ? -13.479 7.363 -5.577 1.00 93.88 407 GLY A CA 1
ATOM 3269 C C . GLY A 1 407 ? -13.079 8.727 -5.006 1.00 93.88 407 GLY A C 1
ATOM 3270 O O . GLY A 1 407 ? -12.115 9.356 -5.432 1.00 93.88 407 GLY A O 1
ATOM 3271 N N . ASN A 1 408 ? -13.848 9.189 -4.029 1.00 88.62 408 ASN A N 1
ATOM 3272 C CA . ASN A 1 408 ? -13.583 10.432 -3.313 1.00 88.62 408 ASN A CA 1
ATOM 3273 C C . ASN A 1 408 ? -13.141 10.092 -1.883 1.00 88.62 408 ASN A C 1
ATOM 3275 O O . ASN A 1 408 ? -13.737 9.176 -1.309 1.00 88.62 408 ASN A O 1
ATOM 3279 N N . PRO A 1 409 ? -12.195 10.832 -1.281 1.00 82.75 409 PRO A N 1
ATOM 3280 C CA . PRO A 1 409 ? -12.069 10.859 0.168 1.00 82.75 409 PRO A CA 1
ATOM 3281 C C . PRO A 1 409 ? -13.259 11.628 0.787 1.00 82.75 409 PRO A C 1
ATOM 3283 O O . PRO A 1 409 ? -14.024 12.270 0.052 1.00 82.75 409 PRO A O 1
ATOM 3286 N N . PRO A 1 410 ? -13.444 11.572 2.118 1.00 78.00 410 PRO A N 1
ATOM 3287 C CA . PRO A 1 410 ? -14.528 12.268 2.808 1.00 78.00 410 PRO A CA 1
ATOM 3288 C C . PRO A 1 410 ? -14.580 13.765 2.472 1.00 78.00 410 PRO A C 1
ATOM 3290 O O . PRO A 1 410 ? -13.549 14.426 2.369 1.00 78.00 410 PRO A O 1
ATOM 3293 N N . ASP A 1 411 ? -15.796 14.279 2.279 1.00 81.06 411 ASP A N 1
ATOM 3294 C CA . ASP A 1 411 ? -16.137 15.694 2.050 1.00 81.06 411 ASP A CA 1
ATOM 3295 C C . ASP A 1 411 ? -15.450 16.419 0.866 1.00 81.06 411 ASP A C 1
ATOM 3297 O O . ASP A 1 411 ? -15.667 17.615 0.660 1.00 81.06 411 ASP A O 1
ATOM 3301 N N . ALA A 1 412 ? -14.705 15.704 0.014 1.00 83.38 412 ALA A N 1
ATOM 3302 C CA . ALA A 1 412 ? -14.005 16.252 -1.151 1.00 83.38 412 ALA A CA 1
ATOM 3303 C C . ALA A 1 412 ? -14.550 15.717 -2.499 1.00 83.38 412 ALA A C 1
ATOM 3305 O O . ALA A 1 412 ? -15.124 14.626 -2.566 1.00 83.38 412 ALA A O 1
ATOM 3306 N N . PRO A 1 413 ? -14.358 16.437 -3.626 1.00 85.75 413 PRO A N 1
ATOM 3307 C CA . PRO A 1 413 ? -14.746 15.971 -4.965 1.00 85.75 413 PRO A CA 1
ATOM 3308 C C . PRO A 1 413 ? -13.761 14.957 -5.591 1.00 85.75 413 PRO A C 1
ATOM 3310 O O . PRO A 1 413 ? -14.046 14.409 -6.656 1.00 85.75 413 PRO A O 1
ATOM 3313 N N . GLY A 1 414 ? -12.617 14.716 -4.947 1.00 88.50 414 GLY A N 1
ATOM 3314 C CA . GLY A 1 414 ? -11.528 13.830 -5.361 1.00 88.50 414 GLY A CA 1
ATOM 3315 C C . GLY A 1 414 ? -10.330 14.006 -4.419 1.00 88.50 414 GLY A C 1
ATOM 3316 O O . GLY A 1 414 ? -10.346 14.900 -3.578 1.00 88.50 414 GLY A O 1
ATOM 3317 N N . TRP A 1 415 ? -9.311 13.163 -4.550 1.00 89.88 415 TRP A N 1
ATOM 3318 C CA . TRP A 1 415 ? -8.080 13.205 -3.755 1.00 89.88 415 TRP A CA 1
ATOM 3319 C C . TRP A 1 415 ? -7.172 14.352 -4.214 1.00 89.88 415 TRP A C 1
ATOM 3321 O O . TRP A 1 415 ? -6.876 14.446 -5.411 1.00 89.88 415 TRP A O 1
ATOM 3331 N N . GLN A 1 416 ? -6.710 15.202 -3.288 1.00 88.06 416 GLN A N 1
ATOM 3332 C CA . GLN A 1 416 ? -5.847 16.345 -3.599 1.00 88.06 416 GLN A CA 1
ATOM 3333 C C . GLN A 1 416 ? -4.375 16.036 -3.297 1.00 88.06 416 GLN A C 1
ATOM 3335 O O . GLN A 1 416 ? -3.910 16.118 -2.162 1.00 88.06 416 GLN A O 1
ATOM 3340 N N . ILE A 1 417 ? -3.620 15.694 -4.340 1.00 87.44 417 ILE A N 1
ATOM 3341 C CA . ILE A 1 417 ? -2.222 15.253 -4.264 1.00 87.44 417 ILE A CA 1
ATOM 3342 C C . ILE A 1 417 ? -1.288 16.443 -4.503 1.00 87.44 417 ILE A C 1
ATOM 3344 O O . ILE A 1 417 ? -1.304 17.051 -5.572 1.00 87.44 417 ILE A O 1
ATOM 3348 N N . ALA A 1 418 ? -0.460 16.788 -3.516 1.00 85.94 418 ALA A N 1
ATOM 3349 C CA . ALA A 1 418 ? 0.510 17.875 -3.639 1.00 85.94 418 ALA A CA 1
ATOM 3350 C C . ALA A 1 418 ? 1.698 17.484 -4.534 1.00 85.94 418 ALA A C 1
ATOM 3352 O O . ALA A 1 418 ? 2.261 16.402 -4.370 1.00 85.94 418 ALA A O 1
ATOM 3353 N N . ILE A 1 419 ? 2.137 18.391 -5.414 1.00 86.19 419 ILE A N 1
ATOM 3354 C CA . ILE A 1 419 ? 3.454 18.307 -6.060 1.00 86.19 419 ILE A CA 1
ATOM 3355 C C . ILE A 1 419 ? 4.429 19.166 -5.236 1.00 86.19 419 ILE A C 1
ATOM 3357 O O . ILE A 1 419 ? 4.257 20.391 -5.217 1.00 86.19 419 ILE A O 1
ATOM 3361 N N . PRO A 1 420 ? 5.423 18.575 -4.540 1.00 80.31 420 PRO A N 1
ATOM 3362 C CA . PRO A 1 420 ? 6.389 19.334 -3.746 1.00 80.31 420 PRO A CA 1
ATOM 3363 C C . PRO A 1 420 ? 7.249 20.262 -4.607 1.00 80.31 420 PRO A C 1
ATOM 3365 O O . PRO A 1 420 ? 7.600 19.925 -5.739 1.00 80.31 420 PRO A O 1
ATOM 3368 N N . ASP A 1 421 ? 7.648 21.402 -4.050 1.00 83.06 421 ASP A N 1
ATOM 3369 C CA . ASP A 1 421 ? 8.702 22.227 -4.630 1.00 83.06 421 ASP A CA 1
ATOM 3370 C C . ASP A 1 421 ? 10.074 21.544 -4.407 1.00 83.06 421 ASP A C 1
ATOM 3372 O O . ASP A 1 421 ? 10.424 21.211 -3.268 1.00 83.06 421 ASP A O 1
ATOM 3376 N N . PRO A 1 422 ? 10.858 21.281 -5.473 1.00 77.88 422 PRO A N 1
ATOM 3377 C CA . PRO A 1 422 ? 12.139 20.588 -5.360 1.00 77.88 422 PRO A CA 1
ATOM 3378 C C . PRO A 1 422 ? 13.226 21.412 -4.649 1.00 77.88 422 PRO A C 1
ATOM 3380 O O . PRO A 1 422 ? 14.134 20.823 -4.057 1.00 77.88 422 PRO A O 1
ATOM 3383 N N . GLU A 1 423 ? 13.132 22.745 -4.673 1.00 78.62 423 GLU A N 1
ATOM 3384 C CA . GLU A 1 423 ? 14.056 23.662 -3.997 1.00 78.62 423 GLU A CA 1
ATOM 3385 C C . GLU A 1 423 ? 13.587 23.936 -2.559 1.00 78.62 423 GLU A C 1
ATOM 3387 O O . GLU A 1 423 ? 14.367 23.814 -1.611 1.00 78.62 423 GLU A O 1
ATOM 3392 N N . ASN A 1 424 ? 12.296 24.238 -2.374 1.00 78.25 424 ASN A N 1
ATOM 3393 C CA . ASN A 1 424 ? 11.688 24.470 -1.064 1.00 78.25 424 ASN A CA 1
ATOM 3394 C C . ASN A 1 424 ? 10.797 23.301 -0.632 1.00 78.25 424 ASN A C 1
ATOM 3396 O O . ASN A 1 424 ? 9.573 23.364 -0.695 1.00 78.25 424 ASN A O 1
ATOM 3400 N N . LYS A 1 425 ? 11.420 22.244 -0.106 1.00 64.31 425 LYS A N 1
ATOM 3401 C CA . LYS A 1 425 ? 10.741 20.984 0.246 1.00 64.31 425 LYS A CA 1
ATOM 3402 C C . LYS A 1 425 ? 9.512 21.139 1.159 1.00 64.31 425 LYS A C 1
ATOM 3404 O O . LYS A 1 425 ? 8.660 20.260 1.149 1.00 64.31 425 LYS A O 1
ATOM 3409 N N . GLY A 1 426 ? 9.422 22.211 1.953 1.00 70.81 426 GLY A N 1
ATOM 3410 C CA . GLY A 1 426 ? 8.273 22.505 2.822 1.00 70.81 426 GLY A CA 1
ATOM 3411 C C . GLY A 1 426 ? 7.062 23.133 2.119 1.00 70.81 426 GLY A C 1
ATOM 3412 O O . GLY A 1 426 ? 6.064 23.404 2.784 1.00 70.81 426 GLY A O 1
ATOM 3413 N N . GLU A 1 427 ? 7.127 23.373 0.809 1.00 81.88 427 GLU A N 1
ATOM 3414 C CA . GLU A 1 427 ? 6.054 23.944 -0.011 1.00 81.88 427 GLU A CA 1
ATOM 3415 C C . GLU A 1 427 ? 5.647 23.014 -1.161 1.00 81.88 427 GLU A C 1
ATOM 3417 O O . GLU A 1 427 ? 6.411 22.157 -1.608 1.00 81.88 427 GLU A O 1
ATOM 3422 N N . SER A 1 428 ? 4.431 23.205 -1.669 1.00 85.75 428 SER A N 1
ATOM 3423 C CA . SER A 1 428 ? 3.999 22.714 -2.977 1.00 85.75 428 SER A CA 1
ATOM 3424 C C . SER A 1 428 ? 4.188 23.777 -4.066 1.00 85.75 428 SER A C 1
ATOM 3426 O O . SER A 1 428 ? 4.158 24.977 -3.796 1.00 85.75 428 SER A O 1
ATOM 3428 N N . ILE A 1 429 ? 4.321 23.349 -5.324 1.00 86.81 429 ILE A N 1
ATOM 3429 C CA . ILE A 1 429 ? 4.143 24.229 -6.503 1.00 86.81 429 ILE A CA 1
ATOM 3430 C C . ILE A 1 429 ? 2.693 24.231 -7.019 1.00 86.81 429 ILE A C 1
ATOM 3432 O O . ILE A 1 429 ? 2.282 25.112 -7.779 1.00 86.81 429 ILE A O 1
ATOM 3436 N N . GLY A 1 430 ? 1.914 23.230 -6.617 1.00 88.88 430 GLY A N 1
ATOM 3437 C CA . GLY A 1 430 ? 0.522 23.036 -6.989 1.00 88.88 430 GLY A CA 1
ATOM 3438 C C . GLY A 1 430 ? 0.021 21.656 -6.583 1.00 88.88 430 GLY A C 1
ATOM 3439 O O . GLY A 1 430 ? 0.739 20.876 -5.952 1.00 88.88 430 GLY A O 1
ATOM 3440 N N . PHE A 1 431 ? -1.219 21.362 -6.957 1.00 89.44 431 PHE A N 1
ATOM 3441 C CA . PHE A 1 431 ? -1.929 20.154 -6.550 1.00 89.44 431 PHE A CA 1
ATOM 3442 C C . PHE A 1 431 ? -2.631 19.493 -7.737 1.00 89.44 431 PHE A C 1
ATOM 3444 O O . PHE A 1 431 ? -3.179 20.176 -8.602 1.00 89.44 431 PHE A O 1
ATOM 3451 N N . LEU A 1 432 ? -2.645 18.164 -7.751 1.00 90.94 432 LEU A N 1
ATOM 3452 C CA . LEU A 1 432 ? -3.372 17.320 -8.693 1.00 90.94 432 LEU A CA 1
ATOM 3453 C C . LEU A 1 432 ? -4.634 16.782 -8.016 1.00 90.94 432 LEU A C 1
ATOM 3455 O O . LEU A 1 432 ? -4.545 16.103 -6.997 1.00 90.94 432 LEU A O 1
ATOM 3459 N N . ASN A 1 433 ? -5.805 17.069 -8.582 1.00 91.19 433 ASN A N 1
ATOM 3460 C CA . ASN A 1 433 ? -7.090 16.599 -8.063 1.00 91.19 433 ASN A CA 1
ATOM 3461 C C . ASN A 1 433 ? -7.579 15.416 -8.915 1.00 91.19 433 ASN A C 1
ATOM 3463 O O . ASN A 1 433 ? -7.944 15.588 -10.085 1.00 91.19 433 ASN A O 1
ATOM 3467 N N . LEU A 1 434 ? -7.555 14.206 -8.348 1.00 91.94 434 LEU A N 1
ATOM 3468 C CA . LEU A 1 434 ? -7.934 12.962 -9.031 1.00 91.94 434 LEU A CA 1
ATOM 3469 C C . LEU A 1 434 ? -8.994 12.200 -8.232 1.00 91.94 434 LEU A C 1
ATOM 3471 O O . LEU A 1 434 ? -8.850 11.984 -7.035 1.00 91.94 434 LEU A O 1
ATOM 3475 N N . ARG A 1 435 ? -10.032 11.721 -8.921 1.00 93.94 435 ARG A N 1
ATOM 3476 C CA . ARG A 1 435 ? -11.011 10.786 -8.351 1.00 93.94 435 ARG A CA 1
ATOM 3477 C C . ARG A 1 435 ? -10.566 9.337 -8.546 1.00 93.94 435 ARG A C 1
ATOM 3479 O O . ARG A 1 435 ? -10.307 8.610 -7.599 1.00 93.94 435 ARG A O 1
ATOM 3486 N N . ASP A 1 436 ? -10.440 8.940 -9.806 1.00 95.12 436 ASP A N 1
ATOM 3487 C CA . ASP A 1 436 ? -10.006 7.613 -10.228 1.00 95.12 436 ASP A CA 1
ATOM 3488 C C . ASP A 1 436 ? -8.811 7.792 -11.181 1.00 95.12 436 ASP A C 1
ATOM 3490 O O . ASP A 1 436 ? -8.911 8.558 -12.142 1.00 95.12 436 ASP A O 1
ATOM 3494 N N . GLY A 1 437 ? -7.682 7.128 -10.918 1.00 95.00 437 GLY A N 1
ATOM 3495 C CA . GLY A 1 437 ? -6.466 7.238 -11.740 1.00 95.00 437 GLY A CA 1
ATOM 3496 C C . GLY A 1 437 ? -5.172 7.059 -10.944 1.00 95.00 437 GLY A C 1
ATOM 3497 O O . GLY A 1 437 ? -5.204 6.749 -9.755 1.00 95.00 437 GLY A O 1
ATOM 3498 N N . ALA A 1 438 ? -4.030 7.245 -11.601 1.00 96.19 438 ALA A N 1
ATOM 3499 C CA . ALA A 1 438 ? -2.695 7.130 -11.020 1.00 96.19 438 ALA A CA 1
ATOM 3500 C C . ALA A 1 438 ? -1.806 8.335 -11.354 1.00 96.19 438 ALA A C 1
ATOM 3502 O O . ALA A 1 438 ? -2.022 9.001 -12.365 1.00 96.19 438 ALA A O 1
ATOM 3503 N N . ILE A 1 439 ? -0.794 8.568 -10.516 1.00 95.25 439 ILE A N 1
ATOM 3504 C CA . ILE A 1 439 ? 0.280 9.553 -10.683 1.00 95.25 439 ILE A CA 1
ATOM 3505 C C . ILE A 1 439 ? 1.633 8.867 -10.479 1.00 95.25 439 ILE A C 1
ATOM 3507 O O . ILE A 1 439 ? 1.750 8.002 -9.615 1.00 95.25 439 ILE A O 1
ATOM 3511 N N . ALA A 1 440 ? 2.668 9.296 -11.197 1.00 93.19 440 ALA A N 1
ATOM 3512 C CA . ALA A 1 440 ? 4.062 9.017 -10.855 1.00 93.19 440 ALA A CA 1
ATOM 3513 C C . ALA A 1 440 ? 4.910 10.292 -10.924 1.00 93.19 440 ALA A C 1
ATOM 3515 O O . ALA A 1 440 ? 4.693 11.128 -11.802 1.00 93.19 440 ALA A O 1
ATOM 3516 N N . ILE A 1 441 ? 5.869 10.427 -10.003 1.00 90.69 441 ILE A N 1
ATOM 3517 C CA . ILE A 1 441 ? 6.830 11.537 -9.921 1.00 90.69 441 ILE A CA 1
ATOM 3518 C C . ILE A 1 441 ? 8.251 10.978 -10.103 1.00 90.69 441 ILE A C 1
ATOM 3520 O O . ILE A 1 441 ? 8.854 10.446 -9.172 1.00 90.69 441 ILE A O 1
ATOM 3524 N N . SER A 1 442 ? 8.781 11.126 -11.313 1.00 86.12 442 SER A N 1
ATOM 3525 C CA . SER A 1 442 ? 10.107 10.674 -11.755 1.00 86.12 442 SER A CA 1
ATOM 3526 C C . SER A 1 442 ? 11.184 11.749 -11.545 1.00 86.12 442 SER A C 1
ATOM 3528 O O . SER A 1 442 ? 10.867 12.937 -11.433 1.00 86.12 442 SER A O 1
ATOM 3530 N N . GLY A 1 443 ? 12.457 11.343 -11.477 1.00 76.88 443 GLY A N 1
ATOM 3531 C CA . GLY A 1 443 ? 13.617 12.242 -11.480 1.00 76.88 443 GLY A CA 1
ATOM 3532 C C . GLY A 1 443 ? 14.637 12.027 -10.357 1.00 76.88 443 GLY A C 1
ATOM 3533 O O . GLY A 1 443 ? 15.395 12.942 -10.045 1.00 76.88 443 GLY A O 1
ATOM 3534 N N . GLU A 1 444 ? 14.671 10.864 -9.703 1.00 75.62 444 GLU A N 1
ATOM 3535 C CA . GLU A 1 444 ? 15.691 10.543 -8.677 1.00 75.62 444 GLU A CA 1
ATOM 3536 C C . GLU A 1 444 ? 16.556 9.349 -9.082 1.00 75.62 444 GLU A C 1
ATOM 3538 O O . GLU A 1 444 ? 17.782 9.474 -9.138 1.00 75.62 444 GLU A O 1
ATOM 3543 N N . TYR A 1 445 ? 15.928 8.235 -9.468 1.00 76.12 445 TYR A N 1
ATOM 3544 C CA . TYR A 1 445 ? 16.609 7.131 -10.151 1.00 76.12 445 TYR A CA 1
ATOM 3545 C C . TYR A 1 445 ? 17.245 7.625 -11.461 1.00 76.12 445 TYR A C 1
ATOM 3547 O O . TYR A 1 445 ? 18.408 7.349 -11.749 1.00 76.12 445 TYR A O 1
ATOM 3555 N N . GLU A 1 446 ? 16.498 8.429 -12.214 1.00 76.75 446 GLU A N 1
ATOM 3556 C CA . GLU A 1 446 ? 16.857 8.943 -13.529 1.00 76.75 446 GLU A CA 1
ATOM 3557 C C . GLU A 1 446 ? 18.026 9.920 -13.429 1.00 76.75 446 GLU A C 1
ATOM 3559 O O . GLU A 1 446 ? 19.031 9.727 -14.098 1.00 76.75 446 GLU A O 1
ATOM 3564 N N . ASN A 1 447 ? 17.974 10.907 -12.528 1.00 75.56 447 ASN A N 1
ATOM 3565 C CA . ASN A 1 447 ? 19.093 11.833 -12.316 1.00 75.56 447 ASN A CA 1
ATOM 3566 C C . ASN A 1 447 ? 20.364 11.126 -11.802 1.00 75.56 447 ASN A C 1
ATOM 3568 O O . ASN A 1 447 ? 21.475 11.552 -12.121 1.00 75.56 447 ASN A O 1
ATOM 3572 N N . SER A 1 448 ? 20.232 10.024 -11.055 1.00 78.25 448 SER A N 1
ATOM 3573 C CA . SER A 1 448 ? 21.371 9.161 -10.712 1.00 78.25 448 SER A CA 1
ATOM 3574 C C . SER A 1 448 ? 21.926 8.443 -11.951 1.00 78.25 448 SER A C 1
ATOM 3576 O O . SER A 1 448 ? 23.139 8.428 -12.178 1.00 78.25 448 SER A O 1
ATOM 3578 N N . LEU A 1 449 ? 21.043 7.913 -12.805 1.00 76.06 449 LEU A N 1
ATOM 3579 C CA . LEU A 1 449 ? 21.411 7.238 -14.049 1.00 76.06 449 LEU A CA 1
ATOM 3580 C C . LEU A 1 449 ? 22.067 8.192 -15.052 1.00 76.06 449 LEU A C 1
ATOM 3582 O O . LEU A 1 449 ? 23.062 7.812 -15.660 1.00 76.06 449 LEU A O 1
ATOM 3586 N N . MET A 1 450 ? 21.579 9.427 -15.185 1.00 73.69 450 MET A N 1
ATOM 3587 C CA . MET A 1 450 ? 22.138 10.417 -16.110 1.00 73.69 450 MET A CA 1
ATOM 3588 C C . MET A 1 450 ? 23.531 10.887 -15.685 1.00 73.69 450 MET A C 1
ATOM 3590 O O . MET A 1 450 ? 24.412 10.946 -16.535 1.00 73.69 450 MET A O 1
ATOM 3594 N N . ARG A 1 451 ? 23.791 11.086 -14.384 1.00 74.81 451 ARG A N 1
ATOM 3595 C CA . ARG A 1 451 ? 25.154 11.364 -13.881 1.00 74.81 451 ARG A CA 1
ATOM 3596 C C . ARG A 1 451 ? 26.120 10.214 -14.172 1.00 74.81 451 ARG A C 1
ATOM 3598 O O . ARG A 1 451 ? 27.215 10.442 -14.676 1.00 74.81 451 ARG A O 1
ATOM 3605 N N . ASN A 1 452 ? 25.682 8.971 -13.943 1.00 71.38 452 ASN A N 1
ATOM 3606 C CA . ASN A 1 452 ? 26.458 7.790 -14.333 1.00 71.38 452 ASN A CA 1
ATOM 3607 C C . ASN A 1 452 ? 26.677 7.759 -15.859 1.00 71.38 452 ASN A C 1
ATOM 3609 O O . ASN A 1 452 ? 27.797 7.517 -16.299 1.00 71.38 452 ASN A O 1
ATOM 3613 N N . ARG A 1 453 ? 25.653 8.044 -16.684 1.00 73.19 453 ARG A N 1
ATOM 3614 C CA . ARG A 1 453 ? 25.815 8.159 -18.144 1.00 73.19 453 ARG A CA 1
ATOM 3615 C C . ARG A 1 453 ? 26.879 9.205 -18.492 1.00 73.19 453 ARG A C 1
ATOM 3617 O O . ARG A 1 453 ? 27.772 8.857 -19.247 1.00 73.19 453 ARG A O 1
ATOM 3624 N N . GLU A 1 454 ? 26.834 10.418 -17.940 1.00 69.50 454 GLU A N 1
ATOM 3625 C CA . GLU A 1 454 ? 27.788 11.513 -18.216 1.00 69.50 454 GLU A CA 1
ATOM 3626 C C . GLU A 1 454 ? 29.241 11.149 -17.861 1.00 69.50 454 GLU A C 1
ATOM 3628 O O . GLU A 1 454 ? 30.143 11.291 -18.692 1.00 69.50 454 GLU A O 1
ATOM 3633 N N . GLU A 1 455 ? 29.477 10.564 -16.680 1.00 65.56 455 GLU A N 1
ATOM 3634 C CA . GLU A 1 455 ? 30.799 10.055 -16.269 1.00 65.56 455 GLU A CA 1
ATOM 3635 C C . GLU A 1 455 ? 31.371 8.975 -17.211 1.00 65.56 455 GLU A C 1
ATOM 3637 O O . GLU A 1 455 ? 32.576 8.675 -17.173 1.00 65.56 455 GLU A O 1
ATOM 3642 N N . PHE A 1 456 ? 30.523 8.385 -18.056 1.00 61.75 456 PHE A N 1
ATOM 3643 C CA . PHE A 1 456 ? 30.845 7.316 -18.992 1.00 61.75 456 PHE A CA 1
ATOM 3644 C C . PHE A 1 456 ? 30.787 7.750 -20.478 1.00 61.75 456 PHE A C 1
ATOM 3646 O O . PHE A 1 456 ? 31.597 7.259 -21.265 1.00 61.75 456 PHE A O 1
ATOM 3653 N N . THR A 1 457 ? 29.938 8.702 -20.891 1.00 55.41 457 THR A N 1
ATOM 3654 C CA . THR A 1 457 ? 29.881 9.235 -22.273 1.00 55.41 457 THR A CA 1
ATOM 3655 C C . THR A 1 457 ? 31.031 10.177 -22.602 1.00 55.41 457 THR A C 1
ATOM 3657 O O . THR A 1 457 ? 31.380 10.306 -23.769 1.00 55.41 457 THR A O 1
ATOM 3660 N N . HIS A 1 458 ? 31.752 10.715 -21.614 1.00 53.94 458 HIS A N 1
ATOM 3661 C CA . HIS A 1 458 ? 33.083 11.293 -21.859 1.00 53.94 458 HIS A CA 1
ATOM 3662 C C . HIS A 1 458 ? 34.106 10.287 -22.443 1.00 53.94 458 HIS A C 1
ATOM 3664 O O . HIS A 1 458 ? 35.210 10.687 -22.812 1.00 53.94 458 HIS A O 1
ATOM 3670 N N . LEU A 1 459 ? 33.763 8.994 -22.528 1.00 47.28 459 LEU A N 1
ATOM 3671 C CA . LEU A 1 459 ? 34.589 7.917 -23.083 1.00 47.28 459 LEU A CA 1
ATOM 3672 C C . LEU A 1 459 ? 33.925 7.174 -24.265 1.00 47.28 459 LEU A C 1
ATOM 3674 O O . LEU A 1 459 ? 34.527 6.235 -24.784 1.00 47.28 459 LEU A O 1
ATOM 3678 N N . LEU A 1 460 ? 32.700 7.536 -24.679 1.00 48.25 460 LEU A N 1
ATOM 3679 C CA . LEU A 1 460 ? 31.890 6.784 -25.656 1.00 48.25 460 LEU A CA 1
ATOM 3680 C C . LEU A 1 460 ? 31.036 7.702 -26.551 1.00 48.25 460 LEU A C 1
ATOM 3682 O O . LEU A 1 460 ? 30.684 8.813 -26.173 1.00 48.25 460 LEU A O 1
ATOM 3686 N N . ASP A 1 461 ? 30.669 7.217 -27.740 1.00 47.12 461 ASP A N 1
ATOM 3687 C CA . ASP A 1 461 ? 29.871 7.970 -28.719 1.00 47.12 461 ASP A CA 1
ATOM 3688 C C . ASP A 1 461 ? 28.464 8.303 -28.174 1.00 47.12 461 ASP A C 1
ATOM 3690 O O . ASP A 1 461 ? 27.666 7.413 -27.865 1.00 47.12 461 ASP A O 1
ATOM 3694 N N . ALA A 1 462 ? 28.164 9.598 -28.036 1.00 44.59 462 ALA A N 1
ATOM 3695 C CA . ALA A 1 462 ? 27.001 10.103 -27.300 1.00 44.59 462 ALA A CA 1
ATOM 3696 C C . ALA A 1 462 ? 25.639 9.747 -27.935 1.00 44.59 462 ALA A C 1
ATOM 3698 O O . ALA A 1 462 ? 24.602 9.827 -27.276 1.00 44.59 462 ALA A O 1
ATOM 3699 N N . ASN A 1 463 ? 25.626 9.321 -29.200 1.00 47.56 463 ASN A N 1
ATOM 3700 C CA . ASN A 1 463 ? 24.402 9.080 -29.969 1.00 47.56 463 ASN A CA 1
ATOM 3701 C C . ASN A 1 463 ? 23.612 7.820 -29.552 1.00 47.56 463 ASN A C 1
ATOM 3703 O O . ASN A 1 463 ? 22.497 7.618 -30.027 1.00 47.56 463 ASN A O 1
ATOM 3707 N N . ILE A 1 464 ? 24.160 6.953 -28.691 1.00 52.09 464 ILE A N 1
ATOM 3708 C CA . ILE A 1 464 ? 23.591 5.615 -28.430 1.00 52.09 464 ILE A CA 1
ATOM 3709 C C . ILE A 1 464 ? 22.354 5.650 -27.504 1.00 52.09 464 ILE A C 1
ATOM 3711 O O . ILE A 1 464 ? 21.472 4.805 -27.655 1.00 52.09 464 ILE A O 1
ATOM 3715 N N . HIS A 1 465 ? 22.261 6.613 -26.575 1.00 54.81 465 HIS A N 1
ATOM 3716 C CA . HIS A 1 465 ? 21.204 6.667 -25.539 1.00 54.81 465 HIS A CA 1
ATOM 3717 C C . HIS A 1 465 ? 20.419 8.000 -25.484 1.00 54.81 465 HIS A C 1
ATOM 3719 O O . HIS A 1 465 ? 19.590 8.191 -24.590 1.00 54.81 465 HIS A O 1
ATOM 3725 N N . GLY A 1 466 ? 20.657 8.907 -26.439 1.00 55.62 466 GLY A N 1
ATOM 3726 C CA . GLY A 1 466 ? 20.012 10.224 -26.521 1.00 55.62 466 GLY A CA 1
ATOM 3727 C C . GLY A 1 466 ? 20.628 11.301 -25.615 1.00 55.62 466 GLY A C 1
ATOM 3728 O O . GLY A 1 466 ? 21.312 11.009 -24.634 1.00 55.62 466 GLY A O 1
ATOM 3729 N N . THR A 1 467 ? 20.380 12.564 -25.965 1.00 55.97 467 THR A N 1
ATOM 3730 C CA . THR A 1 467 ? 20.808 13.751 -25.210 1.00 55.97 467 THR A CA 1
ATOM 3731 C C . THR A 1 467 ? 19.892 14.027 -24.021 1.00 55.97 467 THR A C 1
ATOM 3733 O O . THR A 1 467 ? 18.673 14.032 -24.171 1.00 55.97 467 THR A O 1
ATOM 3736 N N . PHE A 1 468 ? 20.482 14.307 -22.859 1.00 66.81 468 PHE A N 1
ATOM 3737 C CA . PHE A 1 468 ? 19.757 14.758 -21.671 1.00 66.81 468 PHE A CA 1
ATOM 3738 C C . PHE A 1 468 ? 19.411 16.250 -21.754 1.00 66.81 468 PHE A C 1
ATOM 3740 O O . PHE A 1 468 ? 20.115 17.011 -22.420 1.00 66.81 468 PHE A O 1
ATOM 3747 N N . ASN A 1 469 ? 18.391 16.680 -21.010 1.00 74.50 469 ASN A N 1
ATOM 3748 C CA . ASN A 1 469 ? 18.209 18.085 -20.663 1.00 74.50 469 ASN A CA 1
ATOM 3749 C C . ASN A 1 469 ? 18.521 18.277 -19.162 1.00 74.50 469 ASN A C 1
ATOM 3751 O O . ASN A 1 469 ? 17.684 17.909 -18.337 1.00 74.50 469 ASN A O 1
ATOM 3755 N N . PRO A 1 470 ? 19.688 18.844 -18.794 1.00 74.44 470 PRO A N 1
ATOM 3756 C CA . PRO A 1 470 ? 20.105 18.983 -17.397 1.00 74.44 470 PRO A CA 1
ATOM 3757 C C . PRO A 1 470 ? 19.265 19.985 -16.589 1.00 74.44 470 PRO A C 1
ATOM 3759 O O . PRO A 1 470 ? 19.339 19.970 -15.361 1.00 74.44 470 PRO A O 1
ATOM 3762 N N . ASP A 1 471 ? 18.438 20.811 -17.241 1.00 82.94 471 ASP A N 1
ATOM 3763 C CA . ASP A 1 471 ? 17.469 21.676 -16.558 1.00 82.94 471 ASP A CA 1
ATOM 3764 C C . ASP A 1 471 ? 16.297 20.862 -15.961 1.00 82.94 471 ASP A C 1
ATOM 3766 O O . ASP A 1 471 ? 15.581 21.371 -15.100 1.00 82.94 471 ASP A O 1
ATOM 3770 N N . LEU A 1 472 ? 16.042 19.625 -16.416 1.00 83.38 472 LEU A N 1
ATOM 3771 C CA . LEU A 1 472 ? 14.849 18.854 -16.043 1.00 83.38 472 LEU A CA 1
ATOM 3772 C C . LEU A 1 472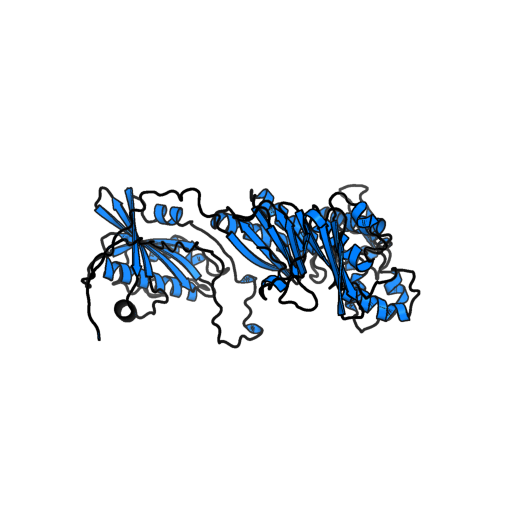 ? 14.954 18.261 -14.626 1.00 83.38 472 LEU A C 1
ATOM 3774 O O . LEU A 1 472 ? 15.634 17.264 -14.380 1.00 83.38 472 LEU A O 1
ATOM 3778 N N . ILE A 1 473 ? 14.226 18.862 -13.683 1.00 85.50 473 ILE A N 1
ATOM 3779 C CA . ILE A 1 473 ? 14.265 18.518 -12.256 1.00 85.50 473 ILE A CA 1
ATOM 3780 C C . ILE A 1 473 ? 13.405 17.286 -11.947 1.00 85.50 473 ILE A C 1
ATOM 3782 O O . ILE A 1 473 ? 13.837 16.400 -11.206 1.00 85.50 473 ILE A O 1
ATOM 3786 N N . LYS A 1 474 ? 12.183 17.245 -12.496 1.00 87.75 474 LYS A N 1
ATOM 3787 C CA . LYS A 1 474 ? 11.172 16.193 -12.290 1.00 87.75 474 LYS A CA 1
ATOM 3788 C C . LYS A 1 474 ? 10.233 16.095 -13.494 1.00 87.75 474 LYS A C 1
ATOM 3790 O O . LYS A 1 474 ? 9.871 17.125 -14.072 1.00 87.75 474 LYS A O 1
ATOM 3795 N N . SER A 1 475 ? 9.731 14.889 -13.747 1.00 88.62 475 SER A N 1
ATOM 3796 C CA . SER A 1 475 ? 8.572 14.628 -14.611 1.00 88.62 475 SER A CA 1
ATOM 3797 C C . SER A 1 475 ? 7.435 14.023 -13.790 1.00 88.62 475 SER A C 1
ATOM 3799 O O . SER A 1 475 ? 7.646 13.057 -13.057 1.00 88.62 475 SER A O 1
ATOM 3801 N N . ILE A 1 476 ? 6.229 14.577 -13.909 1.00 91.31 476 ILE A N 1
ATOM 3802 C CA . ILE A 1 476 ? 5.021 14.106 -13.223 1.00 91.31 476 ILE A CA 1
ATOM 3803 C C . ILE A 1 476 ? 3.998 13.685 -14.271 1.00 91.31 476 ILE A C 1
ATOM 3805 O O . ILE A 1 476 ? 3.635 14.486 -15.129 1.00 91.31 476 ILE A O 1
ATOM 3809 N N . VAL A 1 477 ? 3.509 12.448 -14.202 1.00 92.00 477 VAL A N 1
ATOM 3810 C CA . VAL A 1 477 ? 2.541 11.907 -15.170 1.00 92.00 477 VAL A CA 1
ATOM 3811 C C . VAL A 1 477 ? 1.292 11.419 -14.456 1.00 92.00 477 VAL A C 1
ATOM 3813 O O . VAL A 1 477 ? 1.398 10.720 -13.453 1.00 92.00 477 VAL A O 1
ATOM 3816 N N . VAL A 1 478 ? 0.122 11.755 -15.000 1.00 93.75 478 VAL A N 1
ATOM 3817 C CA . VAL A 1 478 ? -1.176 11.145 -14.684 1.00 93.75 478 VAL A CA 1
ATOM 3818 C C . VAL A 1 478 ? -1.488 10.080 -15.738 1.00 93.75 478 VAL A C 1
ATOM 3820 O O . VAL A 1 478 ? -1.303 10.330 -16.927 1.00 93.75 478 VAL A O 1
ATOM 3823 N N . ALA A 1 479 ? -1.982 8.911 -15.322 1.00 93.56 479 ALA A N 1
ATOM 3824 C CA . ALA A 1 479 ? -2.448 7.846 -16.219 1.00 93.56 479 ALA A CA 1
ATOM 3825 C C . ALA A 1 479 ? -3.560 6.991 -15.575 1.00 93.56 479 ALA A C 1
ATOM 3827 O O . ALA A 1 479 ? -3.886 7.139 -14.398 1.00 93.56 479 ALA A O 1
ATOM 3828 N N . ALA A 1 480 ? -4.142 6.047 -16.325 1.00 92.62 480 ALA A N 1
ATOM 3829 C CA . ALA A 1 480 ? -5.180 5.136 -15.815 1.00 92.62 480 ALA A CA 1
ATOM 3830 C C . ALA A 1 480 ? -4.650 4.005 -14.894 1.00 92.62 480 ALA A C 1
ATOM 3832 O O . ALA A 1 480 ? -5.413 3.410 -14.126 1.00 92.62 480 ALA A O 1
ATOM 3833 N N . SER A 1 481 ? -3.352 3.701 -14.976 1.00 94.81 481 SER A N 1
ATOM 3834 C CA . SER A 1 481 ? -2.640 2.641 -14.248 1.00 94.81 481 SER A CA 1
ATOM 3835 C C . SER A 1 481 ? -1.346 3.211 -13.672 1.00 94.81 481 SER A C 1
ATOM 3837 O O . SER A 1 481 ? -0.712 4.065 -14.293 1.00 94.81 481 SER A O 1
ATOM 3839 N N . ALA A 1 482 ? -0.950 2.738 -12.490 1.00 96.81 482 ALA A N 1
ATOM 3840 C CA . ALA A 1 482 ? 0.280 3.180 -11.846 1.00 96.81 482 ALA A CA 1
ATOM 3841 C C . ALA A 1 482 ? 1.528 2.679 -12.578 1.00 96.81 482 ALA A C 1
ATOM 3843 O O . ALA A 1 482 ? 2.489 3.429 -12.679 1.00 96.81 482 ALA A O 1
ATOM 3844 N N . PHE A 1 483 ? 1.503 1.470 -13.154 1.00 95.44 483 PHE A N 1
ATOM 3845 C CA . PHE A 1 483 ? 2.560 0.997 -14.058 1.00 95.44 483 PHE A CA 1
ATOM 3846 C C . PHE A 1 483 ? 2.779 1.956 -15.231 1.00 95.44 483 PHE A C 1
ATOM 3848 O O . PHE A 1 483 ? 3.918 2.228 -15.602 1.00 95.44 483 PHE A O 1
ATOM 3855 N N . ASP A 1 484 ? 1.688 2.461 -15.807 1.00 92.69 484 ASP A N 1
ATOM 3856 C CA . ASP A 1 484 ? 1.751 3.303 -16.999 1.00 92.69 484 ASP A CA 1
ATOM 3857 C C . ASP A 1 484 ? 2.200 4.721 -16.646 1.00 92.69 484 ASP A C 1
ATOM 3859 O O . ASP A 1 484 ? 3.028 5.283 -17.356 1.00 92.69 484 ASP A O 1
ATOM 3863 N N . ALA A 1 485 ? 1.761 5.262 -15.506 1.00 93.50 485 ALA A N 1
ATOM 3864 C CA . ALA A 1 485 ? 2.306 6.511 -14.981 1.00 93.50 485 ALA A CA 1
ATOM 3865 C C . ALA A 1 485 ? 3.822 6.405 -14.711 1.00 93.50 485 ALA A C 1
ATOM 3867 O O . ALA A 1 485 ? 4.569 7.264 -15.171 1.00 93.50 485 ALA A O 1
ATOM 3868 N N . ASP A 1 486 ? 4.276 5.346 -14.025 1.00 93.44 486 ASP A N 1
ATOM 3869 C CA . ASP A 1 486 ? 5.686 5.095 -13.660 1.00 93.44 486 ASP A CA 1
ATOM 3870 C C . ASP A 1 486 ? 6.569 4.984 -14.921 1.00 93.44 486 ASP A C 1
ATOM 3872 O O . ASP A 1 486 ? 7.509 5.758 -15.107 1.00 93.44 486 ASP A O 1
ATOM 3876 N N . ALA A 1 487 ? 6.165 4.136 -15.878 1.00 90.69 487 ALA A N 1
ATOM 3877 C CA . ALA A 1 487 ? 6.867 3.951 -17.149 1.00 90.69 487 ALA A CA 1
ATOM 3878 C C . ALA A 1 487 ? 7.003 5.251 -17.961 1.00 90.69 487 ALA A C 1
ATOM 3880 O O . ALA A 1 487 ? 8.078 5.548 -18.491 1.00 90.69 487 ALA A O 1
ATOM 3881 N N . ILE A 1 488 ? 5.916 6.024 -18.079 1.00 88.88 488 ILE A N 1
ATOM 3882 C CA . ILE A 1 488 ? 5.889 7.260 -18.872 1.00 88.88 488 ILE A CA 1
ATOM 3883 C C . ILE A 1 488 ? 6.638 8.381 -18.146 1.00 88.88 488 ILE A C 1
ATOM 3885 O O . ILE A 1 488 ? 7.331 9.149 -18.805 1.00 88.88 488 ILE A O 1
ATOM 3889 N N . ALA A 1 489 ? 6.569 8.468 -16.813 1.00 89.31 489 ALA A N 1
ATOM 3890 C CA . ALA A 1 489 ? 7.312 9.466 -16.045 1.00 89.31 489 ALA A CA 1
ATOM 3891 C C . ALA A 1 489 ? 8.827 9.221 -16.127 1.00 89.31 489 ALA A C 1
ATOM 3893 O O . ALA A 1 489 ? 9.588 10.161 -16.370 1.00 89.31 489 ALA A O 1
ATOM 3894 N N . SER A 1 490 ? 9.286 7.971 -15.997 1.00 87.81 490 SER A N 1
ATOM 3895 C CA . SER A 1 490 ? 10.693 7.620 -16.233 1.00 87.81 490 SER A CA 1
ATOM 3896 C C . SER A 1 490 ? 11.115 7.897 -17.679 1.00 87.81 490 SER A C 1
ATOM 3898 O O . SER A 1 490 ? 12.188 8.454 -17.901 1.00 87.81 490 SER A O 1
ATOM 3900 N N . ALA A 1 491 ? 10.274 7.582 -18.672 1.00 82.88 491 ALA A N 1
ATOM 3901 C CA . ALA A 1 491 ? 10.560 7.890 -20.075 1.00 82.88 491 ALA A CA 1
ATOM 3902 C C . ALA A 1 491 ? 10.682 9.405 -20.336 1.00 82.88 491 ALA A C 1
ATOM 3904 O O . ALA A 1 491 ? 11.677 9.840 -20.911 1.00 82.88 491 ALA A O 1
ATOM 3905 N N . ALA A 1 492 ? 9.713 10.198 -19.867 1.00 80.81 492 ALA A N 1
ATOM 3906 C CA . ALA A 1 492 ? 9.649 11.649 -20.045 1.00 80.81 492 ALA A CA 1
ATOM 3907 C C . ALA A 1 492 ? 10.804 12.395 -19.357 1.00 80.81 492 ALA A C 1
ATOM 3909 O O . ALA A 1 492 ? 11.273 13.412 -19.873 1.00 80.81 492 ALA A O 1
ATOM 3910 N N . HIS A 1 493 ? 11.300 11.879 -18.225 1.00 81.44 493 HIS A N 1
ATOM 3911 C CA . HIS A 1 493 ? 12.464 12.451 -17.540 1.00 81.44 493 HIS A CA 1
ATOM 3912 C C . HIS A 1 493 ? 13.775 12.132 -18.271 1.00 81.44 493 HIS A C 1
ATOM 3914 O O . HIS A 1 493 ? 14.671 12.969 -18.339 1.00 81.44 493 HIS A O 1
ATOM 3920 N N . LEU A 1 494 ? 13.885 10.938 -18.863 1.00 75.56 494 LEU A N 1
ATOM 3921 C CA . LEU A 1 494 ? 15.045 10.537 -19.671 1.00 75.56 494 LEU A CA 1
ATOM 3922 C C . LEU A 1 494 ? 15.049 11.165 -21.081 1.00 75.56 494 LEU A C 1
ATOM 3924 O O . LEU A 1 494 ? 16.103 11.194 -21.717 1.00 75.56 494 LEU A O 1
ATOM 3928 N N . SER A 1 495 ? 13.906 11.661 -21.574 1.00 66.75 495 SER A N 1
ATOM 3929 C CA . SER A 1 495 ? 13.760 12.282 -22.903 1.00 66.75 495 SER A CA 1
ATOM 3930 C C . SER A 1 495 ? 13.691 13.812 -22.896 1.00 66.75 495 SER A C 1
ATOM 3932 O O . SER A 1 495 ? 14.119 14.445 -23.858 1.00 66.75 495 SER A O 1
ATOM 3934 N N . GLY A 1 496 ? 13.096 14.404 -21.854 1.00 60.69 496 GLY A N 1
ATOM 3935 C CA . GLY A 1 496 ? 12.440 15.710 -21.945 1.00 60.69 496 GLY A CA 1
ATOM 3936 C C . GLY A 1 496 ? 11.107 15.622 -22.704 1.00 60.69 496 GLY A C 1
ATOM 3937 O O . GLY A 1 496 ? 11.008 14.923 -23.713 1.00 60.69 496 GLY A O 1
ATOM 3938 N N . LEU A 1 497 ? 10.069 16.330 -22.238 1.00 53.56 497 LEU A N 1
ATOM 3939 C CA . LEU A 1 497 ? 8.764 16.323 -22.911 1.00 53.56 497 LEU A CA 1
ATOM 3940 C C . LEU A 1 497 ? 8.811 17.046 -24.262 1.00 53.56 497 LEU A C 1
ATOM 3942 O O . LEU A 1 497 ? 8.211 16.555 -25.203 1.00 53.56 497 LEU A O 1
ATOM 3946 N N . ASN A 1 498 ? 9.552 18.148 -24.414 1.00 49.59 498 ASN A N 1
ATOM 3947 C CA . ASN A 1 498 ? 9.530 18.946 -25.654 1.00 49.59 498 ASN A CA 1
ATOM 3948 C C . ASN A 1 498 ? 9.880 18.176 -26.950 1.00 49.59 498 ASN A C 1
ATOM 3950 O O . ASN A 1 498 ? 9.248 18.407 -27.977 1.00 49.59 498 ASN A O 1
ATOM 3954 N N . ASP A 1 499 ? 10.827 17.233 -26.906 1.00 49.22 499 ASP A N 1
ATOM 3955 C CA . ASP A 1 499 ? 11.170 16.370 -28.053 1.00 49.22 499 ASP A CA 1
ATOM 3956 C C . ASP A 1 499 ? 10.125 15.264 -28.311 1.00 49.22 499 ASP A C 1
ATOM 3958 O O . ASP A 1 499 ? 10.051 14.714 -29.410 1.00 49.22 499 ASP A O 1
ATOM 3962 N N . ASP A 1 500 ? 9.364 14.888 -27.279 1.00 49.75 500 ASP A N 1
ATOM 3963 C CA . ASP A 1 500 ? 8.573 13.655 -27.203 1.00 49.75 500 ASP A CA 1
ATOM 3964 C C . ASP A 1 500 ? 7.162 13.900 -26.615 1.00 49.75 500 ASP A C 1
ATOM 3966 O O . ASP A 1 500 ? 6.563 13.006 -26.024 1.00 49.75 500 ASP A O 1
ATOM 3970 N N . MET A 1 501 ? 6.566 15.086 -26.821 1.00 49.28 501 MET A N 1
ATOM 3971 C CA . MET A 1 501 ? 5.164 15.386 -26.444 1.00 49.28 501 MET A CA 1
ATOM 3972 C C . MET A 1 501 ? 4.211 14.333 -27.032 1.00 49.28 501 MET A C 1
ATOM 3974 O O . MET A 1 501 ? 3.271 13.868 -26.385 1.00 49.28 501 MET A O 1
ATOM 3978 N N . ALA A 1 502 ? 4.561 13.857 -28.230 1.00 57.88 502 ALA A N 1
ATOM 3979 C CA . ALA A 1 502 ? 3.908 12.757 -28.911 1.00 57.88 502 ALA A CA 1
ATOM 3980 C C . ALA A 1 502 ? 3.889 11.434 -28.115 1.00 57.88 502 ALA A C 1
ATOM 3982 O O . ALA A 1 502 ? 3.062 10.589 -28.429 1.00 57.88 502 ALA A O 1
ATOM 3983 N N . LEU A 1 503 ? 4.756 11.201 -27.124 1.00 64.75 503 LEU A N 1
ATOM 3984 C CA . LEU A 1 503 ? 4.710 10.008 -26.269 1.00 64.75 503 LEU A CA 1
ATOM 3985 C C . LEU A 1 503 ? 3.483 10.026 -25.351 1.00 64.75 503 LEU A C 1
ATOM 3987 O O . LEU A 1 503 ? 2.792 9.015 -25.248 1.00 64.75 503 LEU A O 1
ATOM 3991 N N . VAL A 1 504 ? 3.204 11.173 -24.724 1.00 70.56 504 VAL A N 1
ATOM 3992 C CA . VAL A 1 504 ? 2.018 11.366 -23.878 1.00 70.56 504 VAL A CA 1
ATOM 3993 C C . VAL A 1 504 ? 0.765 11.335 -24.757 1.00 70.56 504 VAL A C 1
ATOM 3995 O O . VAL A 1 504 ? -0.131 10.535 -24.504 1.00 70.56 504 VAL A O 1
ATOM 3998 N N . ASP A 1 505 ? 0.758 12.079 -25.870 1.00 68.06 505 ASP A N 1
ATOM 3999 C CA . ASP A 1 505 ? -0.376 12.113 -26.811 1.00 68.06 505 ASP A CA 1
ATOM 4000 C C . ASP A 1 505 ? -0.678 10.747 -27.475 1.00 68.06 505 ASP A C 1
ATOM 4002 O O . ASP A 1 505 ? -1.813 10.485 -27.880 1.00 68.06 505 ASP A O 1
ATOM 4006 N N . ARG A 1 506 ? 0.316 9.849 -27.601 1.00 69.62 506 ARG A N 1
ATOM 4007 C CA . ARG A 1 506 ? 0.138 8.479 -28.131 1.00 69.62 506 ARG A CA 1
ATOM 4008 C C . ARG A 1 506 ? -0.496 7.512 -27.132 1.00 69.62 506 ARG A C 1
ATOM 4010 O O . ARG A 1 506 ? -0.912 6.431 -27.554 1.00 69.62 506 ARG A O 1
ATOM 4017 N N . ILE A 1 507 ? -0.549 7.842 -25.842 1.00 71.56 507 ILE A N 1
ATOM 4018 C CA . ILE A 1 507 ? -1.039 6.940 -24.795 1.00 71.56 507 ILE A CA 1
ATOM 4019 C C . ILE A 1 507 ? -2.385 7.469 -24.277 1.00 71.56 507 ILE A C 1
ATOM 4021 O O . ILE A 1 507 ? -2.425 8.488 -23.589 1.00 71.56 507 ILE A O 1
ATOM 4025 N N . PRO A 1 508 ? -3.513 6.796 -24.580 1.00 70.75 508 PRO A N 1
ATOM 4026 C CA . PRO A 1 508 ? -4.830 7.277 -24.183 1.00 70.75 508 PRO A CA 1
ATOM 4027 C C . PRO A 1 508 ? -4.940 7.508 -22.672 1.00 70.75 508 PRO A C 1
ATOM 4029 O O . PRO A 1 508 ? -4.684 6.603 -21.879 1.00 70.75 508 PRO A O 1
ATOM 4032 N N . LEU A 1 509 ? -5.397 8.707 -22.297 1.00 75.75 509 LEU A N 1
ATOM 4033 C CA . LEU A 1 509 ? -5.563 9.160 -20.908 1.00 75.75 509 LEU A CA 1
ATOM 4034 C C . LEU A 1 509 ? -4.247 9.338 -20.119 1.00 75.75 509 LEU A C 1
ATOM 4036 O O . LEU A 1 509 ? -4.303 9.430 -18.892 1.00 75.75 509 LEU A O 1
ATOM 4040 N N . ALA A 1 510 ? -3.092 9.407 -20.790 1.00 86.00 510 ALA A N 1
ATOM 4041 C CA . ALA A 1 510 ? -1.866 9.933 -20.196 1.00 86.00 510 ALA A CA 1
ATOM 4042 C C . ALA A 1 510 ? -1.826 11.468 -20.299 1.00 86.00 510 ALA A C 1
ATOM 4044 O O . ALA A 1 510 ? -2.227 12.045 -21.306 1.00 86.00 510 ALA A O 1
ATOM 4045 N N . GLU A 1 511 ? -1.326 12.131 -19.260 1.00 89.75 511 GLU A N 1
ATOM 4046 C CA . GLU A 1 511 ? -1.145 13.587 -19.192 1.00 89.75 511 GLU A CA 1
ATOM 4047 C C . GLU A 1 511 ? 0.133 13.891 -18.386 1.00 89.75 511 GLU A C 1
ATOM 4049 O O . GLU A 1 511 ? 0.423 13.182 -17.423 1.00 89.75 511 GLU A O 1
ATOM 4054 N N . GLY A 1 512 ? 0.899 14.932 -18.731 1.00 89.31 512 GLY A N 1
ATOM 4055 C CA . GLY A 1 512 ? 2.224 15.207 -18.155 1.00 89.31 512 GLY A CA 1
ATOM 4056 C C . GLY A 1 512 ? 2.458 16.640 -17.656 1.00 89.31 512 GLY A C 1
ATOM 4057 O O . GLY A 1 512 ? 1.847 17.600 -18.133 1.00 89.31 512 GLY A O 1
ATOM 4058 N N . ILE A 1 513 ? 3.390 16.767 -16.707 1.00 88.88 513 ILE A N 1
ATOM 4059 C CA . ILE A 1 513 ? 4.034 18.008 -16.255 1.00 88.88 513 ILE A CA 1
ATOM 4060 C C . ILE A 1 513 ? 5.550 17.784 -16.222 1.00 88.88 513 ILE A C 1
ATOM 4062 O O . ILE A 1 513 ? 6.001 16.793 -15.649 1.00 88.88 513 ILE A O 1
ATOM 4066 N N . ASN A 1 514 ? 6.333 18.730 -16.741 1.00 87.81 514 ASN A N 1
ATOM 4067 C CA . ASN A 1 514 ? 7.780 18.797 -16.511 1.00 87.81 514 ASN A CA 1
ATOM 4068 C C . ASN A 1 514 ? 8.145 20.051 -15.711 1.00 87.81 514 ASN A C 1
ATOM 4070 O O . ASN A 1 514 ? 7.593 21.127 -15.945 1.00 87.81 514 ASN A O 1
ATOM 4074 N N . LEU A 1 515 ? 9.102 19.907 -14.793 1.00 88.31 515 LEU A N 1
ATOM 4075 C CA . LEU A 1 515 ? 9.664 21.007 -14.007 1.00 88.31 515 LEU A CA 1
ATOM 4076 C C . LEU A 1 515 ? 11.091 21.288 -14.475 1.00 88.31 515 LEU A C 1
ATOM 4078 O O . LEU A 1 515 ? 11.967 20.443 -14.290 1.00 88.31 515 LEU A O 1
ATOM 4082 N N . TYR A 1 516 ? 11.330 22.464 -15.051 1.00 87.94 516 TYR A N 1
ATOM 4083 C CA . TYR A 1 516 ? 12.642 22.883 -15.546 1.00 87.94 516 TYR A CA 1
ATOM 4084 C C . TYR A 1 516 ? 13.248 23.965 -14.650 1.00 87.94 516 TYR A C 1
ATOM 4086 O O . TYR A 1 516 ? 12.595 24.968 -14.363 1.00 87.94 516 TYR A O 1
ATOM 4094 N N . LYS A 1 517 ? 14.505 23.798 -14.234 1.00 88.00 517 LYS A N 1
ATOM 4095 C CA . LYS A 1 517 ? 15.269 24.831 -13.529 1.00 88.00 517 LYS A CA 1
ATOM 4096 C C . LYS A 1 517 ? 15.879 25.786 -14.544 1.00 88.00 517 LYS A C 1
ATOM 4098 O O . LYS A 1 517 ? 16.602 25.353 -15.434 1.00 88.00 517 LYS A O 1
ATOM 4103 N N . ARG A 1 518 ? 15.610 27.082 -14.413 1.00 88.25 518 ARG A N 1
ATOM 4104 C CA . ARG A 1 518 ? 16.205 28.118 -15.268 1.00 88.25 518 ARG A CA 1
ATOM 4105 C C . ARG A 1 518 ? 17.443 28.734 -14.616 1.00 88.25 518 ARG A C 1
ATOM 4107 O O . ARG A 1 518 ? 17.691 28.568 -13.423 1.00 88.25 518 ARG A O 1
ATOM 4114 N N . MET A 1 519 ? 18.251 29.430 -15.420 1.00 85.69 519 MET A N 1
ATOM 4115 C CA . MET A 1 519 ? 19.557 29.972 -15.002 1.00 85.69 519 MET A CA 1
ATOM 4116 C C . MET A 1 519 ? 19.471 31.018 -13.877 1.00 85.69 519 MET A C 1
ATOM 4118 O O . MET A 1 519 ? 20.455 31.246 -13.180 1.00 85.69 519 MET A O 1
ATOM 4122 N N . ASP A 1 520 ? 18.308 31.642 -13.689 1.00 85.69 520 ASP A N 1
ATOM 4123 C CA . ASP A 1 520 ? 18.004 32.565 -12.588 1.00 85.69 520 ASP A CA 1
ATOM 4124 C C . ASP A 1 520 ? 17.567 31.851 -11.291 1.00 85.69 520 ASP A C 1
ATOM 4126 O O . ASP A 1 520 ? 17.305 32.502 -10.280 1.00 85.69 520 ASP A O 1
ATOM 4130 N N . GLY A 1 521 ? 17.494 30.516 -11.307 1.00 81.69 521 GLY A N 1
ATOM 4131 C CA . GLY A 1 521 ? 17.005 29.685 -10.209 1.00 81.69 521 GLY A CA 1
ATOM 4132 C C . GLY A 1 521 ? 15.484 29.508 -10.176 1.00 81.69 521 GLY A C 1
ATOM 4133 O O . GLY A 1 521 ? 14.991 28.814 -9.288 1.00 81.69 521 GLY A O 1
ATOM 4134 N N . SER A 1 522 ? 14.735 30.094 -11.117 1.00 85.25 522 SER A N 1
ATOM 4135 C CA . SER A 1 522 ? 13.286 29.892 -11.207 1.00 85.25 522 SER A CA 1
ATOM 4136 C C . SER A 1 522 ? 12.929 28.486 -11.711 1.00 85.25 522 SER A C 1
ATOM 4138 O O . SER A 1 522 ? 13.733 27.805 -12.353 1.00 85.25 522 SER A O 1
ATOM 4140 N N . ILE A 1 523 ? 11.707 28.043 -11.396 1.00 86.69 523 ILE A N 1
ATOM 4141 C CA . ILE A 1 523 ? 11.139 26.784 -11.891 1.00 86.69 523 ILE A CA 1
ATOM 4142 C C . ILE A 1 523 ? 10.092 27.119 -12.951 1.00 86.69 523 ILE A C 1
ATOM 4144 O O . ILE A 1 523 ? 9.051 27.704 -12.643 1.00 86.69 523 ILE A O 1
ATOM 4148 N N . GLU A 1 524 ? 10.353 26.712 -14.186 1.00 89.00 524 GLU A N 1
ATOM 4149 C CA . GLU A 1 524 ? 9.376 26.728 -15.269 1.00 89.00 524 GLU A CA 1
ATOM 4150 C C . GLU A 1 524 ? 8.569 25.423 -15.259 1.00 89.00 524 GLU A C 1
ATOM 4152 O O . GLU A 1 524 ? 9.113 24.344 -15.014 1.00 89.00 524 GLU A O 1
ATOM 4157 N N . ILE A 1 525 ? 7.261 25.526 -15.504 1.00 88.50 525 ILE A N 1
ATOM 4158 C CA . ILE A 1 525 ? 6.326 24.398 -15.456 1.00 88.50 525 ILE A CA 1
ATOM 4159 C C . ILE A 1 525 ? 5.721 24.197 -16.849 1.00 88.50 525 ILE A C 1
ATOM 4161 O O . ILE A 1 525 ? 4.872 24.974 -17.290 1.00 88.50 525 ILE A O 1
ATOM 4165 N N . GLU A 1 526 ? 6.140 23.131 -17.524 1.00 86.25 526 GLU A N 1
ATOM 4166 C CA . GLU A 1 526 ? 5.540 22.653 -18.771 1.00 86.25 526 GLU A CA 1
ATOM 4167 C C . GLU A 1 526 ? 4.378 21.699 -18.458 1.00 86.25 526 GLU A C 1
ATOM 4169 O O . GLU A 1 526 ? 4.481 20.895 -17.537 1.00 86.25 526 GLU A O 1
ATOM 4174 N N . ILE A 1 527 ? 3.256 21.804 -19.183 1.00 86.38 527 ILE A N 1
ATOM 4175 C CA . ILE A 1 527 ? 1.985 21.130 -18.856 1.00 86.38 527 ILE A CA 1
ATOM 4176 C C . ILE A 1 527 ? 1.261 20.707 -20.144 1.00 86.38 527 ILE A C 1
ATOM 4178 O O . ILE A 1 527 ? 0.963 21.565 -20.984 1.00 86.38 527 ILE A O 1
ATOM 4182 N N . SER A 1 528 ? 0.906 19.421 -20.267 1.00 85.50 528 SER A N 1
ATOM 4183 C CA . SER A 1 528 ? 0.141 18.882 -21.406 1.00 85.50 528 SER A CA 1
ATOM 4184 C C . SER A 1 528 ? -1.306 19.401 -21.476 1.00 85.50 528 SER A C 1
ATOM 4186 O O . SER A 1 528 ? -1.822 20.054 -20.562 1.00 85.50 528 SER A O 1
ATOM 4188 N N . GLY A 1 529 ? -1.977 19.141 -22.603 1.00 79.88 529 GLY A N 1
ATOM 4189 C CA . GLY A 1 529 ? -3.265 19.756 -22.936 1.00 79.88 529 GLY A CA 1
ATOM 4190 C C . GLY A 1 529 ? -4.387 19.496 -21.924 1.00 79.88 529 GLY A C 1
ATOM 4191 O O . GLY A 1 529 ? -5.059 20.441 -21.501 1.00 79.88 529 GLY A O 1
ATOM 4192 N N . GLY A 1 530 ? -4.607 18.242 -21.520 1.00 81.88 530 GLY A N 1
ATOM 4193 C CA . GLY A 1 530 ? -5.675 17.881 -20.586 1.00 81.88 530 GLY A CA 1
ATOM 4194 C C . GLY A 1 530 ? -5.253 17.853 -19.118 1.00 81.88 530 GLY A C 1
ATOM 4195 O O . GLY A 1 530 ? -6.134 17.962 -18.265 1.00 81.88 530 GLY A O 1
ATOM 4196 N N . MET A 1 531 ? -3.952 17.836 -18.797 1.00 86.56 531 MET A N 1
ATOM 4197 C CA . MET A 1 531 ? -3.433 17.974 -17.424 1.00 86.56 531 MET A CA 1
ATOM 4198 C C . MET A 1 531 ? -4.001 19.206 -16.702 1.00 86.56 531 MET A C 1
ATOM 4200 O O . MET A 1 531 ? -4.239 19.176 -15.496 1.00 86.56 531 MET A O 1
ATOM 4204 N N . ARG A 1 532 ? -4.323 20.270 -17.449 1.00 83.56 532 ARG A N 1
ATOM 4205 C CA . ARG A 1 532 ? -4.990 21.494 -16.957 1.00 83.56 532 ARG A CA 1
ATOM 4206 C C . ARG A 1 532 ? -6.366 21.259 -16.307 1.00 83.56 532 ARG A C 1
ATOM 4208 O O . ARG A 1 532 ? -6.891 22.170 -15.679 1.00 83.56 532 ARG A O 1
ATOM 4215 N N . LYS A 1 533 ? -6.955 20.065 -16.449 1.00 84.94 533 LYS A N 1
ATOM 4216 C CA . LYS A 1 533 ? -8.177 19.625 -15.745 1.00 84.94 533 LYS A CA 1
ATOM 4217 C C . LYS A 1 533 ? -7.894 19.090 -14.335 1.00 84.94 533 LYS A C 1
ATOM 4219 O O . LYS A 1 533 ? -8.797 19.069 -13.507 1.00 84.94 533 LYS A O 1
ATOM 4224 N N . HIS A 1 534 ? -6.668 18.627 -14.090 1.00 86.19 534 HIS A N 1
ATOM 4225 C CA . HIS A 1 534 ? -6.241 17.979 -12.849 1.00 86.19 534 HIS A CA 1
ATOM 4226 C C . HIS A 1 534 ? -5.368 18.902 -11.996 1.00 86.19 534 HIS A C 1
ATOM 4228 O O . HIS A 1 534 ? -5.528 18.938 -10.775 1.00 86.19 534 HIS A O 1
ATOM 4234 N N . PHE A 1 535 ? -4.462 19.650 -12.632 1.00 90.81 535 PHE A N 1
ATOM 4235 C CA . PHE A 1 535 ? -3.480 20.495 -11.961 1.00 90.81 535 PHE A CA 1
ATOM 4236 C C . PHE A 1 535 ? -3.998 21.904 -11.653 1.00 90.81 535 PHE A C 1
ATOM 4238 O O . PHE A 1 535 ? -4.364 22.659 -12.554 1.00 90.81 535 PHE A O 1
ATOM 4245 N N . ALA A 1 536 ? -3.927 22.282 -10.378 1.00 89.12 536 ALA A N 1
ATOM 4246 C CA . ALA A 1 536 ? -4.095 23.646 -9.898 1.00 89.12 536 ALA A CA 1
ATOM 4247 C C . ALA A 1 536 ? -2.749 24.175 -9.373 1.00 89.12 536 ALA A C 1
ATOM 4249 O O . ALA A 1 536 ? -2.248 23.707 -8.348 1.00 89.12 536 ALA A O 1
ATOM 4250 N N . GLN A 1 537 ? -2.165 25.161 -10.061 1.00 86.50 537 GLN A N 1
ATOM 4251 C CA . GLN A 1 537 ? -0.931 25.818 -9.622 1.00 86.50 537 GLN A CA 1
ATOM 4252 C C . GLN A 1 537 ? -1.216 26.702 -8.400 1.00 86.50 537 GLN A C 1
ATOM 4254 O O . GLN A 1 537 ? -1.995 27.653 -8.483 1.00 86.50 537 GLN A O 1
ATOM 4259 N N . LYS A 1 538 ? -0.608 26.374 -7.258 1.00 84.56 538 LYS A N 1
ATOM 4260 C CA . LYS A 1 538 ? -0.876 27.011 -5.962 1.00 84.56 538 LYS A CA 1
ATOM 4261 C C . LYS A 1 538 ? 0.273 26.688 -5.003 1.00 84.56 538 LYS A C 1
ATOM 4263 O O . LYS A 1 538 ? 0.517 25.514 -4.741 1.00 84.56 538 LYS A O 1
ATOM 4268 N N . ARG A 1 539 ? 0.964 27.709 -4.485 1.00 82.56 539 ARG A N 1
ATOM 4269 C CA . ARG A 1 539 ? 2.003 27.535 -3.456 1.00 82.56 539 ARG A CA 1
ATOM 4270 C C . ARG A 1 539 ? 1.384 27.531 -2.067 1.00 82.56 539 ARG A C 1
ATOM 4272 O O . ARG A 1 539 ? 0.808 28.539 -1.664 1.00 82.56 539 ARG A O 1
ATOM 4279 N N . GLU A 1 540 ? 1.529 26.429 -1.340 1.00 81.38 540 GLU A N 1
ATOM 4280 C CA . GLU A 1 540 ? 1.126 26.304 0.066 1.00 81.38 540 GLU A CA 1
ATOM 4281 C C . GLU A 1 540 ? 2.135 25.465 0.854 1.00 81.38 540 GLU A C 1
ATOM 4283 O O . GLU A 1 540 ? 2.860 24.652 0.283 1.00 81.38 540 GLU A O 1
ATOM 4288 N N . GLN A 1 541 ? 2.178 25.644 2.177 1.00 76.31 541 GLN A N 1
ATOM 4289 C CA . GLN A 1 541 ? 3.032 24.826 3.039 1.00 76.31 541 GLN A CA 1
ATOM 4290 C C . GLN A 1 541 ? 2.485 23.400 3.179 1.00 76.31 541 GLN A C 1
ATOM 4292 O O . GLN A 1 541 ? 1.300 23.191 3.444 1.00 76.31 541 GLN A O 1
ATOM 4297 N N . ILE A 1 542 ? 3.376 22.417 3.068 1.00 70.19 542 ILE A N 1
ATOM 4298 C CA . ILE A 1 542 ? 3.086 20.989 3.227 1.00 70.19 542 ILE A CA 1
ATOM 4299 C C . ILE A 1 542 ? 3.909 20.415 4.388 1.00 70.19 542 ILE A C 1
ATOM 4301 O O . ILE A 1 542 ? 5.074 20.756 4.582 1.00 70.19 542 ILE A O 1
ATOM 4305 N N . SER A 1 543 ? 3.298 19.558 5.214 1.00 57.06 543 SER A N 1
ATOM 4306 C CA . SER A 1 543 ? 3.971 19.044 6.415 1.00 57.06 543 SER A CA 1
ATOM 4307 C C . SER A 1 543 ? 5.130 18.106 6.064 1.00 57.06 543 SER A C 1
ATOM 4309 O O . SER A 1 543 ? 5.074 17.368 5.081 1.00 57.06 543 SER A O 1
ATOM 4311 N N . ALA A 1 544 ? 6.170 18.084 6.904 1.00 47.41 544 ALA A N 1
ATOM 4312 C CA . ALA A 1 544 ? 7.418 17.366 6.623 1.00 47.41 544 ALA A CA 1
ATOM 4313 C C . ALA A 1 544 ? 7.264 15.847 6.390 1.00 47.41 544 ALA A C 1
ATOM 4315 O O . ALA A 1 544 ? 8.123 15.221 5.768 1.00 47.41 544 ALA A O 1
ATOM 4316 N N . GLN A 1 545 ? 6.165 15.266 6.877 1.00 44.97 545 GLN A N 1
ATOM 4317 C CA . GLN A 1 545 ? 5.783 13.873 6.652 1.00 44.97 545 GLN A CA 1
ATOM 4318 C C . GLN A 1 545 ? 5.276 13.680 5.208 1.00 44.97 545 GLN A C 1
ATOM 4320 O O . GLN A 1 545 ? 5.843 12.879 4.462 1.00 44.97 545 GLN A O 1
ATOM 4325 N N . ARG A 1 546 ? 4.334 14.536 4.768 1.00 52.44 546 ARG A N 1
ATOM 4326 C CA . ARG A 1 546 ? 3.741 14.541 3.415 1.00 52.44 546 ARG A CA 1
ATOM 4327 C C . ARG A 1 546 ? 4.794 14.637 2.305 1.00 52.44 546 ARG A C 1
ATOM 4329 O O . ARG A 1 546 ? 4.630 13.981 1.281 1.00 52.44 546 ARG A O 1
ATOM 4336 N N . ILE A 1 547 ? 5.895 15.373 2.524 1.00 44.44 547 ILE A N 1
ATOM 4337 C CA . ILE A 1 547 ? 7.008 15.518 1.557 1.00 44.44 547 ILE A CA 1
ATOM 4338 C C . ILE A 1 547 ? 7.549 14.153 1.099 1.00 44.44 547 ILE A C 1
ATOM 4340 O O . ILE A 1 547 ? 7.812 13.964 -0.084 1.00 44.44 547 ILE A O 1
ATOM 4344 N N . ARG A 1 548 ? 7.729 13.197 2.024 1.00 42.22 548 ARG A N 1
ATOM 4345 C CA . ARG A 1 548 ? 8.304 11.874 1.703 1.00 42.22 548 ARG A CA 1
ATOM 4346 C C . ARG A 1 548 ? 7.302 10.921 1.051 1.00 42.22 548 ARG A C 1
ATOM 4348 O O . ARG A 1 548 ? 7.710 9.962 0.412 1.00 42.22 548 ARG A O 1
ATOM 4355 N N . GLN A 1 549 ? 6.014 11.160 1.278 1.00 42.81 549 GLN A N 1
ATOM 4356 C CA . GLN A 1 549 ? 4.926 10.232 0.960 1.00 42.81 549 GLN A CA 1
ATOM 4357 C C . GLN A 1 549 ? 4.159 10.635 -0.312 1.00 42.81 549 GLN A C 1
ATOM 4359 O O . GLN A 1 549 ? 3.412 9.826 -0.863 1.00 42.81 549 GLN A O 1
ATOM 4364 N N . ALA A 1 550 ? 4.313 11.897 -0.744 1.00 39.81 550 ALA A N 1
ATOM 4365 C CA . ALA A 1 550 ? 3.476 12.574 -1.740 1.00 39.81 550 ALA A CA 1
ATOM 4366 C C . ALA A 1 550 ? 1.962 12.472 -1.427 1.00 39.81 550 ALA A C 1
ATOM 4368 O O . ALA A 1 550 ? 1.120 12.481 -2.323 1.00 39.81 550 ALA A O 1
ATOM 4369 N N . CYS A 1 551 ? 1.612 12.347 -0.140 1.00 36.41 551 CYS A N 1
ATOM 4370 C CA . CYS A 1 551 ? 0.265 11.968 0.282 1.00 36.41 551 CYS A CA 1
ATOM 4371 C C . CYS A 1 551 ? -0.765 13.097 0.165 1.00 36.41 551 CYS A C 1
ATOM 4373 O O . CYS A 1 551 ? -0.492 14.265 0.460 1.00 36.41 551 CYS A O 1
ATOM 4375 N N . ALA A 1 552 ? -1.965 12.687 -0.242 1.00 33.16 552 ALA A N 1
ATOM 4376 C CA . ALA A 1 552 ? -3.112 13.544 -0.489 1.00 33.16 552 ALA A CA 1
ATOM 4377 C C . ALA A 1 552 ? -3.820 13.994 0.789 1.00 33.16 552 ALA A C 1
ATOM 4379 O O . ALA A 1 552 ? -3.811 13.272 1.788 1.00 33.16 552 ALA A O 1
ATOM 4380 N N . PHE A 1 553 ? -4.491 15.142 0.690 1.00 33.62 553 PHE A N 1
ATOM 4381 C CA . PHE A 1 553 ? -5.627 15.534 1.529 1.00 33.62 553 PHE A CA 1
ATOM 4382 C C . PHE A 1 553 ? -6.724 16.073 0.589 1.00 33.62 553 PHE A C 1
ATOM 4384 O O . PHE A 1 553 ? -7.096 17.256 0.729 1.00 33.62 553 PHE A O 1
#